Protein AF-A0A9D9VLK4-F1 (afdb_monomer_lite)

pLDDT: mean 92.83, std 8.71, range [45.62, 98.75]

Radius of gyration: 28.55 Å; chains: 1; bounding box: 63×46×90 Å

Structure (mmCIF, N/CA/C/O backbone):
data_AF-A0A9D9VLK4-F1
#
_entry.id   AF-A0A9D9VLK4-F1
#
loop_
_atom_site.group_PDB
_atom_site.id
_atom_site.type_symbol
_atom_site.label_atom_id
_atom_site.label_alt_id
_atom_site.label_comp_id
_atom_site.label_asym_id
_atom_site.label_entity_id
_atom_site.label_seq_id
_atom_site.pdbx_PDB_ins_code
_atom_site.Cartn_x
_atom_site.Cartn_y
_atom_site.Cartn_z
_atom_site.occupancy
_atom_site.B_iso_or_equiv
_atom_site.auth_seq_id
_atom_site.auth_comp_id
_atom_site.auth_asym_id
_atom_site.auth_atom_id
_atom_site.pdbx_PDB_model_num
ATOM 1 N N . MET A 1 1 ? 7.498 -0.375 -27.623 1.00 50.12 1 MET A N 1
ATOM 2 C CA . MET A 1 1 ? 6.338 0.502 -27.931 1.00 50.12 1 MET A CA 1
ATOM 3 C C . MET A 1 1 ? 6.578 2.011 -27.779 1.00 50.12 1 MET A C 1
ATOM 5 O O . MET A 1 1 ? 6.042 2.729 -28.609 1.00 50.12 1 MET A O 1
ATOM 9 N N . ARG A 1 2 ? 7.376 2.534 -26.821 1.00 45.62 2 ARG A N 1
ATOM 10 C CA . ARG A 1 2 ? 7.598 4.004 -26.672 1.00 45.62 2 ARG A CA 1
ATOM 11 C C . ARG A 1 2 ? 8.047 4.728 -27.953 1.00 45.62 2 ARG A C 1
ATOM 13 O O . ARG A 1 2 ? 7.712 5.884 -28.162 1.00 45.62 2 ARG A O 1
ATOM 20 N N . LYS A 1 3 ? 8.776 4.033 -28.827 1.00 61.91 3 LYS A N 1
ATOM 21 C CA . LYS A 1 3 ? 9.234 4.559 -30.119 1.00 61.91 3 LYS A CA 1
ATOM 22 C C . LYS A 1 3 ? 8.165 4.570 -31.224 1.00 61.91 3 LYS A C 1
ATOM 24 O O . LYS A 1 3 ? 8.302 5.325 -32.172 1.00 61.91 3 LYS A O 1
ATOM 29 N N . LEU A 1 4 ? 7.102 3.781 -31.072 1.00 68.62 4 LEU A N 1
ATOM 30 C CA . LEU A 1 4 ? 6.114 3.498 -32.116 1.00 68.62 4 LEU A CA 1
ATOM 31 C C . LEU A 1 4 ? 5.085 4.626 -32.300 1.00 68.62 4 LEU A C 1
ATOM 33 O O . LEU A 1 4 ? 4.659 4.912 -33.414 1.00 68.62 4 LEU A O 1
ATOM 37 N N . PHE A 1 5 ? 4.702 5.283 -31.201 1.00 80.62 5 PHE A N 1
ATOM 38 C CA . PHE A 1 5 ? 3.674 6.330 -31.163 1.00 80.62 5 PHE A CA 1
ATOM 39 C C . PHE A 1 5 ? 4.249 7.649 -30.634 1.00 80.62 5 PHE A C 1
ATOM 41 O O . PHE A 1 5 ? 3.749 8.224 -29.671 1.00 80.62 5 PHE A O 1
ATOM 48 N N . ARG A 1 6 ? 5.344 8.118 -31.245 1.00 81.00 6 ARG A N 1
ATOM 49 C CA . ARG A 1 6 ? 6.027 9.363 -30.838 1.00 81.00 6 ARG A CA 1
ATOM 50 C C . ARG A 1 6 ? 5.164 10.605 -31.043 1.00 81.00 6 ARG A C 1
ATOM 52 O O . ARG A 1 6 ? 5.348 11.602 -30.349 1.00 81.00 6 ARG A O 1
ATOM 59 N N . SER A 1 7 ? 4.242 10.555 -32.001 1.00 88.44 7 SER A N 1
ATOM 60 C CA . SER A 1 7 ? 3.291 11.624 -32.263 1.00 88.44 7 SER A CA 1
ATOM 61 C C . SER A 1 7 ? 1.926 11.071 -32.669 1.00 88.44 7 SER A C 1
ATOM 63 O O . SER A 1 7 ? 1.802 9.944 -33.156 1.00 88.44 7 SER A O 1
ATOM 65 N N . GLN A 1 8 ? 0.898 11.913 -32.532 1.00 86.69 8 GLN A N 1
ATOM 66 C CA . GLN A 1 8 ? -0.438 11.647 -33.072 1.00 86.69 8 GLN A CA 1
ATOM 67 C C . GLN A 1 8 ? -0.378 11.303 -34.571 1.00 86.69 8 GLN A C 1
ATOM 69 O O . GLN A 1 8 ? -1.093 10.428 -35.044 1.00 86.69 8 GLN A O 1
ATOM 74 N N . THR A 1 9 ? 0.517 11.960 -35.316 1.00 93.62 9 THR A N 1
ATOM 75 C CA . THR A 1 9 ? 0.713 11.707 -36.746 1.00 93.62 9 THR A CA 1
ATOM 76 C C . THR A 1 9 ? 1.299 10.317 -37.010 1.00 93.62 9 THR A C 1
ATOM 78 O O . THR A 1 9 ? 0.806 9.640 -37.907 1.00 93.62 9 THR A O 1
ATOM 81 N N . SER A 1 10 ? 2.296 9.846 -36.246 1.00 94.12 10 SER A N 1
ATOM 82 C CA . SER A 1 10 ? 2.830 8.482 -36.433 1.00 94.12 10 SER A CA 1
ATOM 83 C C . SER A 1 10 ? 1.758 7.424 -36.142 1.00 94.12 10 SER A C 1
ATOM 85 O O . SER A 1 10 ? 1.629 6.464 -36.899 1.00 94.12 10 SER A O 1
ATOM 87 N N . PHE A 1 11 ? 0.951 7.623 -35.091 1.00 92.19 11 PHE A N 1
ATOM 88 C CA . PHE A 1 11 ? -0.179 6.745 -34.768 1.00 92.19 11 PHE A CA 1
ATOM 89 C C . PHE A 1 11 ? -1.186 6.668 -35.921 1.00 92.19 11 PHE A C 1
ATOM 91 O O . PHE A 1 11 ? -1.544 5.576 -36.358 1.00 92.19 11 PHE A O 1
ATOM 98 N N . GLU A 1 12 ? -1.614 7.813 -36.450 1.00 92.94 12 GLU A N 1
ATOM 99 C CA . GLU A 1 12 ? -2.589 7.877 -37.542 1.00 92.94 12 GLU A CA 1
ATOM 100 C C . GLU A 1 12 ? -2.049 7.294 -38.853 1.00 92.94 12 GLU A C 1
ATOM 102 O O . GLU A 1 12 ? -2.800 6.639 -39.579 1.00 92.94 12 GLU A O 1
ATOM 107 N N . LEU A 1 13 ? -0.752 7.467 -39.137 1.00 95.50 13 LEU A N 1
ATOM 108 C CA . LEU A 1 13 ? -0.077 6.837 -40.274 1.00 95.50 13 LEU A CA 1
ATOM 109 C C . LEU A 1 13 ? -0.075 5.313 -40.148 1.00 95.50 13 LEU A C 1
ATOM 111 O O . LEU A 1 13 ? -0.528 4.627 -41.064 1.00 95.50 13 LEU A O 1
ATOM 115 N N . LEU A 1 14 ? 0.382 4.784 -39.007 1.00 94.25 14 LEU A N 1
ATOM 116 C CA . LEU A 1 14 ? 0.396 3.343 -38.752 1.00 94.25 14 LEU A CA 1
ATOM 117 C C . LEU A 1 14 ? -1.020 2.759 -38.788 1.00 94.25 14 LEU A C 1
ATOM 119 O O . LEU A 1 14 ? -1.216 1.716 -39.405 1.00 94.25 14 LEU A O 1
ATOM 123 N N . ARG A 1 15 ? -2.009 3.452 -38.207 1.00 92.06 15 ARG A N 1
ATOM 124 C CA . ARG A 1 15 ? -3.429 3.067 -38.253 1.00 92.06 15 ARG A CA 1
ATOM 125 C C . ARG A 1 15 ? -3.930 2.963 -39.686 1.00 92.06 15 ARG A C 1
ATOM 127 O O . ARG A 1 15 ? -4.436 1.921 -40.091 1.00 92.06 15 ARG A O 1
ATOM 134 N N . THR A 1 16 ? -3.743 4.028 -40.458 1.00 94.44 16 THR A N 1
ATOM 135 C CA . THR A 1 16 ? -4.181 4.122 -41.855 1.00 94.44 16 THR A CA 1
ATOM 136 C C . THR A 1 16 ? -3.562 3.023 -42.712 1.00 94.44 16 THR A C 1
ATOM 138 O O . THR A 1 16 ? -4.267 2.316 -43.429 1.00 94.44 16 THR A O 1
ATOM 141 N N . MET A 1 17 ? -2.243 2.849 -42.624 1.00 94.81 17 MET A N 1
ATOM 142 C CA . MET A 1 17 ? -1.522 1.857 -43.421 1.00 94.81 17 MET A CA 1
ATOM 143 C C . MET A 1 17 ? -1.806 0.420 -42.980 1.00 94.81 17 MET A C 1
ATOM 145 O O . MET A 1 17 ? -1.725 -0.491 -43.796 1.00 94.81 17 MET A O 1
ATOM 149 N N . SER A 1 18 ? -2.113 0.208 -41.699 1.00 92.31 18 SER A N 1
ATOM 150 C CA . SER A 1 18 ? -2.419 -1.114 -41.159 1.00 92.31 18 SER A CA 1
ATOM 151 C C . SER A 1 18 ? -3.830 -1.578 -41.522 1.00 92.31 18 SER A C 1
ATOM 153 O O . SER A 1 18 ? -4.017 -2.757 -41.809 1.00 92.31 18 SER A O 1
ATOM 155 N N . LEU A 1 19 ? -4.816 -0.676 -41.527 1.00 90.75 19 LEU A N 1
ATOM 156 C CA . LEU A 1 19 ? -6.222 -1.006 -41.801 1.00 90.75 19 LEU A CA 1
ATOM 157 C C . LEU A 1 19 ? -6.589 -0.992 -43.288 1.00 90.75 19 LEU A C 1
ATOM 159 O O . LEU A 1 19 ? -7.599 -1.573 -43.682 1.00 90.75 19 LEU A O 1
ATOM 163 N N . SER A 1 20 ? -5.796 -0.327 -44.125 1.00 90.00 20 SER A N 1
ATOM 164 C CA . SER A 1 20 ? -6.088 -0.223 -45.550 1.00 90.00 20 SER A CA 1
ATOM 165 C C . SER A 1 20 ? -5.760 -1.506 -46.313 1.00 90.00 20 SER A C 1
ATOM 167 O O . SER A 1 20 ? -4.709 -2.115 -46.124 1.00 90.00 20 SER A O 1
ATOM 169 N N . SER A 1 21 ? -6.634 -1.871 -47.254 1.00 79.62 21 SER A N 1
ATOM 170 C CA . SER A 1 21 ? -6.352 -2.894 -48.267 1.00 79.62 21 SER A CA 1
ATOM 171 C C . SER A 1 21 ? -5.386 -2.405 -49.355 1.00 79.62 21 SER A C 1
ATOM 173 O O . SER A 1 21 ? -4.871 -3.215 -50.128 1.00 79.62 21 SER A O 1
ATOM 175 N N . ALA A 1 22 ? -5.133 -1.093 -49.430 1.00 76.94 22 ALA A N 1
ATOM 176 C CA . ALA A 1 22 ? -4.193 -0.513 -50.378 1.00 76.94 22 ALA A CA 1
ATOM 177 C C . ALA A 1 22 ? -2.751 -0.873 -50.003 1.00 76.94 22 ALA A C 1
ATOM 179 O O . ALA A 1 22 ? -2.317 -0.673 -48.868 1.00 76.94 22 ALA A O 1
ATOM 180 N N . GLN A 1 23 ? -1.989 -1.357 -50.986 1.00 84.06 23 GLN A N 1
ATOM 181 C CA . GLN A 1 23 ? -0.619 -1.820 -50.768 1.00 84.06 23 GLN A CA 1
ATOM 182 C C . GLN A 1 23 ? 0.396 -0.685 -50.595 1.00 84.06 23 GLN A C 1
ATOM 184 O O . GLN A 1 23 ? 1.449 -0.937 -50.025 1.00 84.06 23 GLN A O 1
ATOM 189 N N . SER A 1 24 ? 0.111 0.543 -51.050 1.00 93.94 24 SER A N 1
ATOM 190 C CA . SER A 1 24 ? 1.054 1.671 -50.999 1.00 93.94 24 SER A CA 1
ATOM 191 C C . SER A 1 24 ? 0.362 3.029 -51.146 1.00 93.94 24 SER A C 1
ATOM 193 O O . SER A 1 24 ? -0.675 3.120 -51.797 1.00 93.94 24 SER A O 1
ATOM 195 N N . TRP A 1 25 ? 0.957 4.080 -50.580 1.00 96.38 25 TRP A N 1
ATOM 196 C CA . TRP A 1 25 ? 0.406 5.436 -50.524 1.00 96.38 25 TRP A CA 1
ATOM 197 C C . TRP A 1 25 ? 1.455 6.482 -50.898 1.00 96.38 25 TRP A C 1
ATOM 199 O O . TRP A 1 25 ? 2.604 6.386 -50.478 1.00 96.38 25 TRP A O 1
ATOM 209 N N . THR A 1 26 ? 1.082 7.530 -51.621 1.00 95.94 26 THR A N 1
ATOM 210 C CA . THR A 1 26 ? 1.943 8.707 -51.815 1.00 95.94 26 THR A CA 1
ATOM 211 C C . THR A 1 26 ? 1.902 9.637 -50.596 1.00 95.94 26 THR A C 1
ATOM 213 O O . THR A 1 26 ? 0.947 9.635 -49.814 1.00 95.94 26 THR A O 1
ATOM 216 N N . LEU A 1 27 ? 2.917 10.499 -50.450 1.00 97.00 27 LEU A N 1
ATOM 217 C CA . LEU A 1 27 ? 2.943 11.523 -49.396 1.00 97.00 27 LEU A CA 1
ATOM 218 C C . LEU A 1 27 ? 1.697 12.425 -49.438 1.00 97.00 27 LEU A C 1
ATOM 220 O O . LEU A 1 27 ? 1.108 12.722 -48.402 1.00 97.00 27 LEU A O 1
ATOM 224 N N . THR A 1 28 ? 1.287 12.849 -50.636 1.00 96.62 28 THR A N 1
ATOM 225 C CA . THR A 1 28 ? 0.127 13.728 -50.832 1.00 96.62 28 THR A CA 1
ATOM 226 C C . THR A 1 28 ? -1.182 13.046 -50.434 1.00 96.62 28 THR A C 1
ATOM 228 O O . THR A 1 28 ? -2.044 13.696 -49.847 1.00 96.62 28 THR A O 1
ATOM 231 N N . GLU A 1 29 ? -1.339 11.747 -50.708 1.00 96.25 29 GLU A N 1
ATOM 232 C CA . GLU A 1 29 ? -2.526 10.986 -50.297 1.00 96.25 29 GLU A CA 1
ATOM 233 C C . GLU A 1 29 ? -2.627 10.864 -48.779 1.00 96.25 29 GLU A C 1
ATOM 235 O O . GLU A 1 29 ? -3.696 11.127 -48.232 1.00 96.25 29 GLU A O 1
ATOM 240 N N . LEU A 1 30 ? -1.521 10.530 -48.105 1.00 96.94 30 LEU A N 1
ATOM 241 C CA . LEU A 1 30 ? -1.479 10.437 -46.642 1.00 96.94 30 LEU A CA 1
ATOM 242 C C . LEU A 1 30 ? -1.738 11.795 -45.987 1.00 96.94 30 LEU A C 1
ATOM 244 O O . LEU A 1 30 ? -2.568 11.889 -45.091 1.00 96.94 30 LEU A O 1
ATOM 248 N N . ALA A 1 31 ? -1.077 12.855 -46.458 1.00 97.00 31 ALA A N 1
ATOM 249 C CA . ALA A 1 31 ? -1.267 14.206 -45.933 1.00 97.00 31 ALA A CA 1
ATOM 250 C C . ALA A 1 31 ? -2.719 14.679 -46.071 1.00 97.00 31 ALA A C 1
ATOM 252 O O . ALA A 1 31 ? -3.290 15.208 -45.120 1.00 97.00 31 ALA A O 1
ATOM 253 N N . ARG A 1 32 ? -3.342 14.420 -47.230 1.00 97.00 32 ARG A N 1
ATOM 254 C CA . ARG A 1 32 ? -4.750 14.749 -47.469 1.00 97.00 32 ARG A CA 1
ATOM 255 C C . ARG A 1 32 ? -5.693 13.914 -46.608 1.00 97.00 32 ARG A C 1
ATOM 257 O O . ARG A 1 32 ? -6.658 14.462 -46.095 1.00 97.00 32 ARG A O 1
ATOM 264 N N . LEU A 1 33 ? -5.453 12.607 -46.476 1.00 95.69 33 LEU A N 1
ATOM 265 C CA . LEU A 1 33 ? -6.331 11.743 -45.685 1.00 95.69 33 LEU A CA 1
ATOM 266 C C . LEU A 1 33 ? -6.297 12.103 -44.198 1.00 95.69 33 LEU A C 1
ATOM 268 O O . LEU A 1 33 ? -7.332 12.075 -43.543 1.00 95.69 33 LEU A O 1
ATOM 272 N N . LEU A 1 34 ? -5.112 12.418 -43.677 1.00 95.06 34 LEU A N 1
ATOM 273 C CA . LEU A 1 34 ? -4.921 12.738 -42.265 1.00 95.06 34 LEU A CA 1
ATOM 274 C C . LEU A 1 34 ? -5.213 14.207 -41.926 1.00 95.06 34 LEU A C 1
ATOM 276 O O . LEU A 1 34 ? -5.108 14.572 -40.759 1.00 95.06 34 LEU A O 1
ATOM 280 N N . ASP A 1 35 ? -5.535 15.036 -42.925 1.00 96.25 35 ASP A N 1
ATOM 281 C CA . ASP A 1 35 ? -5.676 16.492 -42.800 1.00 96.25 35 ASP A CA 1
ATOM 282 C C . ASP A 1 35 ? -4.458 17.146 -42.115 1.00 96.25 35 ASP A C 1
ATOM 284 O O . ASP A 1 35 ? -4.562 17.869 -41.122 1.00 96.25 35 ASP A O 1
ATOM 288 N N . LYS A 1 36 ? -3.250 16.831 -42.612 1.00 96.56 36 LYS A N 1
ATOM 289 C CA . LYS A 1 36 ? -1.982 17.321 -42.044 1.00 96.56 36 LYS A CA 1
ATOM 290 C C . LYS A 1 36 ? -1.050 17.926 -43.072 1.00 96.56 36 LYS A C 1
ATOM 292 O O . LYS A 1 36 ? -1.045 17.562 -44.244 1.00 96.56 36 LYS A O 1
ATOM 297 N N . ASP A 1 37 ? -0.172 18.793 -42.574 1.00 97.31 37 ASP A N 1
ATOM 298 C CA . ASP A 1 37 ? 0.937 19.340 -43.344 1.00 97.31 37 ASP A CA 1
ATOM 299 C C . ASP A 1 37 ? 1.850 18.219 -43.902 1.00 97.31 37 ASP A C 1
ATOM 301 O O . ASP A 1 37 ? 2.311 17.357 -43.136 1.00 97.31 37 ASP A O 1
ATOM 305 N N . PRO A 1 38 ? 2.149 18.217 -45.218 1.00 97.69 38 PRO A N 1
ATOM 306 C CA . PRO A 1 38 ? 2.995 17.200 -45.836 1.00 97.69 38 PRO A CA 1
ATOM 307 C C . PRO A 1 38 ? 4.406 17.097 -45.247 1.00 97.69 38 PRO A C 1
ATOM 309 O O . PRO A 1 38 ? 4.958 15.999 -45.211 1.00 97.69 38 PRO A O 1
ATOM 312 N N . ALA A 1 39 ? 5.008 18.193 -44.769 1.00 96.69 39 ALA A N 1
ATOM 313 C CA . ALA A 1 39 ? 6.344 18.143 -44.177 1.00 96.69 39 ALA A CA 1
ATOM 314 C C . ALA A 1 39 ? 6.325 17.413 -42.827 1.00 96.69 39 ALA A C 1
ATOM 316 O O . ALA A 1 39 ? 7.238 16.638 -42.534 1.00 96.69 39 ALA A O 1
ATOM 317 N N . ASN A 1 40 ? 5.259 17.588 -42.035 1.00 96.50 40 ASN A N 1
ATOM 318 C CA . ASN A 1 40 ? 5.060 16.817 -40.808 1.00 96.50 40 ASN A CA 1
ATOM 319 C C . ASN A 1 40 ? 4.909 15.318 -41.106 1.00 96.50 40 ASN A C 1
ATOM 321 O O . ASN A 1 40 ? 5.595 14.499 -40.502 1.00 96.50 40 ASN A O 1
ATOM 325 N N . VAL A 1 41 ? 4.060 14.957 -42.074 1.00 97.44 41 VAL A N 1
ATOM 326 C CA . VAL A 1 41 ? 3.861 13.553 -42.474 1.00 97.44 41 VAL A CA 1
ATOM 327 C C . VAL A 1 41 ? 5.162 12.929 -42.980 1.00 97.44 41 VAL A C 1
ATOM 329 O O . VAL A 1 41 ? 5.510 11.823 -42.573 1.00 97.44 41 VAL A O 1
ATOM 332 N N . LEU A 1 42 ? 5.920 13.646 -43.815 1.00 97.31 42 LEU A N 1
ATOM 333 C CA . LEU A 1 42 ? 7.200 13.172 -44.339 1.00 97.31 42 LEU A CA 1
ATOM 334 C C . LEU A 1 42 ? 8.226 12.911 -43.228 1.00 97.31 42 LEU A C 1
ATOM 336 O O . LEU A 1 42 ? 8.921 11.895 -43.274 1.00 97.31 42 LEU A O 1
ATOM 340 N N . ARG A 1 43 ? 8.313 13.802 -42.231 1.00 96.25 43 ARG A N 1
ATOM 341 C CA . ARG A 1 43 ? 9.204 13.636 -41.074 1.00 96.25 43 ARG A CA 1
ATOM 342 C C . ARG A 1 43 ? 8.870 12.367 -40.291 1.00 96.25 43 ARG A C 1
ATOM 344 O O . ARG A 1 43 ? 9.770 11.590 -39.989 1.00 96.25 43 ARG A O 1
ATOM 351 N N . GLU A 1 44 ? 7.594 12.140 -39.997 1.00 96.50 44 GLU A N 1
ATOM 352 C CA . GLU A 1 44 ? 7.162 10.950 -39.255 1.00 96.50 44 GLU A CA 1
ATOM 353 C C . GLU A 1 44 ? 7.357 9.662 -40.064 1.00 96.50 44 GLU A C 1
ATOM 355 O O . GLU A 1 44 ? 7.804 8.659 -39.514 1.00 96.50 44 GLU A O 1
ATOM 360 N N . LEU A 1 45 ? 7.108 9.686 -41.378 1.00 96.62 45 LEU A N 1
ATOM 361 C CA . LEU A 1 45 ? 7.387 8.548 -42.262 1.00 96.62 45 LEU A CA 1
ATOM 362 C C . LEU A 1 45 ? 8.872 8.181 -42.288 1.00 96.62 45 LEU A C 1
ATOM 364 O O . LEU A 1 45 ? 9.190 6.997 -42.318 1.00 96.62 45 LEU A O 1
ATOM 368 N N . ALA A 1 46 ? 9.774 9.166 -42.267 1.00 95.75 46 ALA A N 1
ATOM 369 C CA . ALA A 1 46 ? 11.212 8.908 -42.220 1.00 95.75 46 ALA A CA 1
ATOM 370 C C . ALA A 1 46 ? 11.619 8.189 -40.923 1.00 95.75 46 ALA A C 1
ATOM 372 O O . ALA A 1 46 ? 12.380 7.227 -40.978 1.00 95.75 46 ALA A O 1
ATOM 373 N N . ILE A 1 47 ? 11.053 8.596 -39.781 1.00 93.75 47 ILE A N 1
ATOM 374 C CA . ILE A 1 47 ? 11.274 7.930 -38.488 1.00 93.75 47 ILE A CA 1
ATOM 375 C C . ILE A 1 47 ? 10.723 6.499 -38.526 1.00 93.75 47 ILE A C 1
ATOM 377 O O . ILE A 1 47 ? 11.430 5.554 -38.192 1.00 93.75 47 ILE A O 1
ATOM 381 N N . LEU A 1 48 ? 9.480 6.314 -38.982 1.00 94.19 48 LEU A N 1
ATOM 382 C CA . LEU A 1 48 ? 8.863 4.986 -39.075 1.00 94.19 48 LEU A CA 1
ATOM 383 C C . LEU A 1 48 ? 9.592 4.063 -40.065 1.00 94.19 48 LEU A C 1
ATOM 385 O O . LEU A 1 48 ? 9.586 2.845 -39.886 1.00 94.19 48 LEU A O 1
ATOM 389 N N . GLN A 1 49 ? 10.213 4.627 -41.104 1.00 95.12 49 GLN A N 1
ATOM 390 C CA . GLN A 1 49 ? 11.061 3.897 -42.042 1.00 95.12 49 GLN A CA 1
ATOM 391 C C . GLN A 1 49 ? 12.373 3.455 -41.384 1.00 95.12 49 GLN A C 1
ATOM 393 O O . GLN A 1 49 ? 12.748 2.292 -41.513 1.00 95.12 49 GLN A O 1
ATOM 398 N N . GLU A 1 50 ? 13.057 4.356 -40.675 1.00 93.88 50 GLU A N 1
ATOM 399 C CA . GLU A 1 50 ? 14.288 4.051 -39.930 1.00 93.88 50 GLU A CA 1
ATOM 400 C C . GLU A 1 50 ? 14.063 2.935 -38.900 1.00 93.88 50 GLU A C 1
ATOM 402 O O . GLU A 1 50 ? 14.908 2.061 -38.721 1.00 93.88 50 GLU A O 1
ATOM 407 N N . GLU A 1 51 ? 12.886 2.914 -38.275 1.00 90.19 51 GLU A N 1
ATOM 408 C CA . GLU A 1 51 ? 12.497 1.893 -37.301 1.00 90.19 51 GLU A CA 1
ATOM 409 C C . GLU A 1 51 ? 11.936 0.606 -37.930 1.00 90.19 51 GLU A C 1
ATOM 411 O O . GLU A 1 51 ? 11.580 -0.332 -37.217 1.00 90.19 51 GLU A O 1
ATOM 416 N N . GLY A 1 52 ? 11.861 0.535 -39.262 1.00 92.75 52 GLY A N 1
ATOM 417 C CA . GLY A 1 52 ? 11.443 -0.663 -39.986 1.00 92.75 52 GLY A CA 1
ATOM 418 C C . GLY A 1 52 ? 9.938 -0.945 -39.960 1.00 92.75 52 GLY A C 1
ATOM 419 O O . GLY A 1 52 ? 9.531 -2.062 -40.282 1.00 92.75 52 GLY A O 1
ATOM 420 N N . TYR A 1 53 ? 9.094 0.029 -39.611 1.00 92.94 53 TYR A N 1
ATOM 421 C CA . TYR A 1 53 ? 7.629 -0.113 -39.640 1.00 92.94 53 TYR A CA 1
ATOM 422 C C . TYR A 1 53 ? 7.020 0.263 -40.988 1.00 92.94 53 TYR A C 1
ATOM 424 O O . TYR A 1 53 ? 5.975 -0.266 -41.365 1.00 92.94 53 TYR A O 1
ATOM 432 N N . VAL A 1 54 ? 7.676 1.159 -41.725 1.00 95.88 54 VAL A N 1
ATOM 433 C CA . VAL A 1 54 ? 7.252 1.616 -43.051 1.00 95.88 54 VAL A CA 1
ATOM 434 C C . VAL A 1 54 ? 8.320 1.262 -44.078 1.00 95.88 54 VAL A C 1
ATOM 436 O O . VAL A 1 54 ? 9.509 1.482 -43.862 1.00 95.88 54 VAL A O 1
ATOM 439 N N . SER A 1 55 ? 7.897 0.725 -45.215 1.00 96.06 55 SER A N 1
ATOM 440 C CA . SER A 1 55 ? 8.749 0.504 -46.379 1.00 96.06 55 SER A CA 1
ATOM 441 C C . SER A 1 55 ? 8.472 1.571 -47.433 1.00 96.06 55 SER A C 1
ATOM 443 O O . SER A 1 55 ? 7.354 2.075 -47.553 1.00 96.06 55 SER A O 1
ATOM 445 N N . VAL A 1 56 ? 9.507 1.920 -48.195 1.00 96.69 56 VAL A N 1
ATOM 446 C CA . VAL A 1 56 ? 9.413 2.852 -49.320 1.00 96.69 56 VAL A CA 1
ATOM 447 C C . VAL A 1 56 ? 9.544 2.060 -50.614 1.00 96.69 56 VAL A C 1
ATOM 449 O O . VAL A 1 56 ? 10.528 1.344 -50.787 1.00 96.69 56 VAL A O 1
ATOM 452 N N . GLY A 1 57 ? 8.552 2.183 -51.493 1.00 94.25 57 GLY A N 1
ATOM 453 C CA . GLY A 1 57 ? 8.588 1.636 -52.849 1.00 94.25 57 GLY A CA 1
ATOM 454 C C . GLY A 1 57 ? 9.151 2.647 -53.849 1.00 94.25 57 GLY A C 1
ATOM 455 O O . GLY A 1 57 ? 9.063 3.859 -53.619 1.00 94.25 57 GLY A O 1
ATOM 456 N N . ASP A 1 58 ? 9.711 2.148 -54.953 1.00 77.31 58 ASP A N 1
ATOM 457 C CA . ASP A 1 58 ? 10.281 2.975 -56.019 1.00 77.31 58 ASP A CA 1
ATOM 458 C C . ASP A 1 58 ? 9.675 2.607 -57.381 1.00 77.31 58 ASP A C 1
ATOM 460 O O . ASP A 1 58 ? 10.009 1.581 -57.971 1.00 77.31 58 ASP A O 1
ATOM 464 N N . GLU A 1 59 ? 8.747 3.447 -57.841 1.00 62.78 59 GLU A N 1
ATOM 465 C CA . GLU A 1 59 ? 8.093 3.380 -59.153 1.00 62.78 59 GLU A CA 1
ATOM 466 C C . GLU A 1 59 ? 7.734 4.811 -59.587 1.00 62.78 59 GLU A C 1
ATOM 468 O O . GLU A 1 59 ? 6.609 5.254 -59.383 1.00 62.78 59 GLU A O 1
ATOM 473 N N . ASP A 1 60 ? 8.697 5.597 -60.088 1.00 86.38 60 ASP A N 1
ATOM 474 C CA . ASP A 1 60 ? 8.543 6.985 -60.596 1.00 86.38 60 ASP A CA 1
ATOM 475 C C . ASP A 1 60 ? 7.977 8.044 -59.610 1.00 86.38 60 ASP A C 1
ATOM 477 O O . ASP A 1 60 ? 8.092 9.254 -59.826 1.00 86.38 60 ASP A O 1
ATOM 481 N N . LYS A 1 61 ? 7.379 7.611 -58.498 1.00 91.50 61 LYS A N 1
ATOM 482 C CA . LYS A 1 61 ? 6.773 8.371 -57.410 1.00 91.50 61 LYS A CA 1
ATOM 483 C C . LYS A 1 61 ? 7.025 7.608 -56.117 1.00 91.50 61 LYS A C 1
ATOM 485 O O . LYS A 1 61 ? 6.637 6.453 -55.980 1.00 91.50 61 LYS A O 1
ATOM 490 N N . LYS A 1 62 ? 7.627 8.283 -55.139 1.00 95.81 62 LYS A N 1
ATOM 491 C CA . LYS A 1 62 ? 7.893 7.704 -53.821 1.00 95.81 62 LYS A CA 1
ATOM 492 C C . LYS A 1 62 ? 6.576 7.317 -53.142 1.00 95.81 62 LYS A C 1
ATOM 494 O O . LYS A 1 62 ? 5.756 8.190 -52.837 1.00 95.81 62 LYS A O 1
ATOM 499 N N . THR A 1 63 ? 6.393 6.025 -52.899 1.00 96.44 63 THR A N 1
ATOM 500 C CA . THR A 1 63 ? 5.245 5.488 -52.167 1.00 96.44 63 THR A CA 1
ATOM 501 C C . THR A 1 63 ? 5.688 4.859 -50.853 1.00 96.44 63 THR A C 1
ATOM 503 O O . THR A 1 63 ? 6.841 4.470 -50.677 1.00 96.44 63 THR A O 1
ATOM 506 N N . TYR A 1 64 ? 4.761 4.798 -49.907 1.00 96.94 64 TYR A N 1
ATOM 507 C CA . TYR A 1 64 ? 4.968 4.335 -48.547 1.00 96.94 64 TYR A CA 1
ATOM 508 C C . TYR A 1 64 ? 3.946 3.256 -48.230 1.00 96.94 64 TYR A C 1
ATOM 510 O O . TYR A 1 64 ? 2.756 3.412 -48.516 1.00 96.94 64 TYR A O 1
ATOM 518 N N . CYS A 1 65 ? 4.394 2.171 -47.621 1.00 95.62 65 CYS A N 1
ATOM 519 C CA . CYS A 1 65 ? 3.524 1.091 -47.189 1.00 95.62 65 CYS A CA 1
ATOM 520 C C . CYS A 1 65 ? 3.932 0.567 -45.821 1.00 95.62 65 CYS A C 1
ATOM 522 O O . CYS A 1 65 ? 5.072 0.735 -45.389 1.00 95.62 65 CYS A O 1
ATOM 524 N N . PHE A 1 66 ? 2.999 -0.092 -45.137 1.00 95.00 66 PHE A N 1
ATOM 525 C CA . PHE A 1 66 ? 3.342 -0.817 -43.923 1.00 95.00 66 PHE A CA 1
ATOM 526 C C . PHE A 1 66 ? 4.335 -1.932 -44.272 1.00 95.00 66 PHE A C 1
ATOM 528 O O . PHE A 1 66 ? 4.062 -2.736 -45.173 1.00 95.00 66 PHE A O 1
ATOM 535 N N . ASN A 1 67 ? 5.458 -2.010 -43.557 1.00 94.06 67 ASN A N 1
ATOM 536 C CA . ASN A 1 67 ? 6.452 -3.050 -43.781 1.00 94.06 67 ASN A CA 1
ATOM 537 C C . ASN A 1 67 ? 5.844 -4.427 -43.479 1.00 94.06 67 ASN A C 1
ATOM 539 O O . ASN A 1 67 ? 5.571 -4.777 -42.330 1.00 94.06 67 ASN A O 1
ATOM 543 N N . GLN A 1 68 ? 5.652 -5.225 -44.527 1.00 91.38 68 GLN A N 1
ATOM 544 C CA . GLN A 1 68 ? 5.021 -6.542 -44.438 1.00 91.38 68 GLN A CA 1
ATOM 545 C C . GLN A 1 68 ? 5.844 -7.546 -43.622 1.00 91.38 68 GLN A C 1
ATOM 547 O O . GLN A 1 68 ? 5.285 -8.512 -43.114 1.00 91.38 68 GLN A O 1
ATOM 552 N N . GLN A 1 69 ? 7.150 -7.305 -43.482 1.00 91.06 69 GLN A N 1
ATOM 553 C CA . GLN A 1 69 ? 8.071 -8.133 -42.703 1.00 91.06 69 GLN A CA 1
ATOM 554 C C . GLN A 1 69 ? 8.179 -7.684 -41.238 1.00 91.06 69 GLN A C 1
ATOM 556 O O . GLN A 1 69 ? 8.892 -8.309 -40.457 1.00 91.06 69 GLN A O 1
ATOM 561 N N . SER A 1 70 ? 7.497 -6.603 -40.846 1.00 86.19 70 SER A N 1
ATOM 562 C CA . SER A 1 70 ? 7.516 -6.131 -39.464 1.00 86.19 70 SER A CA 1
ATOM 563 C C . SER A 1 70 ? 6.791 -7.120 -38.548 1.00 86.19 70 SER A C 1
ATOM 565 O O . SER A 1 70 ? 5.607 -7.404 -38.744 1.00 86.19 70 SER A O 1
ATOM 567 N N . PHE A 1 71 ? 7.487 -7.613 -37.521 1.00 83.81 71 PHE A N 1
ATOM 568 C CA . PHE A 1 71 ? 6.947 -8.593 -36.570 1.00 83.81 71 PHE A CA 1
ATOM 569 C C . PHE A 1 71 ? 5.704 -8.083 -35.819 1.00 83.81 71 PHE A C 1
ATOM 571 O O . PHE A 1 71 ? 4.824 -8.869 -35.489 1.00 83.81 71 PHE A O 1
ATOM 578 N N . ILE A 1 72 ? 5.575 -6.764 -35.636 1.00 83.88 72 ILE A N 1
ATOM 579 C CA . ILE A 1 72 ? 4.435 -6.143 -34.944 1.00 83.88 72 ILE A CA 1
ATOM 580 C C . ILE A 1 72 ? 3.225 -5.871 -35.847 1.00 83.88 72 ILE A C 1
ATOM 582 O O . ILE A 1 72 ? 2.217 -5.343 -35.377 1.00 83.88 72 ILE A O 1
ATOM 586 N N . LYS A 1 73 ? 3.296 -6.159 -37.157 1.00 86.19 73 LYS A N 1
ATOM 587 C CA . LYS A 1 73 ? 2.219 -5.800 -38.096 1.00 86.19 73 LYS A CA 1
ATOM 588 C C . LYS A 1 73 ? 0.874 -6.378 -37.662 1.00 86.19 73 LYS A C 1
ATOM 590 O O . LYS A 1 73 ? -0.128 -5.667 -37.663 1.00 86.19 73 LYS A O 1
ATOM 595 N N . GLN A 1 74 ? 0.857 -7.671 -37.340 1.00 86.81 74 GLN A N 1
ATOM 596 C CA . GLN A 1 74 ? -0.366 -8.380 -36.965 1.00 86.81 74 GLN A CA 1
ATOM 597 C C . GLN A 1 74 ? -0.942 -7.827 -35.658 1.00 86.81 74 GLN A C 1
ATOM 599 O O . GLN A 1 74 ? -2.147 -7.607 -35.568 1.00 86.81 74 GLN A O 1
ATOM 604 N N . GLU A 1 75 ? -0.079 -7.516 -34.689 1.00 84.94 75 GLU A N 1
ATOM 605 C CA . GLU A 1 75 ? -0.469 -6.919 -33.410 1.00 84.94 75 GLU A CA 1
ATOM 606 C C . GLU A 1 75 ? -1.058 -5.518 -33.592 1.00 84.94 75 GLU A C 1
ATOM 608 O O . GLU A 1 75 ? -2.113 -5.218 -33.034 1.00 84.94 75 GLU A O 1
ATOM 613 N N . LEU A 1 76 ? -0.425 -4.675 -34.416 1.00 85.69 76 LEU A N 1
ATOM 614 C CA . LEU A 1 76 ? -0.935 -3.341 -34.728 1.00 85.69 76 LEU A CA 1
ATOM 615 C C . LEU A 1 76 ? -2.251 -3.398 -35.493 1.00 85.69 76 LEU A C 1
ATOM 617 O O . LEU A 1 76 ? -3.166 -2.645 -35.177 1.00 85.69 76 LEU A O 1
ATOM 621 N N . HIS A 1 77 ? -2.377 -4.308 -36.454 1.00 88.94 77 HIS A N 1
ATOM 622 C CA . HIS A 1 77 ? -3.625 -4.495 -37.185 1.00 88.94 77 HIS A CA 1
ATOM 623 C C . HIS A 1 77 ? -4.761 -4.911 -36.249 1.00 88.94 77 HIS A C 1
ATOM 625 O O . HIS A 1 77 ? -5.811 -4.271 -36.231 1.00 88.94 77 HIS A O 1
ATOM 631 N N . ALA A 1 78 ? -4.527 -5.909 -35.394 1.00 86.88 78 ALA A N 1
ATOM 632 C CA . ALA A 1 78 ? -5.494 -6.332 -34.386 1.00 86.88 78 ALA A CA 1
ATOM 633 C C . ALA A 1 78 ? -5.807 -5.221 -33.366 1.00 86.88 78 ALA A C 1
ATOM 635 O O . ALA A 1 78 ? -6.938 -5.101 -32.898 1.00 86.88 78 ALA A O 1
ATOM 636 N N . LEU A 1 79 ? -4.825 -4.391 -32.998 1.00 84.06 79 LEU A N 1
ATOM 637 C CA . LEU A 1 79 ? -5.039 -3.219 -32.148 1.00 84.06 79 LEU A CA 1
ATOM 638 C C . LEU A 1 79 ? -5.953 -2.198 -32.834 1.00 84.06 79 LEU A C 1
ATOM 640 O O . LEU A 1 79 ? -6.943 -1.777 -32.244 1.00 84.06 79 LEU A O 1
ATOM 644 N N . PHE A 1 80 ? -5.643 -1.809 -34.068 1.00 88.31 80 PHE A N 1
ATOM 645 C CA . PHE A 1 80 ? -6.399 -0.786 -34.781 1.00 88.31 80 PHE A CA 1
ATOM 646 C C . PHE A 1 80 ? -7.804 -1.247 -35.166 1.00 88.31 80 PHE A C 1
ATOM 648 O O . PHE A 1 80 ? -8.722 -0.437 -35.085 1.00 88.31 80 PHE A O 1
ATOM 655 N N . LEU A 1 81 ? -7.997 -2.530 -35.495 1.00 86.06 81 LEU A N 1
ATOM 656 C CA . LEU A 1 81 ? -9.331 -3.102 -35.697 1.00 86.06 81 LEU A CA 1
ATOM 657 C C . LEU A 1 81 ? -10.174 -2.988 -34.425 1.00 86.06 81 LEU A C 1
ATOM 659 O O . LEU A 1 81 ? -11.280 -2.457 -34.468 1.00 86.06 81 LEU A O 1
ATOM 663 N N . ARG A 1 82 ? -9.615 -3.362 -33.266 1.00 79.69 82 ARG A N 1
ATOM 664 C CA . ARG A 1 82 ? -10.295 -3.196 -31.968 1.00 79.69 82 ARG A CA 1
ATOM 665 C C . ARG A 1 82 ? -10.624 -1.733 -31.651 1.00 79.69 82 ARG A C 1
ATOM 667 O O . ARG A 1 82 ? -11.607 -1.467 -30.958 1.00 79.69 82 ARG A O 1
ATOM 674 N N . LEU A 1 83 ? -9.807 -0.793 -32.130 1.00 76.75 83 LEU A N 1
ATOM 675 C CA . LEU A 1 83 ? -10.049 0.644 -31.988 1.00 76.75 83 LEU A CA 1
ATOM 676 C C . LEU A 1 83 ? -11.110 1.178 -32.965 1.00 76.75 83 LEU A C 1
ATOM 678 O O . LEU A 1 83 ? -11.758 2.159 -32.622 1.00 76.75 83 LEU A O 1
ATOM 682 N N . GLU A 1 84 ? -11.304 0.572 -34.143 1.00 74.44 84 GLU A N 1
ATOM 683 C CA . GLU A 1 84 ? -12.395 0.934 -35.071 1.00 74.44 84 GLU A CA 1
ATOM 684 C C . GLU A 1 84 ? -13.738 0.321 -34.684 1.00 74.44 84 GLU A C 1
ATOM 686 O O . GLU A 1 84 ? -14.770 0.977 -34.800 1.00 74.44 84 GLU A O 1
ATOM 691 N N . GLU A 1 85 ? -13.734 -0.912 -34.182 1.00 66.81 85 GLU A N 1
ATOM 692 C CA . GLU A 1 85 ? -14.943 -1.595 -33.707 1.00 66.81 85 GLU A CA 1
ATOM 693 C C . GLU A 1 85 ? -15.515 -0.954 -32.429 1.00 66.81 85 GLU A C 1
ATOM 695 O O . GLU A 1 85 ? -16.673 -1.168 -32.066 1.00 66.81 85 GLU A O 1
ATOM 700 N N . GLY A 1 86 ? -14.715 -0.148 -31.727 1.00 59.81 86 GLY A N 1
ATOM 701 C CA . GLY A 1 86 ? -15.159 0.640 -30.590 1.00 59.81 86 GLY A CA 1
ATOM 702 C C . GLY A 1 86 ? -15.453 2.081 -30.984 1.00 59.81 86 GLY A C 1
ATOM 703 O O . GLY A 1 86 ? -14.548 2.806 -31.377 1.00 59.81 86 GLY A O 1
ATOM 704 N N . ASP A 1 87 ? -16.674 2.566 -30.742 1.00 66.19 87 ASP A N 1
ATOM 705 C CA . ASP A 1 87 ? -16.893 4.011 -30.646 1.00 66.19 87 ASP A CA 1
ATOM 706 C C . ASP A 1 87 ? -16.212 4.507 -29.358 1.00 66.19 87 ASP A C 1
ATOM 708 O O . ASP A 1 87 ? -16.816 4.585 -28.286 1.00 66.19 87 ASP A O 1
ATOM 712 N N . PHE A 1 88 ? -14.902 4.751 -29.446 1.00 66.62 88 PHE A N 1
ATOM 713 C CA . PHE A 1 88 ? -14.070 5.210 -28.337 1.00 66.62 88 PHE A CA 1
ATOM 714 C C . PHE A 1 88 ? -14.668 6.478 -27.722 1.00 66.62 88 PHE A C 1
ATOM 716 O O . PHE A 1 88 ? -14.714 6.607 -26.504 1.00 66.62 88 PHE A O 1
ATOM 723 N N . SER A 1 89 ? -15.251 7.358 -28.544 1.00 69.12 89 SER A N 1
ATOM 724 C CA . SER A 1 89 ? -15.952 8.540 -28.046 1.00 69.12 89 SER A CA 1
ATOM 725 C C . SER A 1 89 ? -17.133 8.160 -27.148 1.00 69.12 89 SER A C 1
ATOM 727 O O . SER A 1 89 ? -17.254 8.701 -26.056 1.00 69.12 89 SER A O 1
ATOM 729 N N . GLN A 1 90 ? -17.955 7.174 -27.526 1.00 71.94 90 GLN A N 1
ATOM 730 C CA . GLN A 1 90 ? -19.066 6.693 -26.688 1.00 71.94 90 GLN A CA 1
ATOM 731 C C . GLN A 1 90 ? -18.581 5.961 -25.444 1.00 71.94 90 GLN A C 1
ATOM 733 O O . GLN A 1 90 ? -19.202 6.083 -24.391 1.00 71.94 90 GLN A O 1
ATOM 738 N N . ARG A 1 91 ? -17.467 5.221 -25.534 1.00 70.62 91 ARG A N 1
ATOM 739 C CA . ARG A 1 91 ? -16.861 4.568 -24.364 1.00 70.62 91 ARG A CA 1
ATOM 740 C C . ARG A 1 91 ? -16.440 5.594 -23.312 1.00 70.62 91 ARG A C 1
ATOM 742 O O . ARG A 1 91 ? -16.538 5.281 -22.132 1.00 70.62 91 ARG A O 1
ATOM 749 N N . PHE A 1 92 ? -16.071 6.805 -23.734 1.00 78.25 92 PHE A N 1
ATOM 750 C CA . PHE A 1 92 ? -15.681 7.918 -22.867 1.00 78.25 92 PHE A CA 1
ATOM 751 C C . PHE A 1 92 ? -16.798 8.936 -22.566 1.00 78.25 92 PHE A C 1
ATOM 753 O O . PHE A 1 92 ? -16.560 9.842 -21.771 1.00 78.25 92 PHE A O 1
ATOM 760 N N . LYS A 1 93 ? -18.019 8.792 -23.110 1.00 84.31 93 LYS A N 1
ATOM 761 C CA . LYS A 1 93 ? -19.203 9.614 -22.755 1.00 84.31 93 LYS A CA 1
ATOM 762 C C . LYS A 1 93 ? -19.793 9.209 -21.395 1.00 84.31 93 LYS A C 1
ATOM 764 O O . LYS A 1 93 ? -20.966 8.862 -21.284 1.00 84.31 93 LYS A O 1
ATOM 769 N N . ARG A 1 94 ? -18.952 9.213 -20.369 1.00 88.56 94 ARG A N 1
ATOM 770 C CA . ARG A 1 94 ? -19.257 8.887 -18.973 1.00 88.56 94 ARG A CA 1
ATOM 771 C C . ARG A 1 94 ? -18.581 9.924 -18.084 1.00 88.56 94 ARG A C 1
ATOM 773 O O . ARG A 1 94 ? -17.624 10.572 -18.517 1.00 88.56 94 ARG A O 1
ATOM 780 N N . THR A 1 95 ? -19.070 10.084 -16.861 1.00 93.81 95 THR A N 1
ATOM 781 C CA . THR A 1 95 ? -18.344 10.871 -15.863 1.00 93.81 95 THR A CA 1
ATOM 782 C C . THR A 1 95 ? -17.265 9.985 -15.261 1.00 93.81 95 THR A C 1
ATOM 784 O O . THR A 1 95 ? -17.562 8.948 -14.673 1.00 93.81 95 THR A O 1
ATOM 787 N N . TRP A 1 96 ? -16.009 10.375 -15.464 1.00 94.31 96 TRP A N 1
ATOM 788 C CA . TRP A 1 96 ? -14.851 9.646 -14.962 1.00 94.31 96 TRP A CA 1
ATOM 789 C C . TRP A 1 96 ? -14.333 10.311 -13.693 1.00 94.31 96 TRP A C 1
ATOM 791 O O . TRP A 1 96 ? -13.980 11.491 -13.709 1.00 94.31 96 TRP A O 1
ATOM 801 N N . LEU A 1 97 ? -14.248 9.545 -12.610 1.00 94.88 97 LEU A N 1
ATOM 802 C CA . LEU A 1 97 ? -13.581 9.952 -11.380 1.00 94.88 97 LEU A CA 1
ATOM 803 C C . LEU A 1 97 ? -12.114 9.558 -11.459 1.00 94.88 97 LEU A C 1
ATOM 805 O O . LEU A 1 97 ? -11.809 8.384 -11.664 1.00 94.88 97 LEU A O 1
ATOM 809 N N . LEU A 1 98 ? -11.210 10.521 -11.268 1.00 95.06 98 LEU A N 1
ATOM 810 C CA . LEU A 1 98 ? -9.799 10.213 -11.053 1.00 95.06 98 LEU A CA 1
ATOM 811 C C . LEU A 1 98 ? -9.669 9.508 -9.701 1.00 95.06 98 LEU A C 1
ATOM 813 O O . LEU A 1 98 ? -9.924 10.111 -8.662 1.00 95.06 98 LEU A O 1
ATOM 817 N N . ALA A 1 99 ? -9.290 8.238 -9.734 1.00 94.38 99 ALA A N 1
ATOM 818 C CA . ALA A 1 99 ? -9.034 7.445 -8.546 1.00 94.38 99 ALA A CA 1
ATOM 819 C C . ALA A 1 99 ? -7.649 7.754 -7.987 1.00 94.38 99 ALA A C 1
ATOM 821 O O . ALA A 1 99 ? -7.520 8.162 -6.837 1.00 94.38 99 ALA A O 1
ATOM 822 N N . GLU A 1 100 ? -6.620 7.585 -8.820 1.00 94.81 100 GLU A N 1
ATOM 823 C CA . GLU A 1 100 ? -5.230 7.797 -8.429 1.00 94.81 100 GLU A CA 1
ATOM 824 C C . GLU A 1 100 ? -4.411 8.390 -9.585 1.00 94.81 100 GLU A C 1
ATOM 826 O O . GLU A 1 100 ? -4.604 8.068 -10.762 1.00 94.81 100 GLU A O 1
ATOM 831 N N . ASP A 1 101 ? -3.474 9.259 -9.214 1.00 95.94 101 ASP A N 1
ATOM 832 C CA . ASP A 1 101 ? -2.399 9.791 -10.048 1.00 95.94 101 ASP A CA 1
ATOM 833 C C . ASP A 1 101 ? -1.092 9.213 -9.487 1.00 95.94 101 ASP A C 1
ATOM 835 O O . ASP A 1 101 ? -0.689 9.559 -8.372 1.00 95.94 101 ASP A O 1
ATOM 839 N N . ILE A 1 102 ? -0.486 8.264 -10.210 1.00 94.62 102 ILE A N 1
ATOM 840 C CA . ILE A 1 102 ? 0.648 7.491 -9.697 1.00 94.62 102 ILE A CA 1
ATOM 841 C C . ILE A 1 102 ? 1.861 7.662 -10.622 1.00 94.62 102 ILE A C 1
ATOM 843 O O . ILE A 1 102 ? 1.888 7.099 -11.726 1.00 94.62 102 ILE A O 1
ATOM 847 N N . PRO A 1 103 ? 2.897 8.404 -10.190 1.00 92.94 103 PRO A N 1
ATOM 848 C CA . PRO A 1 103 ? 4.170 8.423 -10.892 1.00 92.94 103 PRO A CA 1
ATOM 849 C C . PRO A 1 103 ? 4.906 7.094 -10.685 1.00 92.94 103 PRO A C 1
ATOM 851 O O . PRO A 1 103 ? 4.732 6.424 -9.666 1.00 92.94 103 PRO A O 1
ATOM 854 N N . ASN A 1 104 ? 5.779 6.740 -11.629 1.00 90.31 104 ASN A N 1
ATOM 855 C CA . ASN A 1 104 ? 6.668 5.578 -11.534 1.00 90.31 104 ASN A CA 1
ATOM 856 C C . ASN A 1 104 ? 5.936 4.250 -11.265 1.00 90.31 104 ASN A C 1
ATOM 858 O O . ASN A 1 104 ? 6.391 3.411 -10.496 1.00 90.31 104 ASN A O 1
ATOM 862 N N . MET A 1 105 ? 4.783 4.049 -11.895 1.00 92.69 105 MET A N 1
ATOM 863 C CA . MET A 1 105 ? 4.041 2.800 -11.880 1.00 92.69 105 MET A CA 1
ATOM 864 C C . MET A 1 105 ? 4.676 1.757 -12.802 1.00 92.69 105 MET A C 1
ATOM 866 O O . MET A 1 105 ? 4.860 1.977 -14.000 1.00 92.69 105 MET A O 1
ATOM 870 N N . CYS A 1 106 ? 4.909 0.565 -12.256 1.00 89.50 106 CYS A N 1
ATOM 871 C CA . CYS A 1 106 ? 5.291 -0.609 -13.027 1.00 89.50 106 CYS A CA 1
ATOM 872 C C . CYS A 1 106 ? 4.082 -1.167 -13.816 1.00 89.50 106 CYS A C 1
ATOM 874 O O . CYS A 1 106 ? 3.069 -1.536 -13.207 1.00 89.50 106 CYS A O 1
ATOM 876 N N . PRO A 1 107 ? 4.148 -1.271 -15.162 1.00 88.69 107 PRO A N 1
ATOM 877 C CA . PRO A 1 107 ? 3.052 -1.814 -15.972 1.00 88.69 107 PRO A CA 1
ATOM 878 C C . PRO A 1 107 ? 2.713 -3.272 -15.647 1.00 88.69 107 PRO A C 1
ATOM 880 O O . PRO A 1 107 ? 1.540 -3.630 -15.610 1.00 88.69 107 PRO A O 1
ATOM 883 N N . PHE A 1 108 ? 3.728 -4.094 -15.351 1.00 90.06 108 PHE A N 1
ATOM 884 C CA . PHE A 1 108 ? 3.535 -5.481 -14.911 1.00 90.06 108 PHE A CA 1
ATOM 885 C C . PHE A 1 108 ? 2.642 -5.547 -13.672 1.00 90.06 108 PHE A C 1
ATOM 887 O O . PHE A 1 108 ? 1.677 -6.302 -13.634 1.00 90.06 108 PHE A O 1
ATOM 894 N N . PHE A 1 109 ? 2.942 -4.711 -12.681 1.00 93.50 109 PHE A N 1
ATOM 895 C CA . PHE A 1 109 ? 2.169 -4.671 -11.454 1.00 93.50 109 PHE A CA 1
ATOM 896 C C . PHE A 1 109 ? 0.766 -4.093 -11.671 1.00 93.50 109 PHE A C 1
ATOM 898 O O . PHE A 1 109 ? -0.209 -4.625 -11.147 1.00 93.50 109 PHE A O 1
ATOM 905 N N . SER A 1 110 ? 0.648 -3.016 -12.453 1.00 95.06 110 SER A N 1
ATOM 906 C CA . SER A 1 110 ? -0.647 -2.357 -12.650 1.00 95.06 110 SER A CA 1
ATOM 907 C C . SER A 1 110 ? -1.659 -3.164 -13.446 1.00 95.06 110 SER A C 1
ATOM 909 O O . SER A 1 110 ? -2.849 -3.073 -13.156 1.00 95.06 110 SER A O 1
ATOM 911 N N . LYS A 1 111 ? -1.203 -4.023 -14.363 1.00 94.25 111 LYS A N 1
ATOM 912 C CA . LYS A 1 111 ? -2.064 -4.989 -15.055 1.00 94.25 111 LYS A CA 1
ATOM 913 C C . LYS A 1 111 ? -2.893 -5.829 -14.075 1.00 94.25 111 LYS A C 1
ATOM 915 O O . LYS A 1 111 ? -4.097 -5.939 -14.265 1.00 94.25 111 LYS A O 1
ATOM 920 N N . ILE A 1 112 ? -2.266 -6.344 -13.012 1.00 95.62 112 ILE A N 1
ATOM 921 C CA . ILE A 1 112 ? -2.890 -7.267 -12.047 1.00 95.62 112 ILE A CA 1
ATOM 922 C C . ILE A 1 112 ? -4.154 -6.658 -11.444 1.00 95.62 112 ILE A C 1
ATOM 924 O O . ILE A 1 112 ? -5.223 -7.259 -11.485 1.00 95.62 112 ILE A O 1
ATOM 928 N N . TRP A 1 113 ? -4.052 -5.452 -10.885 1.00 95.12 113 TRP A N 1
ATOM 929 C CA . TRP A 1 113 ? -5.202 -4.838 -10.230 1.00 95.12 113 TRP A CA 1
ATOM 930 C C . TRP A 1 113 ? -6.197 -4.238 -11.225 1.00 95.12 113 TRP A C 1
ATOM 932 O O . TRP A 1 113 ? -7.393 -4.252 -10.946 1.00 95.12 113 TRP A O 1
ATOM 942 N N . LEU A 1 114 ? -5.740 -3.771 -12.394 1.00 95.81 114 LEU A N 1
ATOM 943 C CA . LEU A 1 114 ? -6.632 -3.290 -13.452 1.00 95.81 114 LEU A CA 1
ATOM 944 C C . LEU A 1 114 ? -7.562 -4.397 -13.944 1.00 95.81 114 LEU A C 1
ATOM 946 O O . LEU A 1 114 ? -8.763 -4.164 -14.038 1.00 95.81 114 LEU A O 1
ATOM 950 N N . GLU A 1 115 ? -7.015 -5.581 -14.223 1.00 95.25 115 GLU A N 1
ATOM 951 C CA . GLU A 1 115 ? -7.792 -6.761 -14.616 1.00 95.25 115 GLU A CA 1
ATOM 952 C C . GLU A 1 115 ? -8.661 -7.240 -13.452 1.00 95.25 115 GLU A C 1
ATOM 954 O O . GLU A 1 115 ? -9.873 -7.391 -13.626 1.00 95.25 115 GLU A O 1
ATOM 959 N N . CYS A 1 116 ? -8.084 -7.331 -12.241 1.00 96.81 116 CYS A N 1
ATOM 960 C CA . CYS A 1 116 ? -8.815 -7.721 -11.036 1.00 96.81 116 CYS A CA 1
ATOM 961 C C . CYS A 1 116 ? -10.115 -6.939 -10.874 1.00 96.81 116 CYS A C 1
ATOM 963 O O . CYS A 1 116 ? -11.152 -7.539 -10.603 1.00 96.81 116 CYS A O 1
ATOM 965 N N . PHE A 1 117 ? -10.082 -5.615 -11.031 1.00 96.69 117 PHE A N 1
ATOM 966 C CA . PHE A 1 117 ? -11.249 -4.768 -10.803 1.00 96.69 117 PHE A CA 1
ATOM 967 C C . PHE A 1 117 ? -12.411 -5.057 -11.751 1.00 96.69 117 PHE A C 1
ATOM 969 O O . PHE A 1 117 ? -13.561 -4.951 -11.323 1.00 96.69 117 PHE A O 1
ATOM 976 N N . VAL A 1 118 ? -12.135 -5.440 -12.998 1.00 96.19 118 VAL A N 1
ATOM 977 C CA . VAL A 1 118 ? -13.177 -5.658 -14.013 1.00 96.19 118 VAL A CA 1
ATOM 978 C C . VAL A 1 118 ? -13.609 -7.113 -14.153 1.00 96.19 118 VAL A C 1
ATOM 980 O O . VAL A 1 118 ? -14.759 -7.374 -14.500 1.00 96.19 118 VAL A O 1
ATOM 983 N N . GLU A 1 119 ? -12.726 -8.066 -13.868 1.00 94.44 119 GLU A N 1
ATOM 984 C CA . GLU A 1 119 ? -12.994 -9.485 -14.113 1.00 94.44 119 GLU A CA 1
ATOM 985 C C . GLU A 1 119 ? -13.172 -10.275 -12.815 1.00 94.44 119 GLU A C 1
ATOM 987 O O . GLU A 1 119 ? -14.175 -10.966 -12.639 1.00 94.44 119 GLU A O 1
ATOM 992 N N . GLN A 1 120 ? -12.219 -10.166 -11.888 1.00 96.81 120 GLN A N 1
ATOM 993 C CA . GLN A 1 120 ? -12.124 -11.071 -10.741 1.00 96.81 120 GLN A CA 1
ATOM 994 C C . GLN A 1 120 ? -12.755 -10.521 -9.449 1.00 96.81 120 GLN A C 1
ATOM 996 O O . GLN A 1 120 ? -13.066 -11.284 -8.536 1.00 96.81 120 GLN A O 1
ATOM 1001 N N . PHE A 1 121 ? -12.987 -9.209 -9.344 1.00 96.44 121 PHE A N 1
ATOM 1002 C CA . PHE A 1 121 ? -13.478 -8.564 -8.117 1.00 96.44 121 PHE A CA 1
ATOM 1003 C C . PHE A 1 121 ? -14.896 -9.009 -7.720 1.00 96.44 121 PHE A C 1
ATOM 1005 O O . PHE A 1 121 ? -15.260 -8.985 -6.542 1.00 96.44 121 PHE A O 1
ATOM 1012 N N . ALA A 1 122 ? -15.683 -9.487 -8.689 1.00 97.31 122 ALA A N 1
ATOM 1013 C CA . ALA A 1 122 ? -17.013 -10.036 -8.450 1.00 97.31 122 ALA A CA 1
ATOM 1014 C C . ALA A 1 122 ? -17.000 -11.308 -7.590 1.00 97.31 122 ALA A C 1
ATOM 1016 O O . ALA A 1 122 ? -18.009 -11.586 -6.946 1.00 97.31 122 ALA A O 1
ATOM 1017 N N . GLU A 1 123 ? -15.896 -12.064 -7.553 1.00 96.88 123 GLU A N 1
ATOM 1018 C CA . GLU A 1 123 ? -15.827 -13.348 -6.847 1.00 96.88 123 GLU A CA 1
ATOM 1019 C C . GLU A 1 123 ? -16.088 -13.190 -5.338 1.00 96.88 123 GLU A C 1
ATOM 1021 O O . GLU A 1 123 ? -17.106 -13.702 -4.860 1.00 96.88 123 GLU A O 1
ATOM 1026 N N . PRO A 1 124 ? -15.272 -12.439 -4.568 1.00 97.31 124 PRO A N 1
ATOM 1027 C CA . PRO A 1 124 ? -15.607 -12.159 -3.178 1.00 97.31 124 PRO A CA 1
ATOM 1028 C C . PRO A 1 124 ? -16.526 -10.945 -3.026 1.00 97.31 124 PRO A C 1
ATOM 1030 O O . PRO A 1 124 ? -17.294 -10.886 -2.066 1.00 97.31 124 PRO A O 1
ATOM 1033 N N . GLY A 1 125 ? -16.485 -9.975 -3.945 1.00 96.25 125 GLY A N 1
ATOM 1034 C CA . GLY A 1 125 ? -17.229 -8.719 -3.832 1.00 96.25 125 GLY A CA 1
ATOM 1035 C C . GLY A 1 125 ? -18.710 -8.832 -4.194 1.00 96.25 125 GLY A C 1
ATOM 1036 O O . GLY A 1 125 ? -19.508 -8.024 -3.735 1.00 96.25 125 GLY A O 1
ATOM 1037 N N . GLY A 1 126 ? -19.103 -9.832 -4.989 1.00 97.50 126 GLY A N 1
ATOM 1038 C CA . GLY A 1 126 ? -20.457 -9.989 -5.542 1.00 97.50 126 GLY A CA 1
ATOM 1039 C C . GLY A 1 126 ? -20.746 -9.115 -6.771 1.00 97.50 126 GLY A C 1
ATOM 1040 O O . GLY A 1 126 ? -21.690 -9.386 -7.515 1.00 97.50 126 GLY A O 1
ATOM 1041 N N . ARG A 1 127 ? -19.910 -8.102 -7.029 1.00 97.31 127 ARG A N 1
ATOM 1042 C CA . ARG A 1 127 ? -19.948 -7.246 -8.219 1.00 97.31 127 ARG A CA 1
ATOM 1043 C C . ARG A 1 127 ? -18.537 -6.755 -8.557 1.00 97.31 127 ARG A C 1
ATOM 1045 O O . ARG A 1 127 ? -17.824 -6.297 -7.671 1.00 97.31 127 ARG A O 1
ATOM 1052 N N . ALA A 1 128 ? -18.159 -6.837 -9.830 1.00 97.44 128 ALA A N 1
ATOM 1053 C CA . ALA A 1 128 ? -16.962 -6.196 -10.374 1.00 97.44 128 ALA A CA 1
ATOM 1054 C C . ALA A 1 128 ? -17.314 -4.818 -10.945 1.00 97.44 128 ALA A C 1
ATOM 1056 O O . ALA A 1 128 ? -18.482 -4.541 -11.235 1.00 97.44 128 ALA A O 1
ATOM 1057 N N . TYR A 1 129 ? -16.301 -3.978 -11.130 1.00 96.88 129 TYR A N 1
ATOM 1058 C CA . TYR A 1 129 ? -16.462 -2.757 -11.906 1.00 96.88 129 TYR A CA 1
ATOM 1059 C C . TYR A 1 129 ? -16.747 -3.134 -13.363 1.00 96.88 129 TYR A C 1
ATOM 1061 O O . TYR A 1 129 ? -16.109 -4.014 -13.931 1.00 96.88 129 TYR A O 1
ATOM 1069 N N . GLU A 1 130 ? -17.695 -2.464 -14.000 1.00 95.19 130 GLU A N 1
ATOM 1070 C CA . GLU A 1 130 ? -17.966 -2.634 -15.423 1.00 95.19 130 GLU A CA 1
ATOM 1071 C C . GLU A 1 130 ? -16.758 -2.212 -16.253 1.00 95.19 130 GLU A C 1
ATOM 1073 O O . GLU A 1 130 ? -16.456 -2.831 -17.278 1.00 95.19 130 GLU A O 1
ATOM 1078 N N . ARG A 1 131 ? -16.120 -1.097 -15.864 1.00 91.81 131 ARG A N 1
ATOM 1079 C CA . ARG A 1 131 ? -15.029 -0.476 -16.618 1.00 91.81 131 ARG A CA 1
ATOM 1080 C C . ARG A 1 131 ? -14.104 0.324 -15.725 1.00 91.81 131 ARG A C 1
ATOM 1082 O O . ARG A 1 131 ? -14.534 1.062 -14.843 1.00 91.81 131 ARG A O 1
ATOM 1089 N N . VAL A 1 132 ? -12.837 0.289 -16.104 1.00 94.50 132 VAL A N 1
ATOM 1090 C CA . VAL A 1 132 ? -11.815 1.206 -15.624 1.00 94.50 132 VAL A CA 1
ATOM 1091 C C . VAL A 1 132 ? -11.049 1.801 -16.797 1.00 94.50 132 VAL A C 1
ATOM 1093 O O . VAL A 1 132 ? -10.994 1.209 -17.878 1.00 94.50 132 VAL A O 1
ATOM 1096 N N . VAL A 1 133 ? -10.455 2.974 -16.595 1.00 93.69 133 VAL A N 1
ATOM 1097 C CA . VAL A 1 133 ? -9.570 3.604 -17.579 1.00 93.69 133 VAL A CA 1
ATOM 1098 C C . VAL A 1 133 ? -8.224 3.881 -16.933 1.00 93.69 133 VAL A C 1
ATOM 1100 O O . VAL A 1 133 ? -8.144 4.530 -15.897 1.00 93.69 133 VAL A O 1
ATOM 1103 N N . ALA A 1 134 ? -7.160 3.424 -17.586 1.00 94.44 134 ALA A N 1
ATOM 1104 C CA . ALA A 1 134 ? -5.789 3.765 -17.245 1.00 94.44 134 ALA A CA 1
ATOM 1105 C C . ALA A 1 134 ? -5.134 4.482 -18.427 1.00 94.44 134 ALA A C 1
ATOM 1107 O O . ALA A 1 134 ? -5.110 3.964 -19.545 1.00 94.44 134 ALA A O 1
ATOM 1108 N N . ILE A 1 135 ? -4.599 5.674 -18.181 1.00 91.69 135 ILE A N 1
ATOM 1109 C CA . ILE A 1 135 ? -3.824 6.435 -19.161 1.00 91.69 135 ILE A CA 1
ATOM 1110 C C . ILE A 1 135 ? -2.362 6.348 -18.751 1.00 91.69 135 ILE A C 1
ATOM 1112 O O . ILE A 1 135 ? -1.984 6.867 -17.704 1.00 91.69 135 ILE A O 1
ATOM 1116 N N . TYR A 1 136 ? -1.543 5.717 -19.590 1.00 88.88 136 TYR A N 1
ATOM 1117 C CA . TYR A 1 136 ? -0.105 5.625 -19.371 1.00 88.88 136 TYR A CA 1
ATOM 1118 C C . TYR A 1 136 ? 0.641 6.684 -20.175 1.00 88.88 136 TYR A C 1
ATOM 1120 O O . TYR A 1 136 ? 0.484 6.784 -21.394 1.00 88.88 136 TYR A O 1
ATOM 1128 N N . ARG A 1 137 ? 1.525 7.417 -19.501 1.00 85.88 137 ARG A N 1
ATOM 1129 C CA . ARG A 1 137 ? 2.566 8.232 -20.128 1.00 85.88 137 ARG A CA 1
ATOM 1130 C C . ARG A 1 137 ? 3.898 7.874 -19.489 1.00 85.88 137 ARG A C 1
ATOM 1132 O O . ARG A 1 137 ? 4.152 8.203 -18.340 1.00 85.88 137 ARG A O 1
ATOM 1139 N N . ASP A 1 138 ? 4.743 7.177 -20.238 1.00 85.69 138 ASP A N 1
ATOM 1140 C CA . ASP A 1 138 ? 5.986 6.596 -19.728 1.00 85.69 138 ASP A CA 1
ATOM 1141 C C . ASP A 1 138 ? 5.752 5.585 -18.592 1.00 85.69 138 ASP A C 1
ATOM 1143 O O . ASP A 1 138 ? 5.280 4.485 -18.872 1.00 85.69 138 ASP A O 1
ATOM 1147 N N . TYR A 1 139 ? 6.133 5.917 -17.356 1.00 85.62 139 TYR A N 1
ATOM 1148 C CA . TYR A 1 139 ? 5.816 5.150 -16.143 1.00 85.62 139 TYR A CA 1
ATOM 1149 C C . TYR A 1 139 ? 4.779 5.876 -15.274 1.00 85.62 139 TYR A C 1
ATOM 1151 O O . TYR A 1 139 ? 4.530 5.491 -14.145 1.00 85.62 139 TYR A O 1
ATOM 1159 N N . HIS A 1 140 ? 4.161 6.941 -15.774 1.00 90.62 140 HIS A N 1
ATOM 1160 C CA . HIS A 1 140 ? 3.074 7.641 -15.098 1.00 90.62 140 HIS A CA 1
ATOM 1161 C C . HIS A 1 140 ? 1.743 6.999 -15.489 1.00 90.62 140 HIS A C 1
ATOM 1163 O O . HIS A 1 140 ? 1.483 6.829 -16.682 1.00 90.62 140 HIS A O 1
ATOM 1169 N N . ILE A 1 141 ? 0.902 6.664 -14.511 1.00 95.06 141 ILE A N 1
ATOM 1170 C CA . ILE A 1 141 ? -0.484 6.231 -14.731 1.00 95.06 141 ILE A CA 1
ATOM 1171 C C . ILE A 1 141 ? -1.477 7.240 -14.131 1.00 95.06 141 ILE A C 1
ATOM 1173 O O . ILE A 1 141 ? -1.347 7.638 -12.974 1.00 95.06 141 ILE A O 1
ATOM 1177 N N . TRP A 1 142 ? -2.494 7.618 -14.908 1.00 96.56 142 TRP A N 1
ATOM 1178 C CA . TRP A 1 142 ? -3.738 8.191 -14.383 1.00 96.56 142 TRP A CA 1
ATOM 1179 C C . TRP A 1 142 ? -4.826 7.135 -14.448 1.00 96.56 142 TRP A C 1
ATOM 1181 O O . TRP A 1 142 ? -5.101 6.592 -15.522 1.00 96.56 142 TRP A O 1
ATOM 1191 N N . PHE A 1 143 ? -5.425 6.841 -13.304 1.00 95.38 143 PHE A N 1
ATOM 1192 C CA . PHE A 1 143 ? -6.384 5.763 -13.147 1.00 95.38 143 PHE A CA 1
ATOM 1193 C C . PHE A 1 143 ? -7.768 6.315 -12.805 1.00 95.38 143 PHE A C 1
ATOM 1195 O O . PHE A 1 143 ? -7.904 7.118 -11.884 1.00 95.38 143 PHE A O 1
ATOM 1202 N N . TYR A 1 144 ? -8.791 5.882 -13.541 1.00 95.88 144 TYR A N 1
ATOM 1203 C CA . TYR A 1 144 ? -10.155 6.384 -13.435 1.00 95.88 144 TYR A CA 1
ATOM 1204 C C . TYR A 1 144 ? -11.185 5.259 -13.326 1.00 95.88 144 TYR A C 1
ATOM 1206 O O . TYR A 1 144 ? -11.060 4.222 -13.985 1.00 95.88 144 TYR A O 1
ATOM 1214 N N . TYR A 1 145 ? -12.263 5.539 -12.594 1.00 95.56 145 TYR A N 1
ATOM 1215 C CA . TYR A 1 145 ? -13.503 4.760 -12.624 1.00 95.56 145 TYR A CA 1
ATOM 1216 C C . TYR A 1 145 ? -14.636 5.564 -13.245 1.00 95.56 145 TYR A C 1
ATOM 1218 O O . TYR A 1 145 ? -14.638 6.795 -13.202 1.00 95.56 145 TYR A O 1
ATOM 1226 N N . ASP A 1 146 ? -15.625 4.861 -13.783 1.00 95.12 146 ASP A N 1
ATOM 1227 C CA . ASP A 1 146 ? -16.938 5.457 -14.005 1.00 95.12 146 ASP A CA 1
ATOM 1228 C C . ASP A 1 146 ? -17.567 5.800 -12.642 1.00 95.12 146 ASP A C 1
ATOM 1230 O O . ASP A 1 146 ? -17.647 4.944 -11.761 1.00 95.12 146 ASP A O 1
ATOM 1234 N N . GLU A 1 147 ? -17.991 7.053 -12.466 1.00 95.12 147 GLU A N 1
ATOM 1235 C CA . GLU A 1 147 ? -18.570 7.563 -11.216 1.00 95.12 147 GLU A CA 1
ATOM 1236 C C . GLU A 1 147 ? -19.773 6.744 -10.731 1.00 95.12 147 GLU A C 1
ATOM 1238 O O . GLU A 1 147 ? -19.851 6.366 -9.559 1.00 95.12 147 GLU A O 1
ATOM 1243 N N . GLN A 1 148 ? -20.706 6.450 -11.637 1.00 95.19 148 GLN A N 1
ATOM 1244 C CA . GLN A 1 148 ? -21.946 5.759 -11.309 1.00 95.19 148 GLN A CA 1
ATOM 1245 C C . GLN A 1 148 ? -21.685 4.287 -10.994 1.00 95.19 148 GLN A C 1
ATOM 1247 O O . GLN A 1 148 ? -22.298 3.719 -10.084 1.00 95.19 148 GLN A O 1
ATOM 1252 N N . ASP A 1 149 ? -20.786 3.654 -11.741 1.00 96.00 149 ASP A N 1
ATOM 1253 C CA . ASP A 1 149 ? -20.428 2.261 -11.497 1.00 96.00 149 ASP A CA 1
ATOM 1254 C C . ASP A 1 149 ? -19.659 2.101 -10.180 1.00 96.00 149 ASP A C 1
ATOM 1256 O O . ASP A 1 149 ? -19.995 1.228 -9.381 1.00 96.00 149 ASP A O 1
ATOM 1260 N N . ALA A 1 150 ? -18.716 3.002 -9.883 1.00 96.31 150 ALA A N 1
ATOM 1261 C CA . ALA A 1 150 ? -18.011 3.017 -8.605 1.00 96.31 150 ALA A CA 1
ATOM 1262 C C . ALA A 1 150 ? -18.969 3.167 -7.416 1.00 96.31 150 ALA A C 1
ATOM 1264 O O . ALA A 1 150 ? -18.850 2.432 -6.433 1.00 96.31 150 ALA A O 1
ATOM 1265 N N . HIS A 1 151 ? -19.958 4.057 -7.534 1.00 96.38 151 HIS A N 1
ATOM 1266 C CA . HIS A 1 151 ? -21.019 4.196 -6.540 1.00 96.38 151 HIS A CA 1
ATOM 1267 C C . HIS A 1 151 ? -21.814 2.893 -6.366 1.00 96.38 151 HIS A C 1
ATOM 1269 O O . HIS A 1 151 ? -22.028 2.441 -5.244 1.00 96.38 151 HIS A O 1
ATOM 1275 N N . THR A 1 152 ? -22.191 2.250 -7.474 1.00 96.75 152 THR A N 1
ATOM 1276 C CA . THR A 1 152 ? -22.969 1.000 -7.468 1.00 96.75 152 THR A CA 1
ATOM 1277 C C . THR A 1 152 ? -22.191 -0.158 -6.831 1.00 96.75 152 THR A C 1
ATOM 1279 O O . THR A 1 152 ? -22.763 -0.960 -6.090 1.00 96.75 152 THR A O 1
ATOM 1282 N N . VAL A 1 153 ? -20.882 -0.257 -7.090 1.00 97.69 153 VAL A N 1
ATOM 1283 C CA . VAL A 1 153 ? -19.997 -1.237 -6.439 1.00 97.69 153 VAL A CA 1
ATOM 1284 C C . VAL A 1 153 ? -19.924 -0.979 -4.932 1.00 97.69 153 VAL A C 1
ATOM 1286 O O . VAL A 1 153 ? -20.106 -1.914 -4.152 1.00 97.69 153 VAL A O 1
ATOM 1289 N N . ALA A 1 154 ? -19.730 0.274 -4.510 1.00 97.94 154 ALA A N 1
ATOM 1290 C CA . ALA A 1 154 ? -19.670 0.634 -3.094 1.00 97.94 154 ALA A CA 1
ATOM 1291 C C . ALA A 1 154 ? -20.985 0.318 -2.359 1.00 97.94 154 ALA A C 1
ATOM 1293 O O . ALA A 1 154 ? -20.968 -0.325 -1.309 1.00 97.94 154 ALA A O 1
ATOM 1294 N N . GLU A 1 155 ? -22.136 0.689 -2.931 1.00 97.56 155 GLU A N 1
ATOM 1295 C CA . GLU A 1 155 ? -23.456 0.361 -2.375 1.00 97.56 155 GLU A CA 1
ATOM 1296 C C . GLU A 1 155 ? -23.672 -1.152 -2.254 1.00 97.56 155 GLU A C 1
ATOM 1298 O O . GLU A 1 155 ? -24.183 -1.624 -1.236 1.00 97.56 155 GLU A O 1
ATOM 1303 N N . HIS A 1 156 ? -23.261 -1.923 -3.267 1.00 98.12 156 HIS A N 1
ATOM 1304 C CA . HIS A 1 156 ? -23.361 -3.380 -3.238 1.00 98.12 156 HIS A CA 1
ATOM 1305 C C . HIS A 1 156 ? -22.524 -3.985 -2.105 1.00 98.12 156 HIS A C 1
ATOM 1307 O O . HIS A 1 156 ? -23.025 -4.822 -1.353 1.00 98.12 156 HIS A O 1
ATOM 1313 N N . LEU A 1 157 ? -21.273 -3.540 -1.950 1.00 98.25 157 LEU A N 1
ATOM 1314 C CA . LEU A 1 157 ? -20.388 -4.005 -0.883 1.00 98.25 157 LEU A CA 1
ATOM 1315 C C . LEU A 1 157 ? -20.938 -3.649 0.500 1.00 98.25 157 LEU A C 1
ATOM 1317 O O . LEU A 1 157 ? -21.014 -4.522 1.360 1.00 98.25 157 LEU A O 1
ATOM 1321 N N . VAL A 1 158 ? -21.380 -2.406 0.707 1.00 98.12 158 VAL A N 1
ATOM 1322 C CA . VAL A 1 158 ? -21.956 -1.965 1.988 1.00 98.12 158 VAL A CA 1
ATOM 1323 C C . VAL A 1 158 ? -23.228 -2.741 2.315 1.00 98.12 158 VAL A C 1
ATOM 1325 O O . VAL A 1 158 ? -23.409 -3.162 3.455 1.00 98.12 158 VAL A O 1
ATOM 1328 N N . LYS A 1 159 ? -24.087 -2.997 1.323 1.00 97.88 159 LYS A N 1
ATOM 1329 C CA . LYS A 1 159 ? -25.261 -3.855 1.500 1.00 97.88 159 LYS A CA 1
ATOM 1330 C C . LYS A 1 159 ? -24.858 -5.268 1.925 1.00 97.88 159 LYS A C 1
ATOM 1332 O O . LYS A 1 159 ? -25.423 -5.793 2.876 1.00 97.88 159 LYS A O 1
ATOM 1337 N N . LYS A 1 160 ? -23.863 -5.864 1.265 1.00 98.12 160 LYS A N 1
ATOM 1338 C CA . LYS A 1 160 ? -23.364 -7.198 1.613 1.00 98.12 160 LYS A CA 1
ATOM 1339 C C . LYS A 1 160 ? -22.803 -7.246 3.038 1.00 98.12 160 LYS A C 1
ATOM 1341 O O . LYS A 1 160 ? -23.135 -8.158 3.781 1.00 98.12 160 LYS A O 1
ATOM 1346 N N . MET A 1 161 ? -22.022 -6.241 3.437 1.00 97.56 161 MET A N 1
ATOM 1347 C CA . MET A 1 161 ? -21.498 -6.099 4.805 1.00 97.56 161 MET A CA 1
ATOM 1348 C C . MET A 1 161 ? -22.610 -5.908 5.850 1.00 97.56 161 MET A C 1
ATOM 1350 O O . MET A 1 161 ? -22.484 -6.374 6.976 1.00 97.56 161 MET A O 1
ATOM 1354 N N . ALA A 1 162 ? -23.696 -5.225 5.480 1.00 95.69 162 ALA A N 1
ATOM 1355 C CA . ALA A 1 162 ? -24.860 -5.011 6.334 1.00 95.69 162 ALA A CA 1
ATOM 1356 C C . ALA A 1 162 ? -25.713 -6.277 6.521 1.00 95.69 162 ALA A C 1
ATOM 1358 O O . ALA A 1 162 ? -26.271 -6.492 7.594 1.00 95.69 162 ALA A O 1
ATOM 1359 N N . GLU A 1 163 ? -25.861 -7.077 5.462 1.00 96.88 163 GLU A N 1
ATOM 1360 C CA . GLU A 1 163 ? -26.683 -8.294 5.449 1.00 96.88 163 GLU A CA 1
ATOM 1361 C C . GLU A 1 163 ? -25.943 -9.516 6.014 1.00 96.88 163 GLU A C 1
ATOM 1363 O O . GLU A 1 163 ? -26.586 -10.417 6.551 1.00 96.88 163 GLU A O 1
ATOM 1368 N N . ASP A 1 164 ? -24.611 -9.538 5.920 1.00 97.06 164 ASP A N 1
ATOM 1369 C CA . ASP A 1 164 ? -23.740 -10.587 6.453 1.00 97.06 164 ASP A CA 1
ATOM 1370 C C . ASP A 1 164 ? -22.547 -9.964 7.205 1.00 97.06 164 ASP A C 1
ATOM 1372 O O . ASP A 1 164 ? -21.492 -9.725 6.612 1.00 97.06 164 ASP A O 1
ATOM 1376 N N . PRO A 1 165 ? -22.674 -9.706 8.520 1.00 86.38 165 PRO A N 1
ATOM 1377 C CA . PRO A 1 165 ? -21.577 -9.170 9.330 1.00 86.38 165 PRO A CA 1
ATOM 1378 C C . PRO A 1 165 ? -20.317 -10.050 9.307 1.00 86.38 165 PRO A C 1
ATOM 1380 O O . PRO A 1 165 ? -19.198 -9.535 9.358 1.00 86.38 165 PRO A O 1
ATOM 1383 N N . GLY A 1 166 ? -20.483 -11.371 9.155 1.00 96.56 166 GLY A N 1
ATOM 1384 C CA . GLY A 1 166 ? -19.371 -12.317 9.048 1.00 96.56 166 GLY A CA 1
ATOM 1385 C C . GLY A 1 166 ? -18.540 -12.124 7.777 1.00 96.56 166 GLY A C 1
ATOM 1386 O O . GLY A 1 166 ? -17.370 -12.510 7.738 1.00 96.56 166 GLY A O 1
ATOM 1387 N N . PHE A 1 167 ? -19.091 -11.465 6.753 1.00 98.31 167 PHE A N 1
ATOM 1388 C CA . PHE A 1 167 ? -18.363 -11.148 5.529 1.00 98.31 167 PHE A CA 1
ATOM 1389 C C . PHE A 1 167 ? -17.158 -10.237 5.791 1.00 98.31 167 PHE A C 1
ATOM 1391 O O . PHE A 1 167 ? -16.097 -10.463 5.219 1.00 98.31 167 PHE A O 1
ATOM 1398 N N . MET A 1 168 ? -17.264 -9.229 6.664 1.00 98.12 168 MET A N 1
ATOM 1399 C CA . MET A 1 168 ? -16.141 -8.314 6.929 1.00 98.12 168 MET A CA 1
ATOM 1400 C C . MET A 1 168 ? -15.003 -8.995 7.698 1.00 98.12 168 MET A C 1
ATOM 1402 O O . MET A 1 168 ? -13.826 -8.745 7.423 1.00 98.12 168 MET A O 1
ATOM 1406 N N . GLU A 1 169 ? -15.342 -9.870 8.646 1.00 97.94 169 GLU A N 1
ATOM 1407 C CA . GLU A 1 169 ? -14.363 -10.723 9.327 1.00 97.94 169 GLU A CA 1
ATOM 1408 C C . GLU A 1 169 ? -13.664 -11.642 8.321 1.00 97.94 169 GLU A C 1
ATOM 1410 O O . GLU A 1 169 ? -12.437 -11.781 8.352 1.00 97.94 169 GLU A O 1
ATOM 1415 N N . GLU A 1 170 ? -14.424 -12.199 7.373 1.00 98.38 170 GLU A N 1
ATOM 1416 C CA . GLU A 1 170 ? -13.866 -13.012 6.300 1.00 98.38 170 GLU A CA 1
ATOM 1417 C C . GLU A 1 170 ? -12.928 -12.213 5.393 1.00 98.38 170 GLU A C 1
ATOM 1419 O O . GLU A 1 170 ? -11.821 -12.668 5.113 1.00 98.38 170 GLU A O 1
ATOM 1424 N N . VAL A 1 171 ? -13.302 -10.993 4.994 1.00 98.50 171 VAL A N 1
ATOM 1425 C CA . VAL A 1 171 ? -12.418 -10.113 4.215 1.00 98.50 171 VAL A CA 1
ATOM 1426 C C . VAL A 1 171 ? -11.093 -9.895 4.947 1.00 98.50 171 VAL A C 1
ATOM 1428 O O . VAL A 1 171 ? -10.034 -10.057 4.344 1.00 98.50 171 VAL A O 1
ATOM 1431 N N . ASN A 1 172 ? -11.115 -9.585 6.247 1.00 98.44 172 ASN A N 1
ATOM 1432 C CA . ASN A 1 172 ? -9.886 -9.414 7.028 1.00 98.44 172 ASN A CA 1
ATOM 1433 C C . ASN A 1 172 ? -9.033 -10.690 7.068 1.00 98.44 172 ASN A C 1
ATOM 1435 O O . ASN A 1 172 ? -7.818 -10.626 6.856 1.00 98.44 172 ASN A O 1
ATOM 1439 N N . ARG A 1 173 ? -9.659 -11.847 7.310 1.00 98.50 173 ARG A N 1
ATOM 1440 C CA . ARG A 1 173 ? -8.977 -13.148 7.341 1.00 98.50 173 ARG A CA 1
ATOM 1441 C C . ARG A 1 173 ? -8.333 -13.475 5.996 1.00 98.50 173 ARG A C 1
ATOM 1443 O O . ARG A 1 173 ? -7.174 -13.885 5.964 1.00 98.50 173 ARG A O 1
ATOM 1450 N N . GLN A 1 174 ? -9.060 -13.265 4.904 1.00 98.62 174 GLN A N 1
ATOM 1451 C CA . GLN A 1 174 ? -8.579 -13.548 3.557 1.00 98.62 174 GLN A CA 1
ATOM 1452 C C . GLN A 1 174 ? -7.467 -12.595 3.142 1.00 98.62 174 GLN A C 1
ATOM 1454 O O . GLN A 1 174 ? -6.468 -13.063 2.611 1.00 98.62 174 GLN A O 1
ATOM 1459 N N . ILE A 1 175 ? -7.555 -11.301 3.477 1.00 98.62 175 ILE A N 1
ATOM 1460 C CA . ILE A 1 175 ? -6.458 -10.354 3.234 1.00 98.62 175 ILE A CA 1
ATOM 1461 C C . ILE A 1 175 ? -5.158 -10.863 3.863 1.00 98.62 175 ILE A C 1
ATOM 1463 O O . ILE A 1 175 ? -4.120 -10.834 3.202 1.00 98.62 175 ILE A O 1
ATOM 1467 N N . ILE A 1 176 ? -5.199 -11.335 5.113 1.00 98.56 176 ILE A N 1
ATOM 1468 C CA . ILE A 1 176 ? -4.019 -11.899 5.783 1.00 98.56 176 ILE A CA 1
ATOM 1469 C C . ILE A 1 176 ? -3.556 -13.162 5.048 1.00 98.56 176 ILE A C 1
ATOM 1471 O O . ILE A 1 176 ? -2.407 -13.219 4.621 1.00 98.56 176 ILE A O 1
ATOM 1475 N N . ALA A 1 177 ? -4.453 -14.125 4.822 1.00 98.69 177 ALA A N 1
ATOM 1476 C CA . ALA A 1 177 ? -4.118 -15.408 4.206 1.00 98.69 177 ALA A CA 1
ATOM 1477 C C . ALA A 1 177 ? -3.508 -15.265 2.799 1.00 98.69 177 ALA A C 1
ATOM 1479 O O . ALA A 1 177 ? -2.484 -15.881 2.500 1.00 98.69 177 ALA A O 1
ATOM 1480 N N . THR A 1 178 ? -4.086 -14.425 1.937 1.00 98.62 178 THR A N 1
ATOM 1481 C CA . THR A 1 178 ? -3.560 -14.184 0.587 1.00 98.62 178 THR A CA 1
ATOM 1482 C C . THR A 1 178 ? -2.261 -13.383 0.612 1.00 98.62 178 THR A C 1
ATOM 1484 O O . THR A 1 178 ? -1.386 -13.609 -0.220 1.00 98.62 178 THR A O 1
ATOM 1487 N N . SER A 1 179 ? -2.101 -12.467 1.575 1.00 98.56 179 SER A N 1
ATOM 1488 C CA . SER A 1 179 ? -0.845 -11.729 1.772 1.00 98.56 179 SER A CA 1
ATOM 1489 C C . SER A 1 179 ? 0.285 -12.656 2.225 1.00 98.56 179 SER A C 1
ATOM 1491 O O . SER A 1 179 ? 1.390 -12.566 1.692 1.00 98.56 179 SER A O 1
ATOM 1493 N N . ASP A 1 180 ? 0.005 -13.578 3.148 1.00 98.62 180 ASP A N 1
ATOM 1494 C CA . ASP A 1 180 ? 0.948 -14.610 3.588 1.00 98.62 180 ASP A CA 1
ATOM 1495 C C . ASP A 1 180 ? 1.334 -15.541 2.439 1.00 98.62 180 ASP A C 1
ATOM 1497 O O . ASP A 1 180 ? 2.518 -15.805 2.235 1.00 98.62 180 ASP A O 1
ATOM 1501 N N . ALA A 1 181 ? 0.362 -16.001 1.645 1.00 98.62 181 ALA A N 1
ATOM 1502 C CA . ALA A 1 181 ? 0.627 -16.847 0.483 1.00 98.62 181 ALA A CA 1
ATOM 1503 C C . ALA A 1 181 ? 1.519 -16.139 -0.551 1.00 98.62 181 ALA A C 1
ATOM 1505 O O . ALA A 1 181 ? 2.497 -16.719 -1.030 1.00 98.62 181 ALA A O 1
ATOM 1506 N N . LEU A 1 182 ? 1.224 -14.870 -0.856 1.00 98.62 182 LEU A N 1
ATOM 1507 C CA . LEU A 1 182 ? 2.019 -14.051 -1.770 1.00 98.62 182 LEU A CA 1
ATOM 1508 C C . LEU A 1 182 ? 3.443 -13.835 -1.238 1.00 98.62 182 LEU A C 1
ATOM 1510 O O . LEU A 1 182 ? 4.416 -14.004 -1.980 1.00 98.62 182 LEU A O 1
ATOM 1514 N N . LYS A 1 183 ? 3.581 -13.499 0.049 1.00 98.12 183 LYS A N 1
ATOM 1515 C CA . LYS A 1 183 ? 4.881 -13.300 0.695 1.00 98.12 183 LYS A CA 1
ATOM 1516 C C . LYS A 1 183 ? 5.695 -14.593 0.708 1.00 98.12 183 LYS A C 1
ATOM 1518 O O . LYS A 1 183 ? 6.835 -14.581 0.257 1.00 98.12 183 LYS A O 1
ATOM 1523 N N . MET A 1 184 ? 5.104 -15.703 1.149 1.00 98.31 184 MET A N 1
ATOM 1524 C CA . MET A 1 184 ? 5.753 -17.013 1.207 1.00 98.31 184 MET A CA 1
ATOM 1525 C C . MET A 1 184 ? 6.246 -17.447 -0.171 1.00 98.31 184 MET A C 1
ATOM 1527 O O . MET A 1 184 ? 7.387 -17.876 -0.303 1.00 98.31 184 MET A O 1
ATOM 1531 N N . PHE A 1 185 ? 5.431 -17.298 -1.217 1.00 98.56 185 PHE A N 1
ATOM 1532 C CA . PHE A 1 185 ? 5.880 -17.561 -2.584 1.00 98.56 185 PHE A CA 1
ATOM 1533 C C . PHE A 1 185 ? 7.082 -16.679 -2.963 1.00 98.56 185 PHE A C 1
ATOM 1535 O O . PHE A 1 185 ? 8.086 -17.177 -3.470 1.00 98.56 185 PHE A O 1
ATOM 1542 N N . SER A 1 186 ? 7.014 -15.386 -2.643 1.00 98.00 186 SER A N 1
ATOM 1543 C CA . SER A 1 186 ? 8.059 -14.406 -2.962 1.00 98.00 186 SER A CA 1
ATOM 1544 C C . SER A 1 186 ? 9.387 -14.659 -2.229 1.00 98.00 186 SER A C 1
ATOM 1546 O O . SER A 1 186 ? 10.456 -14.369 -2.769 1.00 98.00 186 SER A O 1
ATOM 1548 N N . GLU A 1 187 ? 9.348 -15.238 -1.024 1.00 97.06 187 GLU A N 1
ATOM 1549 C CA . GLU A 1 187 ? 10.540 -15.675 -0.274 1.00 97.06 187 GLU A CA 1
ATOM 1550 C C . GLU A 1 187 ? 11.288 -16.819 -0.980 1.00 97.06 187 GLU A C 1
ATOM 1552 O O . GLU A 1 187 ? 12.501 -16.946 -0.822 1.00 97.06 187 GLU A O 1
ATOM 1557 N N . HIS A 1 188 ? 10.590 -17.624 -1.786 1.00 97.00 188 HIS A N 1
ATOM 1558 C CA . HIS A 1 188 ? 11.163 -18.766 -2.507 1.00 97.00 188 HIS A CA 1
ATOM 1559 C C . HIS A 1 188 ? 11.584 -18.434 -3.945 1.00 97.00 188 HIS A C 1
ATOM 1561 O O . HIS A 1 188 ? 12.096 -19.310 -4.647 1.00 97.00 188 HIS A O 1
ATOM 1567 N N . LEU A 1 189 ? 11.385 -17.191 -4.398 1.00 96.94 189 LEU A N 1
ATOM 1568 C CA . LEU A 1 189 ? 11.859 -16.760 -5.710 1.00 96.94 189 LEU A CA 1
ATOM 1569 C C . LEU A 1 189 ? 13.396 -16.769 -5.759 1.00 96.94 189 LEU A C 1
ATOM 1571 O O . LEU A 1 189 ? 14.040 -16.328 -4.800 1.00 96.94 189 LEU A O 1
ATOM 1575 N N . PRO A 1 190 ? 13.997 -17.260 -6.857 1.00 94.06 190 PRO A N 1
ATOM 1576 C CA . PRO A 1 190 ? 15.445 -17.292 -7.001 1.00 94.06 190 PRO A CA 1
ATOM 1577 C C . PRO A 1 190 ? 16.016 -15.882 -7.193 1.00 94.06 190 PRO A C 1
ATOM 1579 O O . PRO A 1 190 ? 15.641 -15.167 -8.116 1.00 94.06 190 PRO A O 1
ATOM 1582 N N . ASP A 1 191 ? 16.995 -15.525 -6.360 1.00 87.56 191 ASP A N 1
ATOM 1583 C CA . ASP A 1 191 ? 17.730 -14.251 -6.459 1.00 87.56 191 ASP A CA 1
ATOM 1584 C C . ASP A 1 191 ? 18.890 -14.277 -7.456 1.00 87.56 191 ASP A C 1
ATOM 1586 O O . ASP A 1 191 ? 19.470 -13.248 -7.790 1.00 87.56 191 ASP A O 1
ATOM 1590 N N . ALA A 1 192 ? 19.287 -15.470 -7.888 1.00 87.06 192 ALA A N 1
ATOM 1591 C CA . ALA A 1 192 ? 20.426 -15.682 -8.761 1.00 87.06 192 ALA A CA 1
ATOM 1592 C C . ALA A 1 192 ? 20.197 -16.919 -9.627 1.00 87.06 192 ALA A C 1
ATOM 1594 O O . ALA A 1 192 ? 19.386 -17.786 -9.294 1.00 87.06 192 ALA A O 1
ATOM 1595 N N . ARG A 1 193 ? 20.993 -17.046 -10.693 1.00 88.12 193 ARG A N 1
ATOM 1596 C CA . ARG A 1 193 ? 20.991 -18.204 -11.598 1.00 88.12 193 ARG A CA 1
ATOM 1597 C C . ARG A 1 193 ? 19.706 -18.367 -12.409 1.00 88.12 193 ARG A C 1
ATOM 1599 O O . ARG A 1 193 ? 19.423 -19.473 -12.874 1.00 88.12 193 ARG A O 1
ATOM 1606 N N . LEU A 1 194 ? 18.950 -17.288 -12.607 1.00 94.31 194 LEU A N 1
ATOM 1607 C CA . LEU A 1 194 ? 17.788 -17.276 -13.500 1.00 94.31 194 LEU A CA 1
ATOM 1608 C C . LEU A 1 194 ? 18.184 -17.660 -14.932 1.00 94.31 194 LEU A C 1
ATOM 1610 O O . LEU A 1 194 ? 17.448 -18.379 -15.597 1.00 94.31 194 LEU A O 1
ATOM 1614 N N . GLU A 1 195 ? 19.402 -17.317 -15.354 1.00 94.12 195 GLU A N 1
ATOM 1615 C CA . GLU A 1 195 ? 19.981 -17.675 -16.649 1.00 94.12 195 GLU A CA 1
ATOM 1616 C C . GLU A 1 195 ? 20.132 -19.189 -16.871 1.00 94.12 195 GLU A C 1
ATOM 1618 O O . GLU A 1 195 ? 20.228 -19.642 -18.009 1.00 94.12 195 GLU A O 1
ATOM 1623 N N . SER A 1 196 ? 20.149 -19.984 -15.794 1.00 96.06 196 SER A N 1
ATOM 1624 C CA . SER A 1 196 ? 20.220 -21.448 -15.875 1.00 96.06 196 SER A CA 1
ATOM 1625 C C . SER A 1 196 ? 18.853 -22.117 -16.042 1.00 96.06 196 SER A C 1
ATOM 1627 O O . SER A 1 196 ? 18.785 -23.319 -16.302 1.00 96.06 196 SER A O 1
ATOM 1629 N N . LEU A 1 197 ? 17.769 -21.353 -15.887 1.00 97.19 197 LEU A N 1
ATOM 1630 C CA . LEU A 1 197 ? 16.403 -21.842 -16.010 1.00 97.19 197 LEU A CA 1
ATOM 1631 C C . LEU A 1 197 ? 15.917 -21.762 -17.460 1.00 97.19 197 LEU A C 1
ATOM 1633 O O . LEU A 1 197 ? 16.306 -20.880 -18.229 1.00 97.19 197 LEU A O 1
ATOM 1637 N N . SER A 1 198 ? 15.025 -22.675 -17.829 1.00 97.00 198 SER A N 1
ATOM 1638 C CA . SER A 1 198 ? 14.280 -22.602 -19.090 1.00 97.00 198 SER A CA 1
ATOM 1639 C C . SER A 1 198 ? 13.253 -21.464 -19.079 1.00 97.00 198 SER A C 1
ATOM 1641 O O . SER A 1 198 ? 12.815 -21.026 -18.014 1.00 97.00 198 SER A O 1
ATOM 1643 N N . ASP A 1 199 ? 12.827 -21.022 -20.264 1.00 96.50 199 ASP A N 1
ATOM 1644 C CA . ASP A 1 199 ? 11.776 -20.002 -20.411 1.00 96.50 199 ASP A CA 1
ATOM 1645 C C . ASP A 1 199 ? 10.484 -20.415 -19.690 1.00 96.50 199 ASP A C 1
ATOM 1647 O O . ASP A 1 199 ? 9.852 -19.595 -19.032 1.00 96.50 199 ASP A O 1
ATOM 1651 N N . GLU A 1 200 ? 10.133 -21.703 -19.745 1.00 97.00 200 GLU A N 1
ATOM 1652 C CA . GLU A 1 200 ? 8.963 -22.267 -19.065 1.00 97.00 200 GLU A CA 1
ATOM 1653 C C . GLU A 1 200 ? 9.060 -22.134 -17.537 1.00 97.00 200 GLU A C 1
ATOM 1655 O O . GLU A 1 200 ? 8.087 -21.769 -16.878 1.00 97.00 200 GLU A O 1
ATOM 1660 N N . GLN A 1 201 ? 10.242 -22.369 -16.962 1.00 97.50 201 GLN A N 1
ATOM 1661 C CA . GLN A 1 201 ? 10.461 -22.216 -15.522 1.00 97.50 201 GLN A CA 1
ATOM 1662 C C . GLN A 1 201 ? 10.366 -20.752 -15.089 1.00 97.50 201 GLN A C 1
ATOM 1664 O O . GLN A 1 201 ? 9.699 -20.458 -14.098 1.00 97.50 201 GLN A O 1
ATOM 1669 N N . VAL A 1 202 ? 10.979 -19.830 -15.835 1.00 97.06 202 VAL A N 1
ATOM 1670 C CA . VAL A 1 202 ? 10.888 -18.391 -15.537 1.00 97.06 202 VAL A CA 1
ATOM 1671 C C . VAL A 1 202 ? 9.443 -17.907 -15.669 1.00 97.06 202 VAL A C 1
ATOM 1673 O O . VAL A 1 202 ? 8.934 -17.218 -14.783 1.00 97.06 202 VAL A O 1
ATOM 1676 N N . TRP A 1 203 ? 8.744 -18.340 -16.721 1.00 95.56 203 TRP A N 1
ATOM 1677 C CA . TRP A 1 203 ? 7.327 -18.047 -16.916 1.00 95.56 203 TRP A CA 1
ATOM 1678 C C . TRP A 1 203 ? 6.455 -18.591 -15.779 1.00 95.56 203 TRP A C 1
ATOM 1680 O O . TRP A 1 203 ? 5.530 -17.912 -15.340 1.00 95.56 203 TRP A O 1
ATOM 1690 N N . SER A 1 204 ? 6.767 -19.775 -15.242 1.00 97.31 204 SER A N 1
ATOM 1691 C CA . SER A 1 204 ? 6.014 -20.351 -14.122 1.00 97.31 204 SER A CA 1
ATOM 1692 C C . SER A 1 204 ? 6.060 -19.479 -12.862 1.00 97.31 204 SER A C 1
ATOM 1694 O O . SER A 1 204 ? 5.056 -19.380 -12.156 1.00 97.31 204 SER A O 1
ATOM 1696 N N . PHE A 1 205 ? 7.175 -18.778 -12.609 1.00 97.75 205 PHE A N 1
ATOM 1697 C CA . PHE A 1 205 ? 7.253 -17.817 -11.508 1.00 97.75 205 PHE A CA 1
ATOM 1698 C C . PHE A 1 205 ? 6.374 -16.598 -11.758 1.00 97.75 205 PHE A C 1
ATOM 1700 O O . PHE A 1 205 ? 5.635 -16.190 -10.864 1.00 97.75 205 PHE A O 1
ATOM 1707 N N . TYR A 1 206 ? 6.424 -16.049 -12.974 1.00 96.31 206 TYR A N 1
ATOM 1708 C CA . TYR A 1 206 ? 5.580 -14.925 -13.372 1.00 96.31 206 TYR A CA 1
ATOM 1709 C C . TYR A 1 206 ? 4.095 -15.266 -13.218 1.00 96.31 206 TYR A C 1
ATOM 1711 O O . TYR A 1 206 ? 3.371 -14.563 -12.515 1.00 96.31 206 TYR A O 1
ATOM 1719 N N . ALA A 1 207 ? 3.662 -16.378 -13.816 1.00 96.44 207 ALA A N 1
ATOM 1720 C CA . ALA A 1 207 ? 2.270 -16.806 -13.809 1.00 96.44 207 ALA A CA 1
ATOM 1721 C C . ALA A 1 207 ? 1.778 -17.093 -12.384 1.00 96.44 207 ALA A C 1
ATOM 1723 O O . ALA A 1 207 ? 0.677 -16.689 -12.013 1.00 96.44 207 ALA A O 1
ATOM 1724 N N . LYS A 1 208 ? 2.607 -17.739 -11.549 1.00 98.31 208 LYS A N 1
ATOM 1725 C CA . LYS A 1 208 ? 2.229 -18.009 -10.159 1.00 98.31 208 LYS A CA 1
ATOM 1726 C C . LYS A 1 208 ? 2.165 -16.739 -9.313 1.00 98.31 208 LYS A C 1
ATOM 1728 O O . LYS A 1 208 ? 1.258 -16.611 -8.490 1.00 98.31 208 LYS A O 1
ATOM 1733 N N . HIS A 1 209 ? 3.083 -15.793 -9.517 1.00 98.06 209 HIS A N 1
ATOM 1734 C CA . HIS A 1 209 ? 2.998 -14.485 -8.874 1.00 98.06 209 HIS A CA 1
ATOM 1735 C C . HIS A 1 209 ? 1.707 -13.764 -9.274 1.00 98.06 209 HIS A C 1
ATOM 1737 O O . HIS A 1 209 ? 0.986 -13.292 -8.402 1.00 98.06 209 HIS A O 1
ATOM 1743 N N . GLU A 1 210 ? 1.405 -13.682 -10.573 1.00 96.94 210 GLU A N 1
ATOM 1744 C CA . GLU A 1 210 ? 0.190 -13.043 -11.091 1.00 96.94 210 GLU A CA 1
ATOM 1745 C C . GLU A 1 210 ? -1.079 -13.658 -10.485 1.00 96.94 210 GLU A C 1
ATOM 1747 O O . GLU A 1 210 ? -1.932 -12.921 -9.993 1.00 96.94 210 GLU A O 1
ATOM 1752 N N . GLU A 1 211 ? -1.172 -14.990 -10.424 1.00 97.62 211 GLU A N 1
ATOM 1753 C CA . GLU A 1 211 ? -2.287 -15.710 -9.793 1.00 97.62 211 GLU A CA 1
ATOM 1754 C C . GLU A 1 211 ? -2.467 -15.309 -8.317 1.00 97.62 211 GLU A C 1
ATOM 1756 O O . GLU A 1 211 ? -3.548 -14.879 -7.908 1.00 97.62 211 GLU A O 1
ATOM 1761 N N . LEU A 1 212 ? -1.402 -15.414 -7.514 1.00 98.44 212 LEU A N 1
ATOM 1762 C CA . LEU A 1 212 ? -1.452 -15.126 -6.075 1.00 98.44 212 LEU A CA 1
ATOM 1763 C C . LEU A 1 212 ? -1.726 -13.647 -5.793 1.00 98.44 212 LEU A C 1
ATOM 1765 O O . LEU A 1 212 ? -2.464 -13.307 -4.869 1.00 98.44 212 LEU A O 1
ATOM 1769 N N . HIS A 1 213 ? -1.144 -12.755 -6.590 1.00 97.88 213 HIS A N 1
ATOM 1770 C CA . HIS A 1 213 ? -1.325 -11.319 -6.431 1.00 97.88 213 HIS A CA 1
ATOM 1771 C C . HIS A 1 213 ? -2.733 -10.884 -6.875 1.00 97.88 213 HIS A C 1
ATOM 1773 O O . HIS A 1 213 ? -3.326 -10.003 -6.254 1.00 97.88 213 HIS A O 1
ATOM 1779 N N . THR A 1 214 ? -3.315 -11.543 -7.882 1.00 97.31 214 THR A N 1
ATOM 1780 C CA . THR A 1 214 ? -4.721 -11.344 -8.265 1.00 97.31 214 THR A CA 1
ATOM 1781 C C . THR A 1 214 ? -5.650 -11.766 -7.129 1.00 97.31 214 THR A C 1
ATOM 1783 O O . THR A 1 214 ? -6.479 -10.963 -6.707 1.00 97.31 214 THR A O 1
ATOM 1786 N N . GLN A 1 215 ? -5.460 -12.961 -6.553 1.00 97.75 215 GLN A N 1
ATOM 1787 C CA . GLN A 1 215 ? -6.227 -13.424 -5.382 1.00 97.75 215 GLN A CA 1
ATOM 1788 C C . GLN A 1 215 ? -6.116 -12.448 -4.205 1.00 97.75 215 GLN A C 1
ATOM 1790 O O . GLN A 1 215 ? -7.108 -12.100 -3.568 1.00 97.75 215 GLN A O 1
ATOM 1795 N N . TYR A 1 216 ? -4.910 -11.943 -3.949 1.00 97.62 216 TYR A N 1
ATOM 1796 C CA . TYR A 1 216 ? -4.683 -10.890 -2.967 1.00 97.62 216 TYR A CA 1
ATOM 1797 C C . TYR A 1 216 ? -5.520 -9.631 -3.251 1.00 97.62 216 TYR A C 1
ATOM 1799 O O . TYR A 1 216 ? -6.110 -9.066 -2.328 1.00 97.62 216 TYR A O 1
ATOM 1807 N N . TYR A 1 217 ? -5.604 -9.184 -4.508 1.00 97.19 217 TYR A N 1
ATOM 1808 C CA . TYR A 1 217 ? -6.333 -7.968 -4.875 1.00 97.19 217 TYR A CA 1
ATOM 1809 C C . TYR A 1 217 ? -7.850 -8.126 -4.798 1.00 97.19 217 TYR A C 1
ATOM 1811 O O . TYR A 1 217 ? -8.523 -7.174 -4.393 1.00 97.19 217 TYR A O 1
ATOM 1819 N N . GLN A 1 218 ? -8.369 -9.320 -5.104 1.00 97.62 218 GLN A N 1
ATOM 1820 C CA . GLN A 1 218 ? -9.792 -9.645 -4.973 1.00 97.62 218 GLN A CA 1
ATOM 1821 C C . GLN A 1 218 ? -10.312 -9.294 -3.569 1.00 97.62 218 GLN A C 1
ATOM 1823 O O . GLN A 1 218 ? -11.367 -8.679 -3.433 1.00 97.62 218 GLN A O 1
ATOM 1828 N N . TRP A 1 219 ? -9.544 -9.624 -2.524 1.00 98.50 219 TRP A N 1
ATOM 1829 C CA . TRP A 1 219 ? -9.903 -9.342 -1.129 1.00 98.50 219 TRP A CA 1
ATOM 1830 C C . TRP A 1 219 ? -9.391 -7.989 -0.639 1.00 98.50 219 TRP A C 1
ATOM 1832 O O . TRP A 1 219 ? -10.115 -7.231 0.009 1.00 98.50 219 TRP A O 1
ATOM 1842 N N . GLY A 1 220 ? -8.143 -7.653 -0.974 1.00 97.50 220 GLY A N 1
ATOM 1843 C CA . GLY A 1 220 ? -7.493 -6.414 -0.565 1.00 97.50 220 GLY A CA 1
ATOM 1844 C C . GLY A 1 220 ? -8.258 -5.173 -1.012 1.00 97.50 220 GLY A C 1
ATOM 1845 O O . GLY A 1 220 ? -8.285 -4.173 -0.300 1.00 97.50 220 GLY A O 1
ATOM 1846 N N . TRP A 1 221 ? -8.936 -5.195 -2.151 1.00 96.81 221 TRP A N 1
ATOM 1847 C CA . TRP A 1 221 ? -9.606 -3.990 -2.625 1.00 96.81 221 TRP A CA 1
ATOM 1848 C C . TRP A 1 221 ? -11.016 -3.767 -2.061 1.00 96.81 221 TRP A C 1
ATOM 1850 O O . TRP A 1 221 ? -11.546 -2.668 -2.197 1.00 96.81 221 TRP A O 1
ATOM 1860 N N . ILE A 1 222 ? -11.591 -4.733 -1.334 1.00 98.06 222 ILE A N 1
ATOM 1861 C CA . ILE A 1 222 ? -12.948 -4.604 -0.780 1.00 98.06 222 ILE A CA 1
ATOM 1862 C C . ILE A 1 222 ? -13.084 -3.413 0.186 1.00 98.06 222 ILE A C 1
ATOM 1864 O O . ILE A 1 222 ? -13.984 -2.600 -0.033 1.00 98.06 222 ILE A O 1
ATOM 1868 N N . PRO A 1 223 ? -12.214 -3.224 1.206 1.00 97.06 223 PRO A N 1
ATOM 1869 C CA . PRO A 1 223 ? -12.371 -2.093 2.119 1.00 97.06 223 PRO A CA 1
ATOM 1870 C C . PRO A 1 223 ? -12.240 -0.721 1.434 1.00 97.06 223 PRO A C 1
ATOM 1872 O O . PRO A 1 223 ? -13.105 0.120 1.662 1.00 97.06 223 PRO A O 1
ATOM 1875 N N . PRO A 1 224 ? -11.232 -0.465 0.566 1.00 96.12 224 PRO A N 1
ATOM 1876 C CA . PRO A 1 224 ? -11.201 0.766 -0.225 1.00 96.12 224 PRO A CA 1
ATOM 1877 C C . PRO A 1 224 ? -12.439 0.948 -1.106 1.00 96.12 224 PRO A C 1
ATOM 1879 O O . PRO A 1 224 ? -13.032 2.020 -1.088 1.00 96.12 224 PRO A O 1
ATOM 1882 N N . ALA A 1 225 ? -12.861 -0.082 -1.842 1.00 96.56 225 ALA A N 1
ATOM 1883 C CA . ALA A 1 225 ? -13.991 0.016 -2.764 1.00 96.56 225 ALA A CA 1
ATOM 1884 C C . ALA A 1 225 ? -15.312 0.377 -2.067 1.00 96.56 225 ALA A C 1
ATOM 1886 O O . ALA A 1 225 ? -16.147 1.046 -2.668 1.00 96.56 225 ALA A O 1
ATOM 1887 N N . ALA A 1 226 ? -15.492 -0.026 -0.805 1.00 97.38 226 ALA A N 1
ATOM 1888 C CA . ALA A 1 226 ? -16.692 0.274 -0.029 1.00 97.38 226 ALA A CA 1
ATOM 1889 C C . ALA A 1 226 ? -16.805 1.745 0.424 1.00 97.38 226 ALA A C 1
ATOM 1891 O O . ALA A 1 226 ? -17.906 2.176 0.762 1.00 97.38 226 ALA A O 1
ATOM 1892 N N . ASP A 1 227 ? -15.706 2.514 0.455 1.00 95.19 227 ASP A N 1
ATOM 1893 C CA . ASP A 1 227 ? -15.706 3.858 1.066 1.00 95.19 227 ASP A CA 1
ATOM 1894 C C . ASP A 1 227 ? -15.035 4.958 0.222 1.00 95.19 227 ASP A C 1
ATOM 1896 O O . ASP A 1 227 ? -15.333 6.140 0.385 1.00 95.19 227 ASP A O 1
ATOM 1900 N N . MET A 1 228 ? -14.155 4.599 -0.718 1.00 88.12 228 MET A N 1
ATOM 1901 C CA . MET A 1 228 ? -13.315 5.552 -1.455 1.00 88.12 228 MET A CA 1
ATOM 1902 C C . MET A 1 228 ? -14.102 6.515 -2.361 1.00 88.12 228 MET A C 1
ATOM 1904 O O . MET A 1 228 ? -13.652 7.637 -2.580 1.00 88.12 228 MET A O 1
ATOM 1908 N N . PHE A 1 229 ? -15.278 6.117 -2.859 1.00 85.00 229 PHE A N 1
ATOM 1909 C CA . PHE A 1 229 ? -16.060 6.880 -3.844 1.00 85.00 229 PHE A CA 1
ATOM 1910 C C . PHE A 1 229 ? -17.423 7.323 -3.316 1.00 85.00 229 PHE A C 1
ATOM 1912 O O . PHE A 1 229 ? -18.463 6.972 -3.873 1.00 85.00 229 PHE A O 1
ATOM 1919 N N . GLY A 1 230 ? -17.410 8.121 -2.249 1.00 84.88 230 GLY A N 1
ATOM 1920 C CA . GLY A 1 230 ? -18.621 8.726 -1.685 1.00 84.88 230 GLY A CA 1
ATOM 1921 C C . GLY A 1 230 ? -18.880 8.402 -0.217 1.00 84.88 230 GLY A C 1
ATOM 1922 O O . GLY A 1 230 ? -19.914 8.814 0.301 1.00 84.88 230 GLY A O 1
ATOM 1923 N N . GLY A 1 231 ? -17.962 7.704 0.461 1.00 94.88 231 GLY A N 1
ATOM 1924 C CA . GLY A 1 231 ? -18.064 7.450 1.896 1.00 94.88 231 GLY A CA 1
ATOM 1925 C C . GLY A 1 231 ? -19.229 6.532 2.272 1.00 94.88 231 GLY A C 1
ATOM 1926 O O . GLY A 1 231 ? -19.836 6.722 3.320 1.00 94.88 231 GLY A O 1
ATOM 1927 N N . GLN A 1 232 ? -19.625 5.590 1.411 1.00 97.06 232 GLN A N 1
ATOM 1928 C CA . GLN A 1 232 ? -20.833 4.783 1.607 1.00 97.06 232 GLN A CA 1
ATOM 1929 C C . GLN A 1 232 ? -20.766 3.954 2.896 1.00 97.06 232 GLN A C 1
ATOM 1931 O O . GLN A 1 232 ? -21.767 3.871 3.616 1.00 97.06 232 GLN A O 1
ATOM 1936 N N . LEU A 1 233 ? -19.603 3.370 3.205 1.00 97.62 233 LEU A N 1
ATOM 1937 C CA . LEU A 1 233 ? -19.375 2.639 4.451 1.00 97.62 233 LEU A CA 1
ATOM 1938 C C . LEU A 1 233 ? -19.411 3.596 5.653 1.00 97.62 233 LEU A C 1
ATOM 1940 O O . LEU A 1 233 ? -20.103 3.318 6.634 1.00 97.62 233 LEU A O 1
ATOM 1944 N N . THR A 1 234 ? -18.765 4.760 5.527 1.00 98.06 234 THR A N 1
ATOM 1945 C CA . THR A 1 234 ? -18.813 5.885 6.476 1.00 98.06 234 THR A CA 1
ATOM 1946 C C . THR A 1 234 ? -20.245 6.293 6.817 1.00 98.06 234 THR A C 1
ATOM 1948 O O . THR A 1 234 ? -20.639 6.296 7.986 1.00 98.06 234 THR A O 1
ATOM 1951 N N . GLU A 1 235 ? -21.062 6.575 5.809 1.00 98.19 235 GLU A N 1
ATOM 1952 C CA . GLU A 1 235 ? -22.445 7.007 5.983 1.00 98.19 235 GLU A CA 1
ATOM 1953 C C . GLU A 1 235 ? -23.343 5.885 6.515 1.00 98.19 235 GLU A C 1
ATOM 1955 O O . GLU A 1 235 ? -24.247 6.142 7.312 1.00 98.19 235 GLU A O 1
ATOM 1960 N N . TYR A 1 236 ? -23.096 4.628 6.138 1.00 98.12 236 TYR A N 1
ATOM 1961 C CA . TYR A 1 236 ? -23.799 3.492 6.734 1.00 98.12 236 TYR A CA 1
ATOM 1962 C C . TYR A 1 236 ? -23.478 3.343 8.227 1.00 98.12 236 TYR A C 1
ATOM 1964 O O . TYR A 1 236 ? -24.402 3.256 9.038 1.00 98.12 236 TYR A O 1
ATOM 1972 N N . GLY A 1 237 ? -22.200 3.423 8.609 1.00 98.12 237 GLY A N 1
ATOM 1973 C CA . GLY A 1 237 ? -21.770 3.417 10.007 1.00 98.12 237 GLY A CA 1
ATOM 1974 C C . GLY A 1 237 ? -22.430 4.519 10.832 1.00 98.12 237 GLY A C 1
ATOM 1975 O O . GLY A 1 237 ? -22.988 4.246 11.894 1.00 98.12 237 GLY A O 1
ATOM 1976 N N . LYS A 1 238 ? -22.459 5.755 10.319 1.00 98.62 238 LYS A N 1
ATOM 1977 C CA . LYS A 1 238 ? -23.157 6.877 10.974 1.00 98.62 238 LYS A CA 1
ATOM 1978 C C . LYS A 1 238 ? -24.644 6.600 11.178 1.00 98.62 238 LYS A C 1
ATOM 1980 O O . LYS A 1 238 ? -25.159 6.867 12.261 1.00 98.62 238 LYS A O 1
ATOM 1985 N N . ARG A 1 239 ? -25.334 6.018 10.188 1.00 98.50 239 ARG A N 1
ATOM 1986 C CA . ARG A 1 239 ? -26.749 5.630 10.337 1.00 98.50 239 ARG A CA 1
ATOM 1987 C C . ARG A 1 239 ? -26.945 4.608 11.455 1.00 98.50 239 ARG A C 1
ATOM 1989 O O . ARG A 1 239 ? -27.880 4.765 12.237 1.00 98.50 239 ARG A O 1
ATOM 1996 N N . LEU A 1 240 ? -26.070 3.604 11.563 1.00 98.19 240 LEU A N 1
ATOM 1997 C CA . LEU A 1 240 ? -26.120 2.627 12.657 1.00 98.19 240 LEU A CA 1
ATOM 1998 C C . LEU A 1 240 ? -25.933 3.294 14.025 1.00 98.19 240 LEU A C 1
ATOM 2000 O O . LEU A 1 240 ? -26.679 3.005 14.957 1.00 98.19 240 LEU A O 1
ATOM 2004 N N . LEU A 1 241 ? -24.980 4.222 14.144 1.00 98.50 241 LEU A N 1
ATOM 2005 C CA . LEU A 1 241 ? -24.728 4.952 15.390 1.00 98.50 241 LEU A CA 1
ATOM 2006 C C . LEU A 1 241 ? -25.885 5.867 15.775 1.00 98.50 241 LEU A C 1
ATOM 2008 O O . LEU A 1 241 ? -26.295 5.877 16.937 1.00 98.50 241 LEU A O 1
ATOM 2012 N N . HIS A 1 242 ? -26.458 6.581 14.808 1.00 98.31 242 HIS A N 1
ATOM 2013 C CA . HIS A 1 242 ? -27.642 7.396 15.045 1.00 98.31 242 HIS A CA 1
ATOM 2014 C C . HIS A 1 242 ? -28.813 6.521 15.529 1.00 98.31 242 HIS A C 1
ATOM 2016 O O . HIS A 1 242 ? -29.480 6.872 16.505 1.00 98.31 242 HIS A O 1
ATOM 2022 N N . GLN A 1 243 ? -29.057 5.364 14.903 1.00 97.12 243 GLN A N 1
ATOM 2023 C CA . GLN A 1 243 ? -30.076 4.405 15.359 1.00 97.12 243 GLN A CA 1
ATOM 2024 C C . GLN A 1 243 ? -29.771 3.853 16.760 1.00 97.12 243 GLN A C 1
ATOM 2026 O O . GLN A 1 243 ? -30.691 3.620 17.540 1.00 97.12 243 GLN A O 1
ATOM 2031 N N . GLY A 1 244 ? -28.487 3.701 17.094 1.00 96.88 244 GLY A N 1
ATOM 2032 C CA . GLY A 1 244 ? -27.992 3.314 18.415 1.00 96.88 244 GLY A CA 1
ATOM 2033 C C . GLY A 1 244 ? -28.079 4.407 19.489 1.00 96.88 244 GLY A C 1
ATOM 2034 O O . GLY A 1 244 ? -27.689 4.148 20.628 1.00 96.88 244 GLY A O 1
ATOM 2035 N N . GLY A 1 245 ? -28.592 5.600 19.153 1.00 96.94 245 GLY A N 1
ATOM 2036 C CA . GLY A 1 245 ? -28.825 6.708 20.084 1.00 96.94 245 GLY A CA 1
ATOM 2037 C C . GLY A 1 245 ? -27.697 7.740 20.173 1.00 96.94 245 GLY A C 1
ATOM 2038 O O . GLY A 1 245 ? -27.721 8.582 21.071 1.00 96.94 245 GLY A O 1
ATOM 2039 N N . VAL A 1 246 ? -26.710 7.700 19.273 1.00 98.25 246 VAL A N 1
ATOM 2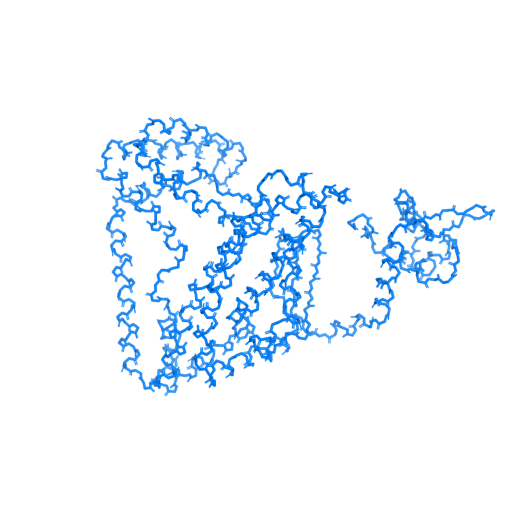040 C CA . VAL A 1 246 ? -25.658 8.726 19.206 1.00 98.25 246 VAL A CA 1
ATOM 2041 C C . VAL A 1 246 ? -26.232 10.017 18.623 1.00 98.25 246 VAL A C 1
ATOM 2043 O O . VAL A 1 246 ? -26.870 9.997 17.574 1.00 98.25 246 VAL A O 1
ATOM 2046 N N . ALA A 1 247 ? -25.994 11.141 19.302 1.00 98.12 247 ALA A N 1
ATOM 2047 C CA . ALA A 1 247 ? -26.380 12.462 18.814 1.00 98.12 247 ALA A CA 1
ATOM 2048 C C . ALA A 1 247 ? -25.573 12.856 17.564 1.00 98.12 247 ALA A C 1
ATOM 2050 O O . ALA A 1 247 ? -24.390 12.522 17.465 1.00 98.12 247 ALA A O 1
ATOM 2051 N N . GLU A 1 248 ? -26.200 13.588 16.641 1.00 98.06 248 GLU A N 1
ATOM 2052 C CA . GLU A 1 248 ? -25.632 13.973 15.340 1.00 98.06 248 GLU A CA 1
ATOM 2053 C C . GLU A 1 248 ? -24.235 14.604 15.477 1.00 98.06 248 GLU A C 1
ATOM 2055 O O . GLU A 1 248 ? -23.284 14.211 14.801 1.00 98.06 248 GLU A O 1
ATOM 2060 N N . GLU A 1 249 ? -24.072 15.519 16.433 1.00 98.19 249 GLU A N 1
ATOM 2061 C CA . GLU A 1 249 ? -22.822 16.232 16.698 1.00 98.19 249 GLU A CA 1
ATOM 2062 C C . GLU A 1 249 ? -21.679 15.335 17.205 1.00 98.19 249 GLU A C 1
ATOM 2064 O O . GLU A 1 249 ? -20.517 15.741 17.165 1.00 98.19 249 GLU A O 1
ATOM 2069 N N . ARG A 1 250 ? -21.987 14.110 17.652 1.00 98.38 250 ARG A N 1
ATOM 2070 C CA . ARG A 1 250 ? -21.018 13.123 18.156 1.00 98.38 250 ARG A CA 1
ATOM 2071 C C . ARG A 1 250 ? -20.766 11.964 17.197 1.00 98.38 250 ARG A C 1
ATOM 2073 O O . ARG A 1 250 ? -19.894 11.144 17.479 1.00 98.38 250 ARG A O 1
ATOM 2080 N N . LEU A 1 251 ? -21.477 11.874 16.070 1.00 98.50 251 LEU A N 1
ATOM 2081 C CA . LEU A 1 251 ? -21.370 10.726 15.161 1.00 98.50 251 LEU A CA 1
ATOM 2082 C C . LEU A 1 251 ? -19.936 10.483 14.683 1.00 98.50 251 LEU A C 1
ATOM 2084 O O . LEU A 1 251 ? -19.472 9.351 14.723 1.00 98.50 251 LEU A O 1
ATOM 2088 N N . ASN A 1 252 ? -19.213 11.533 14.287 1.00 98.44 252 ASN A N 1
ATOM 2089 C CA . ASN A 1 252 ? -17.834 11.398 13.805 1.00 98.44 252 ASN A CA 1
ATOM 2090 C C . ASN A 1 252 ? -16.853 10.992 14.918 1.00 98.44 252 ASN A 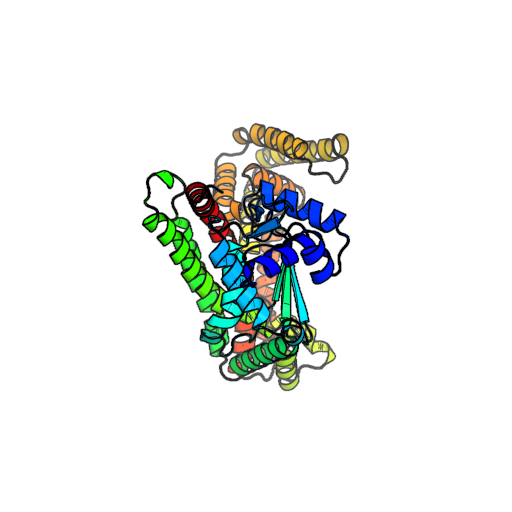C 1
ATOM 2092 O O . ASN A 1 252 ? -15.953 10.191 14.676 1.00 98.44 252 ASN A O 1
ATOM 2096 N N . GLU A 1 253 ? -17.027 11.533 16.128 1.00 98.44 253 GLU A N 1
ATOM 2097 C CA . GLU A 1 253 ? -16.215 11.192 17.306 1.00 98.44 253 GLU A CA 1
ATOM 2098 C C . GLU A 1 253 ? -16.388 9.710 17.658 1.00 98.44 253 GLU A C 1
ATOM 2100 O O . GLU A 1 253 ? -15.408 8.973 17.760 1.00 98.44 253 GLU A O 1
ATOM 2105 N N . VAL A 1 254 ? -17.643 9.265 17.778 1.00 98.62 254 VAL A N 1
ATOM 2106 C CA . VAL A 1 254 ? -17.973 7.881 18.127 1.00 98.62 254 VAL A CA 1
ATOM 2107 C C . VAL A 1 254 ? -17.573 6.925 17.007 1.00 98.62 254 VAL A C 1
ATOM 2109 O O . VAL A 1 254 ? -16.980 5.890 17.294 1.00 98.62 254 VAL A O 1
ATOM 2112 N N . LEU A 1 255 ? -17.825 7.269 15.740 1.00 98.56 255 LEU A N 1
ATOM 2113 C CA . LEU A 1 255 ? -17.396 6.450 14.605 1.00 98.56 255 LEU A CA 1
ATOM 2114 C C . LEU A 1 255 ? -15.880 6.253 14.625 1.00 98.56 255 LEU A C 1
ATOM 2116 O O . LEU A 1 255 ? -15.420 5.117 14.595 1.00 98.56 255 LEU A O 1
ATOM 2120 N N . SER A 1 256 ? -15.120 7.344 14.762 1.00 98.31 256 SER A N 1
ATOM 2121 C CA . SER A 1 256 ? -13.661 7.295 14.860 1.00 98.31 256 SER A CA 1
ATOM 2122 C C . SER A 1 256 ? -13.202 6.372 15.990 1.00 98.31 256 SER A C 1
ATOM 2124 O O . SER A 1 256 ? -12.385 5.490 15.744 1.00 98.31 256 SER A O 1
ATOM 2126 N N . LEU A 1 257 ? -13.769 6.502 17.197 1.00 98.50 257 LEU A N 1
ATOM 2127 C CA . LEU A 1 257 ? -13.442 5.637 18.337 1.00 98.50 257 LEU A CA 1
ATOM 2128 C C . LEU A 1 257 ? -13.754 4.157 18.063 1.00 98.50 257 LEU A C 1
ATOM 2130 O O . LEU A 1 257 ? -12.955 3.282 18.389 1.00 98.50 257 LEU A O 1
ATOM 2134 N N . LEU A 1 258 ? -14.909 3.856 17.468 1.00 98.38 258 LEU A N 1
ATOM 2135 C CA . LEU A 1 258 ? -15.336 2.475 17.234 1.00 98.38 258 LEU A CA 1
ATOM 2136 C C . LEU A 1 258 ? -14.600 1.802 16.072 1.00 98.38 258 LEU A C 1
ATOM 2138 O O . LEU A 1 258 ? -14.438 0.582 16.099 1.00 98.38 258 LEU A O 1
ATOM 2142 N N . THR A 1 259 ? -14.115 2.578 15.101 1.00 97.44 259 THR A N 1
ATOM 2143 C CA . THR A 1 259 ? -13.300 2.092 13.972 1.00 97.44 259 THR A CA 1
ATOM 2144 C C . THR A 1 259 ? -11.791 2.206 14.212 1.00 97.44 259 THR A C 1
ATOM 2146 O O . THR A 1 259 ? -11.001 1.950 13.305 1.00 97.44 259 THR A O 1
ATOM 2149 N N . GLN A 1 260 ? -11.353 2.598 15.411 1.00 97.19 260 GLN A N 1
ATOM 2150 C CA . GLN A 1 260 ? -9.935 2.541 15.759 1.00 97.19 260 GLN A CA 1
ATOM 2151 C C . GLN A 1 260 ? -9.479 1.079 15.907 1.00 97.19 260 GLN A C 1
ATOM 2153 O O . GLN A 1 260 ? -10.180 0.284 16.540 1.00 97.19 260 GLN A O 1
ATOM 2158 N N . PRO A 1 261 ? -8.303 0.713 15.362 1.00 96.19 261 PRO A N 1
ATOM 2159 C CA . PRO A 1 261 ? -7.691 -0.587 15.603 1.00 96.19 261 PRO A CA 1
ATOM 2160 C C . PRO A 1 261 ? -7.533 -0.892 17.088 1.00 96.19 261 PRO A C 1
ATOM 2162 O O . PRO A 1 261 ? -7.085 -0.044 17.854 1.00 96.19 261 PRO A O 1
ATOM 2165 N N . THR A 1 262 ? -7.800 -2.136 17.478 1.00 96.12 262 THR A N 1
ATOM 2166 C CA . THR A 1 262 ? -7.541 -2.623 18.843 1.00 96.12 262 THR A CA 1
ATOM 2167 C C . THR A 1 262 ? -6.175 -3.289 18.988 1.00 96.12 262 THR A C 1
ATOM 2169 O O . THR A 1 262 ? -5.865 -3.858 20.033 1.00 96.12 262 THR A O 1
ATOM 2172 N N . ARG A 1 263 ? -5.361 -3.268 17.929 1.00 96.75 263 ARG A N 1
ATOM 2173 C CA . ARG A 1 263 ? -4.005 -3.816 17.911 1.00 96.75 263 ARG A CA 1
ATOM 2174 C C . ARG A 1 263 ? -3.076 -2.973 17.032 1.00 96.75 263 ARG A C 1
ATOM 2176 O O . ARG A 1 263 ? -3.557 -2.273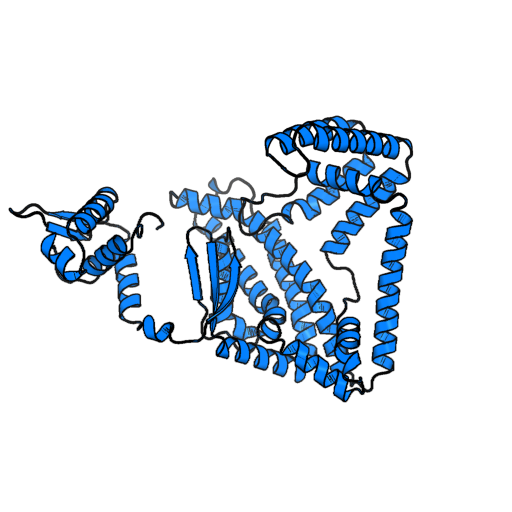 16.136 1.00 96.75 263 ARG A O 1
ATOM 2183 N N . PRO A 1 264 ? -1.753 -3.050 17.253 1.00 97.50 264 PRO A N 1
ATOM 2184 C CA . PRO A 1 264 ? -0.776 -2.374 16.409 1.00 97.50 264 PRO A CA 1
ATOM 2185 C C . PRO A 1 264 ? -0.868 -2.798 14.937 1.00 97.50 264 PRO A C 1
ATOM 2187 O O . PRO A 1 264 ? -1.183 -3.942 14.611 1.00 97.50 264 PRO A O 1
ATOM 2190 N N . SER A 1 265 ? -0.558 -1.863 14.039 1.00 97.25 265 SER A N 1
ATOM 2191 C CA . SER A 1 265 ? -0.285 -2.163 12.632 1.00 97.25 265 SER A CA 1
ATOM 2192 C C . SER A 1 265 ? 1.175 -2.582 12.442 1.00 97.25 265 SER A C 1
ATOM 2194 O O . SER A 1 265 ? 2.017 -2.226 13.265 1.00 97.25 265 SER A O 1
ATOM 2196 N N . LEU A 1 266 ? 1.517 -3.242 11.325 1.00 96.94 266 LEU A N 1
ATOM 2197 C CA . LEU A 1 266 ? 2.921 -3.590 11.030 1.00 96.94 266 LEU A CA 1
ATOM 2198 C C . LEU A 1 266 ? 3.853 -2.368 11.019 1.00 96.94 266 LEU A C 1
ATOM 2200 O O . LEU A 1 266 ? 5.005 -2.472 11.421 1.00 96.94 266 LEU A O 1
ATOM 2204 N N . LEU A 1 267 ? 3.353 -1.198 10.604 1.00 96.94 267 LEU A N 1
ATOM 2205 C CA . LEU A 1 267 ? 4.125 0.045 10.651 1.00 96.94 267 LEU A CA 1
ATOM 2206 C C . LEU A 1 267 ? 4.455 0.443 12.096 1.00 96.94 267 LEU A C 1
ATOM 2208 O O . LEU A 1 267 ? 5.579 0.846 12.388 1.00 96.94 267 LEU A O 1
ATOM 2212 N N . LYS A 1 268 ? 3.487 0.315 13.011 1.00 97.56 268 LYS A N 1
ATOM 2213 C CA . LYS A 1 268 ? 3.720 0.566 14.437 1.00 97.56 268 LYS A CA 1
ATOM 2214 C C . LYS A 1 268 ? 4.653 -0.492 15.032 1.00 97.56 268 LYS A C 1
ATOM 2216 O O . LYS A 1 268 ? 5.549 -0.145 15.792 1.00 97.56 268 LYS A O 1
ATOM 2221 N N . GLU A 1 269 ? 4.512 -1.757 14.640 1.00 98.06 269 GLU A N 1
ATOM 2222 C CA . GLU A 1 269 ? 5.414 -2.832 15.069 1.00 98.06 269 GLU A CA 1
ATOM 2223 C C . GLU A 1 269 ? 6.867 -2.602 14.619 1.00 98.06 269 GLU A C 1
ATOM 2225 O O . GLU A 1 269 ? 7.787 -2.821 15.412 1.00 98.06 269 GLU A O 1
ATOM 2230 N N . GLU A 1 270 ? 7.085 -2.120 13.389 1.00 97.94 270 GLU A N 1
ATOM 2231 C CA . GLU A 1 270 ? 8.397 -1.691 12.885 1.00 97.94 270 GLU A CA 1
ATOM 2232 C C . GLU A 1 270 ? 8.961 -0.549 13.747 1.00 97.94 270 GLU A C 1
ATOM 2234 O O . GLU A 1 270 ? 10.075 -0.652 14.269 1.00 97.94 270 GLU A O 1
ATOM 2239 N N . GLN A 1 271 ? 8.180 0.514 13.963 1.00 98.19 271 GLN A N 1
ATOM 2240 C CA . GLN A 1 271 ? 8.588 1.662 14.782 1.00 98.19 271 GLN A CA 1
ATOM 2241 C C . GLN A 1 271 ? 8.955 1.247 16.212 1.00 98.19 271 GLN A C 1
ATOM 2243 O O . GLN A 1 271 ? 10.013 1.628 16.721 1.00 98.19 271 GLN A O 1
ATOM 2248 N N . ASP A 1 272 ? 8.131 0.408 16.839 1.00 98.44 272 ASP A N 1
ATOM 2249 C CA . ASP A 1 272 ? 8.363 -0.086 18.194 1.00 98.44 272 ASP A CA 1
ATOM 2250 C C . ASP A 1 272 ? 9.580 -1.005 18.262 1.00 98.44 272 ASP A C 1
ATOM 2252 O O . ASP A 1 272 ? 10.319 -0.989 19.249 1.00 98.44 272 ASP A O 1
ATOM 2256 N N . ALA A 1 273 ? 9.827 -1.803 17.219 1.00 98.50 273 ALA A N 1
ATOM 2257 C CA . ALA A 1 273 ? 11.032 -2.616 17.129 1.00 98.50 273 ALA A CA 1
ATOM 2258 C C . ALA A 1 273 ? 12.286 -1.737 17.128 1.00 98.50 273 ALA A C 1
ATOM 2260 O O . ALA A 1 273 ? 13.205 -2.008 17.901 1.00 98.50 273 ALA A O 1
ATOM 2261 N N . LEU A 1 274 ? 12.306 -0.654 16.345 1.00 98.62 274 LEU A N 1
ATOM 2262 C CA . LEU A 1 274 ? 13.433 0.280 16.322 1.00 98.62 274 LEU A CA 1
ATOM 2263 C C . LEU A 1 274 ? 13.582 1.040 17.653 1.00 98.62 274 LEU A C 1
ATOM 2265 O O . LEU A 1 274 ? 14.695 1.184 18.162 1.00 98.62 274 LEU A O 1
ATOM 2269 N N . ALA A 1 275 ? 12.474 1.465 18.267 1.00 98.69 275 ALA A N 1
ATOM 2270 C CA . ALA A 1 275 ? 12.476 2.127 19.572 1.00 98.69 275 ALA A CA 1
ATOM 2271 C C . ALA A 1 275 ? 13.005 1.220 20.692 1.00 98.69 275 ALA A C 1
ATOM 2273 O O . ALA A 1 275 ? 13.798 1.670 21.519 1.00 98.69 275 ALA A O 1
ATOM 2274 N N . ARG A 1 276 ? 12.665 -0.076 20.682 1.00 98.75 276 ARG A N 1
ATOM 2275 C CA . ARG A 1 276 ? 13.232 -1.062 21.619 1.00 98.75 276 ARG A CA 1
ATOM 2276 C C . ARG A 1 276 ? 14.748 -1.196 21.476 1.00 98.75 276 ARG A C 1
ATOM 2278 O O . ARG A 1 276 ? 15.435 -1.318 22.489 1.00 98.75 276 ARG A O 1
ATOM 2285 N N . ILE A 1 277 ? 15.287 -1.119 20.257 1.00 98.69 277 ILE A N 1
ATOM 2286 C CA . ILE A 1 277 ? 16.743 -1.053 20.042 1.00 98.69 277 ILE A CA 1
ATOM 2287 C C . ILE A 1 277 ? 17.301 0.249 20.635 1.00 98.69 277 ILE A C 1
ATOM 2289 O O . ILE A 1 277 ? 18.343 0.237 21.288 1.00 98.69 277 ILE A O 1
ATOM 2293 N N . GLY A 1 278 ? 16.583 1.365 20.483 1.00 98.50 278 GLY A N 1
ATOM 2294 C CA . GLY A 1 278 ? 16.944 2.653 21.079 1.00 98.50 278 GLY A CA 1
ATOM 2295 C C . GLY A 1 278 ? 17.007 2.613 22.608 1.00 98.50 278 GLY A C 1
ATOM 2296 O O . GLY A 1 278 ? 17.941 3.162 23.192 1.00 98.50 278 GLY A O 1
ATOM 2297 N N . CYS A 1 279 ? 16.105 1.879 23.263 1.00 98.62 279 CYS A N 1
ATOM 2298 C CA . CYS A 1 279 ? 16.170 1.631 24.705 1.00 98.62 279 CYS A CA 1
ATOM 2299 C C . CYS A 1 279 ? 17.473 0.924 25.116 1.00 98.62 279 CYS A C 1
ATOM 2301 O O . CYS A 1 279 ? 18.052 1.272 26.145 1.00 98.62 279 CYS A O 1
ATOM 2303 N N . LEU A 1 280 ? 17.976 -0.030 24.316 1.00 98.62 280 LEU A N 1
ATOM 2304 C CA . LEU A 1 280 ? 19.263 -0.692 24.587 1.00 98.62 280 LEU A CA 1
ATOM 2305 C C . LEU A 1 280 ? 20.434 0.296 24.533 1.00 98.62 280 LEU A C 1
ATOM 2307 O O . LEU A 1 280 ? 21.364 0.180 25.331 1.00 98.62 280 LEU A O 1
ATOM 2311 N N . VAL A 1 281 ? 20.374 1.266 23.615 1.00 98.31 281 VAL A N 1
ATOM 2312 C CA . VAL A 1 281 ? 21.364 2.347 23.510 1.00 98.31 281 VAL A CA 1
ATOM 2313 C C . VAL A 1 281 ? 21.277 3.276 24.723 1.00 98.31 281 VAL A C 1
ATOM 2315 O O . VAL A 1 281 ? 22.304 3.599 25.310 1.00 98.31 281 VAL A O 1
ATOM 2318 N N . GLN A 1 282 ? 20.072 3.693 25.127 1.00 98.44 282 GLN A N 1
ATOM 2319 C CA . GLN A 1 282 ? 19.872 4.610 26.260 1.00 98.44 282 GLN A CA 1
ATOM 2320 C C . GLN A 1 282 ? 20.231 3.992 27.615 1.00 98.44 282 GLN A C 1
ATOM 2322 O O . GLN A 1 282 ? 20.700 4.702 28.503 1.00 98.44 282 GLN A O 1
ATOM 2327 N N . ALA A 1 283 ? 20.053 2.679 27.765 1.00 98.31 283 ALA A N 1
ATOM 2328 C CA . ALA A 1 283 ? 20.411 1.947 28.977 1.00 98.31 283 ALA A CA 1
ATOM 2329 C C . ALA A 1 283 ? 21.932 1.830 29.202 1.00 98.31 283 ALA A C 1
ATOM 2331 O O . ALA A 1 283 ? 22.361 1.498 30.306 1.00 98.31 283 ALA A O 1
ATOM 2332 N N . ASP A 1 284 ? 22.753 2.094 28.180 1.00 98.44 284 ASP A N 1
ATOM 2333 C CA . ASP A 1 284 ? 24.212 2.020 28.243 1.00 98.44 284 ASP A CA 1
ATOM 2334 C C . ASP A 1 284 ? 24.828 3.416 28.019 1.00 98.44 284 ASP A C 1
ATOM 2336 O O . ASP A 1 284 ? 24.874 3.901 26.884 1.00 98.44 284 ASP A O 1
ATOM 2340 N N . PRO A 1 285 ? 25.345 4.081 29.073 1.00 98.19 285 PRO A N 1
ATOM 2341 C CA . PRO A 1 285 ? 25.899 5.430 28.962 1.00 98.19 285 PRO A CA 1
ATOM 2342 C C . PRO A 1 285 ? 27.017 5.571 27.922 1.00 98.19 285 PRO A C 1
ATOM 2344 O O . PRO A 1 285 ? 27.145 6.635 27.310 1.00 98.19 285 PRO A O 1
ATOM 2347 N N . ASN A 1 286 ? 27.810 4.516 27.692 1.00 97.88 286 ASN A N 1
ATOM 2348 C CA . ASN A 1 286 ? 28.875 4.546 26.692 1.00 97.88 286 ASN A CA 1
ATOM 2349 C C . ASN A 1 286 ? 28.281 4.565 25.281 1.00 97.88 286 ASN A C 1
ATOM 2351 O O . ASN A 1 286 ? 28.680 5.388 24.456 1.00 97.88 286 ASN A O 1
ATOM 2355 N N . GLN A 1 287 ? 27.297 3.701 25.012 1.00 98.06 287 GLN A N 1
ATOM 2356 C CA . GLN A 1 287 ? 26.607 3.660 23.718 1.00 98.06 287 GLN A CA 1
ATOM 2357 C C . GLN A 1 287 ? 25.824 4.951 23.468 1.00 98.06 287 GLN A C 1
ATOM 2359 O O . GLN A 1 287 ? 25.956 5.549 22.400 1.00 98.06 287 GLN A O 1
ATOM 2364 N N . LEU A 1 288 ? 25.103 5.459 24.472 1.00 97.94 288 LEU A N 1
ATOM 2365 C CA . LEU A 1 288 ? 24.429 6.753 24.391 1.00 97.94 288 LEU A CA 1
ATOM 2366 C C . LEU A 1 288 ? 25.409 7.892 24.070 1.00 97.94 288 LEU A C 1
ATOM 2368 O O . LEU A 1 288 ? 25.099 8.761 23.256 1.00 97.94 288 LEU A O 1
ATOM 2372 N N . GLY A 1 289 ? 26.606 7.882 24.667 1.00 97.56 289 GLY A N 1
ATOM 2373 C CA . GLY A 1 289 ? 27.671 8.838 24.361 1.00 97.56 289 GLY A CA 1
ATOM 2374 C C . GLY A 1 289 ? 28.125 8.783 22.897 1.00 97.56 289 GLY A C 1
ATOM 2375 O O . GLY A 1 289 ? 28.253 9.829 22.259 1.00 97.56 289 GLY A O 1
ATOM 2376 N N . ILE A 1 290 ? 28.304 7.579 22.341 1.00 95.94 290 ILE A N 1
ATOM 2377 C CA . ILE A 1 290 ? 28.656 7.371 20.923 1.00 95.94 290 ILE A CA 1
ATOM 2378 C C . ILE A 1 290 ? 27.554 7.918 20.005 1.00 95.94 290 ILE A C 1
ATOM 2380 O O . ILE A 1 290 ? 27.848 8.649 19.058 1.00 95.94 290 ILE A O 1
ATOM 2384 N N . PHE A 1 291 ? 26.289 7.616 20.306 1.00 95.44 291 PHE A N 1
ATOM 2385 C CA . PHE A 1 291 ? 25.139 8.054 19.511 1.00 95.44 291 PHE A CA 1
ATOM 2386 C C . PHE A 1 291 ? 24.913 9.572 19.590 1.00 95.44 291 PHE A C 1
ATOM 2388 O O . PHE A 1 291 ? 24.564 10.189 18.583 1.00 95.44 291 PHE A O 1
ATOM 2395 N N . LYS A 1 292 ? 25.148 10.199 20.751 1.00 95.69 292 LYS A N 1
ATOM 2396 C CA . LYS A 1 292 ? 25.109 11.665 20.915 1.00 95.69 292 LYS A CA 1
ATOM 2397 C C . LYS A 1 292 ? 26.216 12.368 20.134 1.00 95.69 292 LYS A C 1
ATOM 2399 O O . LYS A 1 292 ? 25.954 13.378 19.480 1.00 95.69 292 LYS A O 1
ATOM 2404 N N . ASP A 1 293 ? 27.442 11.839 20.177 1.00 93.62 293 ASP A N 1
ATOM 2405 C CA . ASP A 1 293 ? 28.557 12.374 19.385 1.00 93.62 293 ASP A CA 1
ATOM 2406 C C . ASP A 1 293 ? 28.251 12.309 17.887 1.00 93.62 293 ASP A C 1
ATOM 2408 O O . ASP A 1 293 ? 28.460 13.295 17.179 1.00 93.62 293 ASP A O 1
ATOM 2412 N N . LEU A 1 294 ? 27.698 11.184 17.414 1.00 89.94 294 LEU A N 1
ATOM 2413 C CA . LEU A 1 294 ? 27.277 11.073 16.024 1.00 89.94 294 LEU A CA 1
ATOM 2414 C C . LEU A 1 294 ? 26.188 12.094 15.700 1.00 89.94 294 LEU A C 1
ATOM 2416 O O . LEU A 1 294 ? 26.356 12.852 14.756 1.00 89.94 294 LEU A O 1
ATOM 2420 N N . PHE A 1 295 ? 25.104 12.160 16.475 1.00 92.06 295 PHE A N 1
ATOM 2421 C CA . PHE A 1 295 ? 24.011 13.094 16.197 1.00 92.06 295 PHE A CA 1
ATOM 2422 C C . PHE A 1 295 ? 24.487 14.548 16.105 1.00 92.06 295 PHE A C 1
ATOM 2424 O O . PHE A 1 295 ? 24.057 15.283 15.218 1.00 92.06 295 PHE A O 1
ATOM 2431 N N . ARG A 1 296 ? 25.431 14.949 16.966 1.00 91.69 296 ARG A N 1
ATOM 2432 C CA . ARG A 1 296 ? 26.090 16.254 16.866 1.00 91.69 296 ARG A CA 1
ATOM 2433 C C . ARG A 1 296 ? 26.811 16.422 15.527 1.00 91.69 296 ARG A C 1
ATOM 2435 O O . ARG A 1 296 ? 26.584 17.432 14.872 1.00 91.69 296 ARG A O 1
ATOM 2442 N N . LYS A 1 297 ? 27.636 15.455 15.110 1.00 88.00 297 LYS A N 1
ATOM 2443 C CA . LYS A 1 297 ? 28.339 15.504 13.814 1.00 88.00 297 LYS A CA 1
ATOM 2444 C C . LYS A 1 297 ? 27.362 15.584 12.645 1.00 88.00 297 LYS A C 1
ATOM 2446 O O . LYS A 1 297 ? 27.536 16.431 11.782 1.00 88.00 297 LYS A O 1
ATOM 2451 N N . LEU A 1 298 ? 26.291 14.787 12.678 1.00 83.81 298 LEU A N 1
ATOM 2452 C CA . LEU A 1 298 ? 25.233 14.827 11.668 1.00 83.81 298 LEU A CA 1
ATOM 2453 C C . LEU A 1 298 ? 24.601 16.214 11.584 1.00 83.81 298 LEU A C 1
ATOM 2455 O O . LEU A 1 298 ? 24.530 16.788 10.509 1.00 83.81 298 LEU A O 1
ATOM 2459 N N . LYS A 1 299 ? 24.217 16.800 12.721 1.00 83.75 299 LYS A N 1
ATOM 2460 C CA . LYS A 1 299 ? 23.613 18.137 12.757 1.00 83.75 299 LYS A CA 1
ATOM 2461 C C . LYS A 1 299 ? 24.581 19.235 12.304 1.00 83.75 299 LYS A C 1
ATOM 2463 O O . LYS A 1 299 ? 24.172 20.172 11.626 1.00 83.75 299 LYS A O 1
ATOM 2468 N N . GLU A 1 300 ? 25.848 19.154 12.706 1.00 78.19 300 GLU A N 1
ATOM 2469 C CA . GLU A 1 300 ? 26.878 20.119 12.307 1.00 78.19 300 GLU A CA 1
ATOM 2470 C C . GLU A 1 300 ? 27.176 20.058 10.805 1.00 78.19 300 GLU A C 1
ATOM 2472 O O . GLU A 1 300 ? 27.428 21.100 10.201 1.00 78.19 300 GLU A O 1
ATOM 2477 N N . GLU A 1 301 ? 27.143 18.870 10.204 1.00 70.25 301 GLU A N 1
ATOM 2478 C CA . GLU A 1 301 ? 27.414 18.662 8.780 1.00 70.25 301 GLU A CA 1
ATOM 2479 C C . GLU A 1 301 ? 26.187 18.927 7.897 1.00 70.25 301 GLU A C 1
ATOM 2481 O O . GLU A 1 301 ? 26.339 19.592 6.870 1.00 70.25 301 GLU A O 1
ATOM 2486 N N . ASP A 1 302 ? 24.983 18.532 8.339 1.00 70.19 302 ASP A N 1
ATOM 2487 C CA . ASP A 1 302 ? 23.697 18.851 7.693 1.00 70.19 302 ASP A CA 1
ATOM 2488 C C . ASP A 1 302 ? 23.580 20.369 7.464 1.00 70.19 302 ASP A C 1
ATOM 2490 O O . ASP A 1 302 ? 23.244 20.832 6.377 1.00 70.19 302 ASP A O 1
ATOM 2494 N N . VAL A 1 303 ? 23.939 21.172 8.472 1.00 64.44 303 VAL A N 1
ATOM 2495 C CA . VAL A 1 303 ? 23.847 22.639 8.401 1.00 64.44 303 VAL A CA 1
ATOM 2496 C C . VAL A 1 303 ? 24.970 23.268 7.563 1.00 64.44 303 VAL A C 1
ATOM 2498 O O . VAL A 1 303 ? 24.754 24.311 6.947 1.00 64.44 303 VAL A O 1
ATOM 2501 N N . LYS A 1 304 ? 26.174 22.678 7.537 1.00 65.25 304 LYS A N 1
ATOM 2502 C CA . LYS A 1 304 ? 27.357 23.287 6.897 1.00 65.25 304 LYS A CA 1
ATOM 2503 C C . LYS A 1 304 ? 27.489 22.990 5.406 1.00 65.25 304 LYS A C 1
ATOM 2505 O O . LYS A 1 304 ? 27.975 23.854 4.682 1.00 65.25 304 LYS A O 1
ATOM 2510 N N . LEU A 1 305 ? 27.158 21.776 4.965 1.00 60.28 305 LEU A N 1
ATOM 2511 C CA . LEU A 1 305 ? 27.569 21.292 3.640 1.00 60.28 305 LEU A CA 1
ATOM 2512 C C . LEU A 1 305 ? 26.453 21.303 2.591 1.00 60.28 305 LEU A C 1
ATOM 2514 O O . LEU A 1 305 ? 26.759 21.482 1.415 1.00 60.28 305 LEU A O 1
ATOM 2518 N N . PHE A 1 306 ? 25.189 21.133 2.989 1.00 61.12 306 PHE A N 1
ATOM 2519 C CA . PHE A 1 306 ? 24.104 20.848 2.037 1.00 61.12 306 PHE A CA 1
ATOM 2520 C C . PHE A 1 306 ? 22.862 21.741 2.197 1.00 61.12 306 PHE A C 1
ATOM 2522 O O . PHE A 1 306 ? 21.884 21.583 1.472 1.00 61.12 306 PHE A O 1
ATOM 2529 N N . GLY A 1 307 ? 22.897 22.717 3.113 1.00 59.59 307 GLY A N 1
ATOM 2530 C CA . GLY A 1 307 ? 21.706 23.487 3.477 1.00 59.59 307 GLY A CA 1
ATOM 2531 C C . GLY A 1 307 ? 20.664 22.614 4.187 1.00 59.59 307 GLY A C 1
ATOM 2532 O O . GLY A 1 307 ? 20.829 21.410 4.339 1.00 59.59 307 GLY A O 1
ATOM 2533 N N . LEU A 1 308 ? 19.573 23.214 4.665 1.00 52.94 308 LEU A N 1
ATOM 2534 C CA . LEU A 1 308 ? 18.651 22.519 5.572 1.00 52.94 308 LEU A CA 1
ATOM 2535 C C . LEU A 1 308 ? 17.856 21.348 4.946 1.00 52.94 308 LEU A C 1
ATOM 2537 O O . LEU A 1 308 ? 17.170 20.669 5.705 1.00 52.94 308 LEU A O 1
ATOM 2541 N N . TYR A 1 309 ? 17.903 21.093 3.627 1.00 52.47 309 TYR A N 1
ATOM 2542 C CA . TYR A 1 309 ? 16.899 20.220 2.988 1.00 52.47 309 TYR A CA 1
ATOM 2543 C C . TYR A 1 309 ? 17.312 19.417 1.733 1.00 52.47 309 TYR A C 1
ATOM 2545 O O . TYR A 1 309 ? 16.446 18.750 1.169 1.00 52.47 309 TYR A O 1
ATOM 2553 N N . GLU A 1 310 ? 18.572 19.402 1.277 1.00 58.53 310 GLU A N 1
ATOM 2554 C CA . GLU A 1 310 ? 18.930 18.654 0.052 1.00 58.53 310 GLU A CA 1
ATOM 2555 C C . GLU A 1 310 ? 19.641 17.319 0.338 1.00 58.53 310 GLU A C 1
ATOM 2557 O O . GLU A 1 310 ? 20.858 17.246 0.512 1.00 58.53 310 GLU A O 1
ATOM 2562 N N . HIS A 1 311 ? 18.866 16.229 0.319 1.00 67.44 311 HIS A N 1
ATOM 2563 C CA . HIS A 1 311 ? 19.348 14.841 0.325 1.00 67.44 311 HIS A CA 1
ATOM 2564 C C . HIS A 1 311 ? 19.988 14.461 -1.024 1.00 67.44 311 HIS A C 1
ATOM 2566 O O . HIS A 1 311 ? 19.473 13.633 -1.775 1.00 67.44 311 HIS A O 1
ATOM 2572 N N . THR A 1 312 ? 21.100 15.105 -1.376 1.00 78.56 312 THR A N 1
ATOM 2573 C CA . THR A 1 312 ? 21.837 14.765 -2.602 1.00 78.56 312 THR A CA 1
ATOM 2574 C C . THR A 1 312 ? 22.480 13.371 -2.487 1.00 78.56 312 THR A C 1
ATOM 2576 O O . THR A 1 312 ? 22.862 12.972 -1.385 1.00 78.56 312 THR A O 1
ATOM 2579 N N . PRO A 1 313 ? 22.695 12.631 -3.595 1.00 81.69 313 PRO A N 1
ATOM 2580 C CA . PRO A 1 313 ? 23.399 11.342 -3.552 1.00 81.69 313 PRO A CA 1
ATOM 2581 C C . PRO A 1 313 ? 24.774 11.415 -2.868 1.00 81.69 313 PRO A C 1
ATOM 2583 O O . PRO A 1 313 ? 25.140 10.524 -2.110 1.00 81.69 313 PRO A O 1
ATOM 2586 N N . LYS A 1 314 ? 25.503 12.523 -3.064 1.00 81.12 314 LYS A N 1
ATOM 2587 C CA . LYS A 1 314 ? 26.800 12.779 -2.419 1.00 81.12 314 LYS A CA 1
ATOM 2588 C C . LYS A 1 314 ? 26.685 12.908 -0.896 1.00 81.12 314 LYS A C 1
ATOM 2590 O O . LYS A 1 314 ? 27.586 12.485 -0.177 1.00 81.12 314 LYS A O 1
ATOM 2595 N N . TYR A 1 315 ? 25.606 13.523 -0.411 1.00 80.50 315 TYR A N 1
ATOM 2596 C CA . TYR A 1 315 ? 25.330 13.608 1.021 1.00 80.50 315 TYR A CA 1
ATOM 2597 C C . TYR A 1 315 ? 25.067 12.219 1.607 1.00 80.50 315 TYR A C 1
ATOM 2599 O O . TYR A 1 315 ? 25.662 11.880 2.627 1.00 80.50 315 TYR A O 1
ATOM 2607 N N . GLU A 1 316 ? 24.234 11.404 0.950 1.00 81.75 316 GLU A N 1
ATOM 2608 C CA . GLU A 1 316 ? 23.947 10.047 1.427 1.00 81.75 316 GLU A CA 1
ATOM 2609 C C . GLU A 1 316 ? 25.203 9.162 1.413 1.00 81.75 316 GLU A C 1
ATOM 2611 O O . GLU A 1 316 ? 25.478 8.510 2.413 1.00 81.75 316 GLU A O 1
ATOM 2616 N N . GLU A 1 317 ? 26.039 9.217 0.371 1.00 83.88 317 GLU A N 1
ATOM 2617 C CA . GLU A 1 317 ? 27.305 8.464 0.319 1.00 83.88 317 GLU A CA 1
ATOM 2618 C C . GLU A 1 317 ? 28.268 8.846 1.459 1.00 83.88 317 GLU A C 1
ATOM 2620 O O . GLU A 1 317 ? 28.818 7.983 2.151 1.00 83.88 317 GLU A O 1
ATOM 2625 N N . HIS A 1 318 ? 28.462 10.148 1.692 1.00 83.31 318 HIS A N 1
ATOM 2626 C CA . HIS A 1 318 ? 29.309 10.635 2.787 1.00 83.31 318 HIS A CA 1
ATOM 2627 C C . HIS A 1 318 ? 28.765 10.197 4.150 1.00 83.31 318 HIS A C 1
ATOM 2629 O O . HIS A 1 318 ? 29.507 9.714 5.011 1.00 83.31 318 HIS A O 1
ATOM 2635 N N . PHE A 1 319 ? 27.451 10.319 4.323 1.00 79.00 319 PHE A N 1
ATOM 2636 C CA . PHE A 1 319 ? 26.756 9.909 5.529 1.00 79.00 319 PHE A CA 1
ATOM 2637 C C . PHE A 1 319 ? 26.909 8.400 5.790 1.00 79.00 319 PHE A C 1
ATOM 2639 O O . PHE A 1 319 ? 27.235 7.995 6.909 1.00 79.00 319 PHE A O 1
ATOM 2646 N N . GLU A 1 320 ? 26.730 7.560 4.769 1.00 84.38 320 GLU A N 1
ATOM 2647 C CA . GLU A 1 320 ? 26.957 6.116 4.864 1.00 84.38 320 GLU A CA 1
ATOM 2648 C C . GLU A 1 320 ? 28.394 5.808 5.301 1.00 84.38 320 GLU A C 1
ATOM 2650 O O . GLU A 1 320 ? 28.610 4.967 6.176 1.00 84.38 320 GLU A O 1
ATOM 2655 N N . GLY A 1 321 ? 29.379 6.546 4.780 1.00 84.94 321 GLY A N 1
ATOM 2656 C CA . GLY A 1 321 ? 30.774 6.453 5.210 1.00 84.94 321 GLY A CA 1
ATOM 2657 C C . GLY A 1 321 ? 30.966 6.729 6.707 1.00 84.94 321 GLY A C 1
ATOM 2658 O O . GLY A 1 321 ? 31.646 5.963 7.399 1.00 84.94 321 GLY A O 1
ATOM 2659 N N . MET A 1 322 ? 30.326 7.776 7.239 1.00 84.50 322 MET A N 1
ATOM 2660 C CA . MET A 1 322 ? 30.369 8.088 8.675 1.00 84.50 322 MET A CA 1
ATOM 2661 C C . MET A 1 322 ? 29.735 6.990 9.526 1.00 84.50 322 MET A C 1
ATOM 2663 O O . MET A 1 322 ? 30.263 6.640 10.583 1.00 84.50 322 MET A O 1
ATOM 2667 N N . VAL A 1 323 ? 28.603 6.447 9.076 1.00 82.31 323 VAL A N 1
ATOM 2668 C CA . VAL A 1 323 ? 27.887 5.386 9.786 1.00 82.31 323 VAL A CA 1
ATOM 2669 C C . VAL A 1 323 ? 28.683 4.084 9.785 1.00 82.31 323 VAL A C 1
ATOM 2671 O O . VAL A 1 323 ? 28.788 3.436 10.827 1.00 82.31 323 VAL A O 1
ATOM 2674 N N . ARG A 1 324 ? 29.333 3.731 8.671 1.00 83.12 324 ARG A N 1
ATOM 2675 C CA . ARG A 1 324 ? 30.213 2.555 8.591 1.00 83.12 324 ARG A CA 1
ATOM 2676 C C . ARG A 1 324 ? 31.368 2.624 9.583 1.00 83.12 324 ARG A C 1
ATOM 2678 O O . ARG A 1 324 ? 31.655 1.628 10.240 1.00 83.12 324 ARG A O 1
ATOM 2685 N N . ALA A 1 325 ? 31.964 3.801 9.776 1.00 82.62 325 ALA A N 1
ATOM 2686 C CA . ALA A 1 325 ? 33.035 4.001 10.756 1.00 82.62 325 ALA A CA 1
ATOM 2687 C C . ALA A 1 325 ? 32.594 3.787 12.222 1.00 82.62 325 ALA A C 1
ATOM 2689 O O . ALA A 1 325 ? 33.434 3.725 13.123 1.00 82.62 325 ALA A O 1
ATOM 2690 N N . LEU A 1 326 ? 31.287 3.691 12.489 1.00 78.25 326 LEU A N 1
ATOM 2691 C CA . LEU A 1 326 ? 30.747 3.430 13.822 1.00 78.25 326 LEU A CA 1
ATOM 2692 C C . LEU A 1 326 ? 30.424 1.971 14.082 1.00 78.25 326 LEU A C 1
ATOM 2694 O O . LEU A 1 326 ? 30.272 1.615 15.248 1.00 78.25 326 LEU A O 1
ATOM 2698 N N . VAL A 1 327 ? 30.316 1.144 13.045 1.00 88.75 327 VAL A N 1
ATOM 2699 C CA . VAL A 1 327 ? 29.881 -0.252 13.176 1.00 88.75 327 VAL A CA 1
ATOM 2700 C C . VAL A 1 327 ? 30.719 -0.995 14.220 1.00 88.75 327 VAL A C 1
ATOM 2702 O O . VAL A 1 327 ? 30.157 -1.681 15.068 1.00 88.75 327 VAL A O 1
ATOM 2705 N N . ASP A 1 328 ? 32.030 -0.749 14.248 1.00 90.19 328 ASP A N 1
ATOM 2706 C CA . ASP A 1 328 ? 32.967 -1.385 15.186 1.00 90.19 328 ASP A CA 1
ATOM 2707 C C . ASP A 1 328 ? 32.921 -0.805 16.613 1.00 90.19 328 ASP A C 1
ATOM 2709 O O . ASP A 1 328 ? 33.489 -1.370 17.547 1.00 90.19 328 ASP A O 1
ATOM 2713 N N . ARG A 1 329 ? 32.266 0.346 16.799 1.00 94.81 329 ARG A N 1
ATOM 2714 C CA . ARG A 1 329 ? 32.122 1.037 18.093 1.00 94.81 329 ARG A CA 1
ATOM 2715 C C . ARG A 1 329 ? 30.780 0.742 18.765 1.00 94.81 329 ARG A C 1
ATOM 2717 O O . ARG A 1 329 ? 30.650 0.932 19.977 1.00 94.81 329 ARG A O 1
ATOM 2724 N N . VAL A 1 330 ? 29.783 0.312 17.993 1.00 96.06 330 VAL A N 1
ATOM 2725 C CA . VAL A 1 330 ? 28.465 -0.074 18.504 1.00 96.06 330 VAL A CA 1
ATOM 2726 C C . VAL A 1 330 ? 28.557 -1.448 19.164 1.00 96.06 330 VAL A C 1
ATOM 2728 O O . VAL A 1 330 ? 29.218 -2.355 18.661 1.00 96.06 330 VAL A O 1
ATOM 2731 N N . ARG A 1 331 ? 27.882 -1.615 20.305 1.00 97.62 331 ARG A N 1
ATOM 2732 C CA . ARG A 1 331 ? 27.843 -2.897 21.022 1.00 97.62 331 ARG A CA 1
ATOM 2733 C C . ARG A 1 331 ? 27.317 -4.014 20.091 1.00 97.62 331 ARG A C 1
ATOM 2735 O O . ARG A 1 331 ? 26.305 -3.790 19.420 1.00 97.62 331 ARG A O 1
ATOM 2742 N N . PRO A 1 332 ? 27.950 -5.206 20.034 1.00 97.38 332 PRO A N 1
ATOM 2743 C CA . PRO A 1 332 ? 27.604 -6.230 19.040 1.00 97.38 332 PRO A CA 1
ATOM 2744 C C . PRO A 1 332 ? 26.142 -6.698 19.044 1.00 97.38 332 PRO A C 1
ATOM 2746 O O . PRO A 1 332 ? 25.593 -7.001 17.989 1.00 97.38 332 PRO A O 1
ATOM 2749 N N . ASP A 1 333 ? 25.492 -6.748 20.204 1.00 98.12 333 ASP A N 1
ATOM 2750 C CA . ASP A 1 333 ? 24.078 -7.110 20.357 1.00 98.12 333 ASP A CA 1
ATOM 2751 C C . ASP A 1 333 ? 23.127 -6.029 19.816 1.00 98.12 333 ASP A C 1
ATOM 2753 O O . ASP A 1 333 ? 22.160 -6.366 19.138 1.00 98.12 333 ASP A O 1
ATOM 2757 N N . ILE A 1 334 ? 23.424 -4.741 20.037 1.00 98.12 334 ILE A N 1
ATOM 2758 C CA . ILE A 1 334 ? 22.673 -3.623 19.440 1.00 98.12 334 ILE A CA 1
ATOM 2759 C C . ILE A 1 334 ? 22.818 -3.682 17.921 1.00 98.12 334 ILE A C 1
ATOM 2761 O O . ILE A 1 334 ? 21.828 -3.613 17.197 1.00 98.12 334 ILE A O 1
ATOM 2765 N N . LEU A 1 335 ? 24.047 -3.873 17.433 1.00 97.06 335 LEU A N 1
ATOM 2766 C CA . LEU A 1 335 ? 24.319 -3.987 16.005 1.00 97.06 335 LEU A CA 1
ATOM 2767 C C . LEU A 1 335 ? 23.580 -5.178 15.382 1.00 97.06 335 LEU A C 1
ATOM 2769 O O . LEU A 1 335 ? 22.991 -5.039 14.310 1.00 97.06 335 LEU A O 1
ATOM 2773 N N . LYS A 1 336 ? 23.577 -6.335 16.055 1.00 97.56 336 LYS A N 1
ATOM 2774 C CA . LYS A 1 336 ? 22.797 -7.502 15.636 1.00 97.56 336 LYS A CA 1
ATOM 2775 C C . LYS A 1 336 ? 21.306 -7.166 15.570 1.00 97.56 336 LYS A C 1
ATOM 2777 O O . LYS A 1 336 ? 20.684 -7.466 14.561 1.00 97.56 336 LYS A O 1
ATOM 2782 N N . ALA A 1 337 ? 20.753 -6.499 16.583 1.00 98.50 337 ALA A N 1
ATOM 2783 C CA . ALA A 1 337 ? 19.341 -6.125 16.593 1.00 98.50 337 ALA A CA 1
ATOM 2784 C C . ALA A 1 337 ? 18.976 -5.181 15.432 1.00 98.50 337 ALA A C 1
ATOM 2786 O O . ALA A 1 337 ? 17.939 -5.366 14.801 1.00 98.50 337 ALA A O 1
ATOM 2787 N N . VAL A 1 338 ? 19.843 -4.216 15.088 1.00 97.69 338 VAL A N 1
ATOM 2788 C CA . VAL A 1 338 ? 19.644 -3.358 13.901 1.00 97.69 338 VAL A CA 1
ATOM 2789 C C . VAL A 1 338 ? 19.714 -4.176 12.611 1.00 97.69 338 VAL A C 1
ATOM 2791 O O . VAL A 1 338 ? 18.920 -3.941 11.707 1.00 97.69 338 VAL A O 1
ATOM 2794 N N . ARG A 1 339 ? 20.626 -5.154 12.510 1.00 97.56 339 ARG A N 1
ATOM 2795 C CA . ARG A 1 339 ? 20.713 -6.043 11.336 1.00 97.56 339 ARG A CA 1
ATOM 2796 C C . ARG A 1 339 ? 19.464 -6.905 11.182 1.00 97.56 339 ARG A C 1
ATOM 2798 O O . ARG A 1 339 ? 18.971 -7.030 10.068 1.00 97.56 339 ARG A O 1
ATOM 2805 N N . ASP A 1 340 ? 18.953 -7.456 12.278 1.00 98.38 340 ASP A N 1
ATOM 2806 C CA . ASP A 1 340 ? 17.723 -8.252 12.284 1.00 98.38 340 ASP A CA 1
ATOM 2807 C C . ASP A 1 340 ? 16.514 -7.382 11.877 1.00 98.38 340 ASP A C 1
ATOM 2809 O O . ASP A 1 340 ? 15.686 -7.794 11.062 1.00 98.38 340 ASP A O 1
ATOM 2813 N N . HIS A 1 341 ? 16.445 -6.143 12.380 1.00 98.31 341 HIS A N 1
ATOM 2814 C CA . HIS A 1 341 ? 15.426 -5.165 11.991 1.00 98.31 341 HIS A CA 1
ATOM 2815 C C . HIS A 1 341 ? 15.513 -4.813 10.498 1.00 98.31 341 HIS A C 1
ATOM 2817 O O . HIS A 1 341 ? 14.520 -4.916 9.782 1.00 98.31 341 HIS A O 1
ATOM 2823 N N . TYR A 1 342 ? 16.711 -4.490 10.006 1.00 97.75 342 TYR A N 1
ATOM 2824 C CA . TYR A 1 342 ? 16.973 -4.247 8.588 1.00 97.75 342 TYR A CA 1
ATOM 2825 C C . TYR A 1 342 ? 16.543 -5.437 7.722 1.00 97.75 342 TYR A C 1
ATOM 2827 O O . TYR A 1 342 ? 15.776 -5.254 6.784 1.00 97.75 342 TYR A O 1
ATOM 2835 N N . ALA A 1 343 ? 16.957 -6.660 8.063 1.00 96.88 343 ALA A N 1
ATOM 2836 C CA . ALA A 1 343 ? 16.602 -7.863 7.308 1.00 96.88 343 ALA A CA 1
ATOM 2837 C C . ALA A 1 343 ? 15.082 -8.085 7.217 1.00 96.88 343 ALA A C 1
ATOM 2839 O O . ALA A 1 343 ? 14.603 -8.668 6.248 1.00 96.88 343 ALA A O 1
ATOM 2840 N N . THR A 1 344 ? 14.331 -7.593 8.204 1.00 97.25 344 THR A N 1
ATOM 2841 C CA . THR A 1 344 ? 12.870 -7.708 8.249 1.00 97.25 344 THR A CA 1
ATOM 2842 C C . THR A 1 344 ? 12.164 -6.632 7.419 1.00 97.25 344 THR A C 1
ATOM 2844 O O . THR A 1 344 ? 11.122 -6.924 6.835 1.00 97.25 344 THR A O 1
ATOM 2847 N N . TYR A 1 345 ? 12.703 -5.409 7.354 1.00 97.88 345 TYR A N 1
ATOM 2848 C CA . TYR A 1 345 ? 11.963 -4.237 6.860 1.00 97.88 345 TYR A CA 1
ATOM 2849 C C . TYR A 1 345 ? 12.622 -3.469 5.705 1.00 97.88 345 TYR A C 1
ATOM 2851 O O . TYR A 1 345 ? 12.018 -2.544 5.178 1.00 97.88 345 TYR A O 1
ATOM 2859 N N . PHE A 1 346 ? 13.814 -3.848 5.235 1.00 97.00 346 PHE A N 1
ATOM 2860 C CA . PHE A 1 346 ? 14.545 -3.076 4.216 1.00 97.00 346 PHE A CA 1
ATOM 2861 C C . PHE A 1 346 ? 13.735 -2.750 2.945 1.00 97.00 346 PHE A C 1
ATOM 2863 O O . PHE A 1 346 ? 13.926 -1.696 2.339 1.00 97.00 346 PHE A O 1
ATOM 2870 N N . TYR A 1 347 ? 12.807 -3.620 2.546 1.00 96.75 347 TYR A N 1
ATOM 2871 C CA . TYR A 1 347 ? 11.995 -3.465 1.339 1.00 96.75 347 TYR A CA 1
ATOM 2872 C C . TYR A 1 347 ? 10.821 -2.482 1.485 1.00 96.75 347 TYR A C 1
ATOM 2874 O O . TYR A 1 347 ? 10.183 -2.173 0.484 1.00 96.75 347 TYR A O 1
ATOM 2882 N N . THR A 1 348 ? 10.493 -1.975 2.681 1.00 95.94 348 THR A N 1
ATOM 2883 C CA . THR A 1 348 ? 9.276 -1.158 2.897 1.00 95.94 348 THR A CA 1
ATOM 2884 C C . THR A 1 348 ? 9.305 0.197 2.177 1.00 95.94 348 THR A C 1
ATOM 2886 O O . THR A 1 348 ? 8.259 0.821 1.996 1.00 95.94 348 THR A O 1
ATOM 2889 N N . ARG A 1 349 ? 10.479 0.630 1.696 1.00 94.19 349 ARG A N 1
ATOM 2890 C CA . ARG A 1 349 ? 10.653 1.793 0.806 1.00 94.19 349 ARG A CA 1
ATOM 2891 C C . ARG A 1 349 ? 10.308 1.512 -0.662 1.00 94.19 349 ARG A C 1
ATOM 2893 O O . ARG A 1 349 ? 10.014 2.455 -1.397 1.00 94.19 349 ARG A O 1
ATOM 2900 N N . PHE A 1 350 ? 10.358 0.250 -1.088 1.00 94.38 350 PHE A N 1
ATOM 2901 C CA . PHE A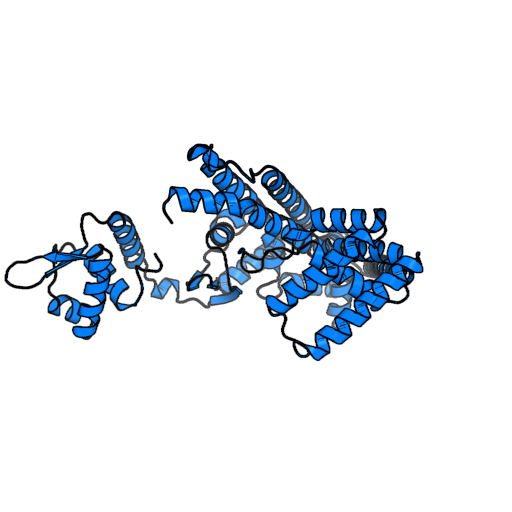 1 350 ? 10.185 -0.147 -2.483 1.00 94.38 350 PHE A CA 1
ATOM 2902 C C . PHE A 1 350 ? 8.773 0.217 -2.947 1.00 94.38 350 PHE A C 1
ATOM 2904 O O . PHE A 1 350 ? 7.802 -0.311 -2.413 1.00 94.38 350 PHE A O 1
ATOM 2911 N N . LEU A 1 351 ? 8.633 1.130 -3.912 1.00 89.69 351 LEU A N 1
ATOM 2912 C CA . LEU A 1 351 ? 7.334 1.658 -4.335 1.00 89.69 351 LEU A CA 1
ATOM 2913 C C . LEU A 1 351 ? 7.143 1.490 -5.838 1.00 89.69 351 LEU A C 1
ATOM 2915 O O . LEU A 1 351 ? 7.525 2.362 -6.606 1.00 89.69 351 LEU A O 1
ATOM 2919 N N . PHE A 1 352 ? 6.473 0.405 -6.231 1.00 87.19 352 PHE A N 1
ATOM 2920 C CA . PHE A 1 352 ? 6.118 0.047 -7.614 1.00 87.19 352 PHE A CA 1
ATOM 2921 C C . PHE A 1 352 ? 7.310 -0.216 -8.553 1.00 87.19 352 PHE A C 1
ATOM 2923 O O . PHE A 1 352 ? 7.243 -1.182 -9.309 1.00 87.19 352 PHE A O 1
ATOM 2930 N N . THR A 1 353 ? 8.379 0.580 -8.495 1.00 84.31 353 THR A N 1
ATOM 2931 C CA . THR A 1 353 ? 9.628 0.441 -9.256 1.00 84.31 353 THR A CA 1
ATOM 2932 C C . THR A 1 353 ? 10.853 0.532 -8.342 1.00 84.31 353 THR A C 1
ATOM 2934 O O . THR A 1 353 ? 10.764 0.835 -7.151 1.00 84.31 353 THR A O 1
ATOM 2937 N N . GLU A 1 354 ? 12.025 0.260 -8.917 1.00 84.38 354 GLU A N 1
ATOM 2938 C CA . GLU A 1 354 ? 13.316 0.330 -8.229 1.00 84.38 354 GLU A CA 1
ATOM 2939 C C . GLU A 1 354 ? 13.819 1.760 -7.986 1.00 84.38 354 GLU A C 1
ATOM 2941 O O . GLU A 1 354 ? 14.789 1.937 -7.254 1.00 84.38 354 GLU A O 1
ATOM 2946 N N . GLU A 1 355 ? 13.184 2.791 -8.556 1.00 85.00 355 GLU A N 1
ATOM 2947 C CA . GLU A 1 355 ? 13.684 4.174 -8.474 1.00 85.00 355 GLU A CA 1
ATOM 2948 C C . GLU A 1 355 ? 13.776 4.689 -7.029 1.00 85.00 355 GLU A C 1
ATOM 2950 O O . GLU A 1 355 ? 14.661 5.472 -6.685 1.00 85.00 355 GLU A O 1
ATOM 2955 N N . GLN A 1 356 ? 12.879 4.232 -6.158 1.00 83.88 356 GLN A N 1
ATOM 2956 C CA . GLN A 1 356 ? 12.867 4.568 -4.739 1.00 83.88 356 GLN A CA 1
ATOM 2957 C C . GLN A 1 356 ? 13.868 3.715 -3.947 1.00 83.88 356 GLN A C 1
ATOM 2959 O O . GLN A 1 356 ? 14.267 4.114 -2.850 1.00 83.88 356 GLN A O 1
ATOM 2964 N N . GLY A 1 357 ? 14.297 2.580 -4.505 1.00 90.88 357 GLY A N 1
ATOM 2965 C CA . GLY A 1 357 ? 15.202 1.624 -3.886 1.00 90.88 357 GLY A CA 1
ATOM 2966 C C . GLY A 1 357 ? 14.639 0.999 -2.611 1.00 90.88 357 GLY A C 1
ATOM 2967 O O . GLY A 1 357 ? 13.445 1.051 -2.312 1.00 90.88 357 GLY A O 1
ATOM 2968 N N . THR A 1 358 ? 15.536 0.412 -1.829 1.00 94.81 358 THR A N 1
ATOM 2969 C CA . THR A 1 358 ? 15.248 -0.115 -0.495 1.00 94.81 358 THR A CA 1
ATOM 2970 C C . THR A 1 358 ? 15.863 0.788 0.573 1.00 94.81 358 THR A C 1
ATOM 2972 O O . THR A 1 358 ? 16.684 1.668 0.290 1.00 94.81 358 THR A O 1
ATOM 2975 N N . TYR A 1 359 ? 15.473 0.603 1.831 1.00 94.56 359 TYR A N 1
ATOM 2976 C CA . TYR A 1 359 ? 16.265 1.128 2.937 1.00 94.56 359 TYR A CA 1
ATOM 2977 C C . TYR A 1 359 ? 17.595 0.378 3.005 1.00 94.56 359 TYR A C 1
ATOM 2979 O O . TYR A 1 359 ? 17.630 -0.830 2.785 1.00 94.56 359 TYR A O 1
ATOM 2987 N N . SER A 1 360 ? 18.686 1.090 3.285 1.00 94.19 360 SER A N 1
ATOM 2988 C CA . SER A 1 360 ? 19.991 0.492 3.579 1.00 94.19 360 SER A CA 1
ATOM 2989 C C . SER A 1 360 ? 20.115 0.169 5.070 1.00 94.19 360 SER A C 1
ATOM 2991 O O . SER A 1 360 ? 19.332 0.637 5.904 1.00 94.19 360 SER A O 1
ATOM 2993 N N . PHE A 1 361 ? 21.123 -0.617 5.439 1.00 94.94 361 PHE A N 1
ATOM 2994 C CA . PHE A 1 361 ? 21.448 -0.829 6.849 1.00 94.94 361 PHE A CA 1
ATOM 2995 C C . PHE A 1 361 ? 21.802 0.505 7.535 1.00 94.94 361 PHE A C 1
ATOM 2997 O O . PHE A 1 361 ? 21.354 0.799 8.647 1.00 94.94 361 PHE A O 1
ATOM 3004 N N . GLU A 1 362 ? 22.556 1.350 6.833 1.00 92.75 362 GLU A N 1
ATOM 3005 C CA . GLU A 1 362 ? 22.959 2.682 7.262 1.00 92.75 362 GLU A CA 1
ATOM 3006 C C . GLU A 1 362 ? 21.757 3.610 7.479 1.00 92.75 362 GLU A C 1
ATOM 3008 O O . GLU A 1 362 ? 21.770 4.403 8.425 1.00 92.75 362 GLU A O 1
ATOM 3013 N N . HIS A 1 363 ? 20.692 3.473 6.678 1.00 92.62 363 HIS A N 1
ATOM 3014 C CA . HIS A 1 363 ? 19.433 4.184 6.897 1.00 92.62 363 HIS A CA 1
ATOM 3015 C C . HIS A 1 363 ? 18.838 3.870 8.275 1.00 92.62 363 HIS A C 1
ATOM 3017 O O . HIS A 1 363 ? 18.514 4.786 9.029 1.00 92.62 363 HIS A O 1
ATOM 3023 N N . TYR A 1 364 ? 18.719 2.595 8.652 1.00 95.62 364 TYR A N 1
ATOM 3024 C CA . TYR A 1 364 ? 18.153 2.250 9.960 1.00 95.62 364 TYR A CA 1
ATOM 3025 C C . TYR A 1 364 ? 19.049 2.681 11.119 1.00 95.62 364 TYR A C 1
ATOM 3027 O O . TYR A 1 364 ? 18.547 3.146 12.144 1.00 95.62 364 TYR A O 1
ATOM 3035 N N . LEU A 1 365 ? 20.373 2.618 10.952 1.00 94.94 365 LEU A N 1
ATOM 3036 C CA . LEU A 1 365 ? 21.297 3.127 11.962 1.00 94.94 365 LEU A CA 1
ATOM 3037 C C . LEU A 1 365 ? 21.192 4.662 12.108 1.00 94.94 365 LEU A C 1
ATOM 3039 O O . LEU A 1 365 ? 21.182 5.167 13.232 1.00 94.94 365 LEU A O 1
ATOM 3043 N N . LYS A 1 366 ? 21.000 5.409 11.009 1.00 91.38 366 LYS A N 1
ATOM 3044 C CA . LYS A 1 366 ? 20.670 6.853 11.016 1.00 91.38 366 LYS A CA 1
ATOM 3045 C C . LYS A 1 366 ? 19.379 7.138 11.769 1.00 91.38 366 LYS A C 1
ATOM 3047 O O . LYS A 1 366 ? 19.346 8.026 12.623 1.00 91.38 366 LYS A O 1
ATOM 3052 N N . SER A 1 367 ? 18.323 6.399 11.445 1.00 94.12 367 SER A N 1
ATOM 3053 C CA . SER A 1 367 ? 17.006 6.544 12.062 1.00 94.12 367 SER A CA 1
ATOM 3054 C C . SER A 1 367 ? 17.076 6.273 13.563 1.00 94.12 367 SER A C 1
ATOM 3056 O O . SER A 1 367 ? 16.563 7.071 14.345 1.00 94.12 367 SER A O 1
ATOM 3058 N N . LEU A 1 368 ? 17.821 5.246 13.985 1.00 96.81 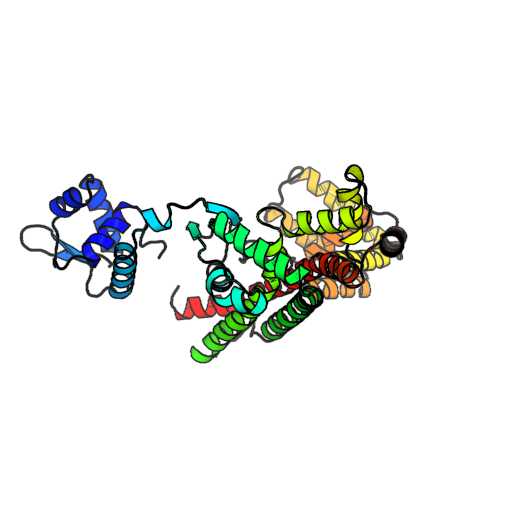368 LEU A N 1
ATOM 3059 C CA . LEU A 1 368 ? 18.078 4.958 15.395 1.00 96.81 368 LEU A CA 1
ATOM 3060 C C . LEU A 1 368 ? 18.829 6.099 16.099 1.00 96.81 368 LEU A C 1
ATOM 3062 O O . LEU A 1 368 ? 18.468 6.485 17.209 1.00 96.81 368 LEU A O 1
ATOM 3066 N N . VAL A 1 369 ? 19.850 6.676 15.456 1.00 94.94 369 VAL A N 1
ATOM 3067 C CA . VAL A 1 369 ? 20.606 7.818 16.002 1.00 94.94 369 VAL A CA 1
ATOM 3068 C C . VAL A 1 369 ? 19.710 9.031 16.201 1.00 94.94 369 VAL A C 1
ATOM 3070 O O . VAL A 1 369 ? 19.765 9.659 17.259 1.00 94.94 369 VAL A O 1
ATOM 3073 N N . ARG A 1 370 ? 18.857 9.347 15.224 1.00 94.19 370 ARG A N 1
ATOM 3074 C CA . ARG A 1 370 ? 17.877 10.433 15.347 1.00 94.19 370 ARG A CA 1
ATOM 3075 C C . ARG A 1 370 ? 16.878 10.150 16.469 1.00 94.19 370 ARG A C 1
ATOM 3077 O O . ARG A 1 370 ? 16.659 11.026 17.298 1.00 94.19 370 ARG A O 1
ATOM 3084 N N . LEU A 1 371 ? 16.351 8.929 16.540 1.00 96.94 371 LEU A N 1
ATOM 3085 C CA . LEU A 1 371 ? 15.366 8.510 17.538 1.00 96.94 371 LEU A CA 1
ATOM 3086 C C . LEU A 1 371 ? 15.897 8.637 18.976 1.00 96.94 371 LEU A C 1
ATOM 3088 O O . LEU A 1 371 ? 15.291 9.325 19.791 1.00 96.94 371 LEU A O 1
ATOM 3092 N N . VAL A 1 372 ? 17.070 8.060 19.263 1.00 97.75 372 VAL A N 1
ATOM 3093 C CA . VAL A 1 372 ? 17.707 8.080 20.599 1.00 97.75 372 VAL A CA 1
ATOM 3094 C C . VAL A 1 372 ? 18.004 9.498 21.100 1.00 97.75 372 VAL A C 1
ATOM 3096 O O . VAL A 1 372 ? 18.057 9.726 22.308 1.00 97.75 372 VAL A O 1
ATOM 3099 N N . ASN A 1 373 ? 18.240 10.443 20.187 1.00 96.44 373 ASN A N 1
ATOM 3100 C CA . ASN A 1 373 ? 18.551 11.832 20.526 1.00 96.44 373 ASN A CA 1
ATOM 3101 C C . ASN A 1 373 ? 17.317 12.746 20.556 1.00 96.44 373 ASN A C 1
ATOM 3103 O O . ASN A 1 373 ? 17.379 13.804 21.182 1.00 96.44 373 ASN A O 1
ATOM 3107 N N . ALA A 1 374 ? 16.228 12.369 19.881 1.00 96.75 374 ALA A N 1
ATOM 3108 C CA . ALA A 1 374 ? 14.977 13.123 19.869 1.00 96.75 374 ALA A CA 1
ATOM 3109 C C . ALA A 1 374 ? 14.128 12.872 21.124 1.00 96.75 374 ALA A C 1
ATOM 3111 O O . ALA A 1 374 ? 13.479 13.797 21.608 1.00 96.75 374 ALA A O 1
ATOM 3112 N N . ASP A 1 375 ? 14.163 11.653 21.661 1.00 97.88 375 ASP A N 1
ATOM 3113 C CA . ASP A 1 375 ? 13.427 11.268 22.864 1.00 97.88 375 ASP A CA 1
ATOM 3114 C C . ASP A 1 375 ? 14.405 10.895 23.988 1.00 97.88 375 ASP A C 1
ATOM 3116 O O . ASP A 1 375 ? 15.153 9.934 23.824 1.00 97.88 375 ASP A O 1
ATOM 3120 N N . PRO A 1 376 ? 14.445 11.616 25.125 1.00 97.56 376 PRO A N 1
ATOM 3121 C CA . PRO A 1 376 ? 15.344 11.299 26.232 1.00 97.56 376 PRO A CA 1
ATOM 3122 C C . PRO A 1 376 ? 14.958 10.043 27.036 1.00 97.56 376 PRO A C 1
ATOM 3124 O O . PRO A 1 376 ? 15.801 9.567 27.796 1.00 97.56 376 PRO A O 1
ATOM 3127 N N . ASP A 1 377 ? 13.730 9.524 26.906 1.00 98.38 377 ASP A N 1
ATOM 3128 C CA . ASP A 1 377 ? 13.232 8.357 27.649 1.00 98.38 377 ASP A CA 1
ATOM 3129 C C . ASP A 1 377 ? 12.285 7.508 26.780 1.00 98.38 377 ASP A C 1
ATOM 3131 O O . ASP A 1 377 ? 11.066 7.458 26.985 1.00 98.38 377 ASP A O 1
ATOM 3135 N N . LEU A 1 378 ? 12.873 6.783 25.820 1.00 98.44 378 LEU A N 1
ATOM 3136 C CA . LEU A 1 378 ? 12.132 5.909 24.903 1.00 98.44 378 LEU A CA 1
ATOM 3137 C C . LEU A 1 378 ? 11.343 4.826 25.646 1.00 98.44 378 LEU A C 1
ATOM 3139 O O . LEU A 1 378 ? 10.272 4.414 25.202 1.00 98.44 378 LEU A O 1
ATOM 3143 N N . ALA A 1 379 ? 11.847 4.362 26.793 1.00 98.62 379 ALA A N 1
ATOM 3144 C CA . ALA A 1 379 ? 11.172 3.345 27.587 1.00 98.62 379 ALA A CA 1
ATOM 3145 C C . ALA A 1 379 ? 9.866 3.878 28.196 1.00 98.62 379 ALA A C 1
ATOM 3147 O O . ALA A 1 379 ? 8.871 3.151 28.233 1.00 98.62 379 ALA A O 1
ATOM 3148 N N . ALA A 1 380 ? 9.845 5.127 28.673 1.00 98.44 380 ALA A N 1
ATOM 3149 C CA . ALA A 1 380 ? 8.618 5.769 29.132 1.00 98.44 380 ALA A CA 1
ATOM 3150 C C . ALA A 1 380 ? 7.652 6.072 27.983 1.00 98.44 380 ALA A C 1
ATOM 3152 O O . ALA A 1 380 ? 6.448 5.889 28.163 1.00 98.44 380 ALA A O 1
ATOM 3153 N N . THR A 1 381 ? 8.157 6.485 26.819 1.00 98.44 381 THR A N 1
ATOM 3154 C CA . THR A 1 381 ? 7.325 6.709 25.627 1.00 98.44 381 THR A CA 1
ATOM 3155 C C . THR A 1 381 ? 6.637 5.423 25.177 1.00 98.44 381 THR A C 1
ATOM 3157 O O . THR A 1 381 ? 5.413 5.410 25.088 1.00 98.44 381 THR A O 1
ATOM 3160 N N . LEU A 1 382 ? 7.374 4.316 25.029 1.00 98.31 382 LEU A N 1
ATOM 3161 C CA . LEU A 1 382 ? 6.797 3.015 24.664 1.00 98.31 382 LEU A CA 1
ATOM 3162 C C . LEU A 1 382 ? 5.734 2.535 25.662 1.00 98.31 382 LEU A C 1
ATOM 3164 O O . LEU A 1 382 ? 4.695 2.020 25.254 1.00 98.31 382 LEU A O 1
ATOM 3168 N N . ARG A 1 383 ? 5.964 2.711 26.974 1.00 98.50 383 ARG A N 1
ATOM 3169 C CA . ARG A 1 383 ? 4.954 2.379 27.996 1.00 98.50 383 ARG A CA 1
ATOM 3170 C C . ARG A 1 383 ? 3.694 3.224 27.839 1.00 98.50 383 ARG A C 1
ATOM 3172 O O . ARG A 1 383 ? 2.601 2.675 27.859 1.00 98.50 383 ARG A O 1
ATOM 3179 N N . ARG A 1 384 ? 3.847 4.536 27.641 1.00 98.31 384 ARG A N 1
ATOM 3180 C CA . ARG A 1 384 ? 2.717 5.458 27.470 1.00 98.31 384 ARG A CA 1
ATOM 3181 C C . ARG A 1 384 ? 1.896 5.122 26.228 1.00 98.31 384 ARG A C 1
ATOM 3183 O O . ARG A 1 384 ? 0.676 5.158 26.291 1.00 98.31 384 ARG A O 1
ATOM 3190 N N . GLU A 1 385 ? 2.545 4.800 25.115 1.00 97.50 385 GLU A N 1
ATOM 3191 C CA . GLU A 1 385 ? 1.856 4.408 23.881 1.00 97.50 385 GLU A CA 1
ATOM 3192 C C . GLU A 1 385 ? 1.097 3.082 24.045 1.00 97.50 385 GLU A C 1
ATOM 3194 O O . GLU A 1 385 ? -0.031 2.959 23.570 1.00 97.50 385 GLU A O 1
ATOM 3199 N N . ALA A 1 386 ? 1.670 2.110 24.765 1.00 97.56 386 ALA A N 1
ATOM 3200 C CA . ALA A 1 386 ? 0.978 0.865 25.102 1.00 97.56 386 ALA A CA 1
ATOM 3201 C C . ALA A 1 386 ? -0.246 1.116 26.005 1.00 97.56 386 ALA A C 1
ATOM 3203 O O . ALA A 1 386 ? -1.341 0.650 25.705 1.00 97.56 386 ALA A O 1
ATOM 3204 N N . GLU A 1 387 ? -0.091 1.928 27.055 1.00 98.06 387 GLU A N 1
ATOM 3205 C CA . GLU A 1 387 ? -1.188 2.332 27.948 1.00 98.06 387 GLU A CA 1
ATOM 3206 C C . GLU A 1 387 ? -2.293 3.105 27.203 1.00 98.06 387 GLU A C 1
ATOM 3208 O O . GLU A 1 387 ? -3.479 2.953 27.505 1.00 98.06 387 GLU A O 1
ATOM 3213 N N . GLN A 1 388 ? -1.928 3.928 26.214 1.00 97.19 388 GLN A N 1
ATOM 3214 C CA . GLN A 1 388 ? -2.881 4.630 25.351 1.00 97.19 388 GLN A CA 1
ATOM 3215 C C . GLN A 1 388 ? -3.696 3.655 24.498 1.00 97.19 388 GLN A C 1
ATOM 3217 O O . GLN A 1 388 ? -4.911 3.812 24.414 1.00 97.19 388 GLN A O 1
ATOM 3222 N N . MET A 1 389 ? -3.064 2.632 23.915 1.00 96.56 389 MET A N 1
ATOM 3223 C CA . MET A 1 389 ? -3.773 1.585 23.171 1.00 96.56 389 MET A CA 1
ATOM 3224 C C . MET A 1 389 ? -4.753 0.824 24.076 1.00 96.56 389 MET A C 1
ATOM 3226 O O . MET A 1 389 ? -5.920 0.659 23.721 1.00 96.56 389 MET A O 1
ATOM 3230 N N . ASP A 1 390 ? -4.320 0.434 25.279 1.00 97.75 390 ASP A N 1
ATOM 3231 C CA . ASP A 1 390 ? -5.193 -0.218 26.266 1.00 97.75 390 ASP A CA 1
ATOM 3232 C C . ASP A 1 390 ? -6.373 0.684 26.661 1.00 97.75 390 ASP A C 1
ATOM 3234 O O . ASP A 1 390 ? -7.512 0.224 26.792 1.00 97.75 390 ASP A O 1
ATOM 3238 N N . THR A 1 391 ? -6.121 1.988 26.808 1.00 97.88 391 THR A N 1
ATOM 3239 C CA . THR A 1 391 ? -7.159 2.984 27.097 1.00 97.88 391 THR A CA 1
ATOM 3240 C C . THR A 1 391 ? -8.186 3.050 25.970 1.00 97.88 391 THR A C 1
ATOM 3242 O O . THR A 1 391 ? -9.379 2.966 26.254 1.00 97.88 391 THR A O 1
ATOM 3245 N N . VAL A 1 392 ? -7.748 3.101 24.707 1.00 96.88 392 VAL A N 1
ATOM 3246 C CA . VAL A 1 392 ? -8.638 3.080 23.533 1.00 96.88 392 VAL A CA 1
ATOM 3247 C C . VAL A 1 392 ? -9.508 1.823 23.526 1.00 96.88 392 VAL A C 1
ATOM 3249 O O . VAL A 1 392 ? -10.718 1.920 23.333 1.00 96.88 392 VAL A O 1
ATOM 3252 N N . VAL A 1 393 ? -8.941 0.645 23.808 1.00 97.75 393 VAL A N 1
ATOM 3253 C CA . VAL A 1 393 ? -9.703 -0.615 23.882 1.00 97.75 393 VAL A CA 1
ATOM 3254 C C . VAL A 1 393 ? -10.775 -0.558 24.978 1.00 97.75 393 VAL A C 1
ATOM 3256 O O . VAL A 1 393 ? -11.919 -0.969 24.757 1.00 97.75 393 VAL A O 1
ATOM 3259 N N . ILE A 1 394 ? -10.438 -0.023 26.155 1.00 98.31 394 ILE A N 1
ATOM 3260 C CA . ILE A 1 394 ? -11.379 0.131 27.273 1.00 98.31 394 ILE A CA 1
ATOM 3261 C C . ILE A 1 394 ? -12.481 1.144 26.935 1.00 98.31 394 ILE A C 1
ATOM 3263 O O . ILE A 1 394 ? -13.656 0.876 27.192 1.00 98.31 394 ILE A O 1
ATOM 3267 N N . GLU A 1 395 ? -12.126 2.302 26.378 1.00 98.31 395 GLU A N 1
ATOM 3268 C CA . GLU A 1 395 ? -13.070 3.355 25.987 1.00 98.31 395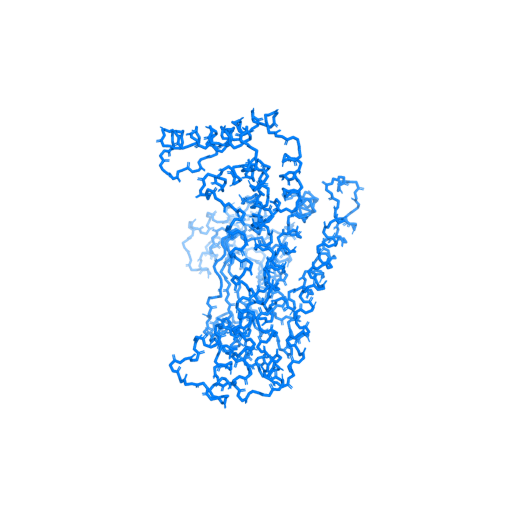 GLU A CA 1
ATOM 3269 C C . GLU A 1 395 ? -14.021 2.876 24.896 1.00 98.31 395 GLU A C 1
ATOM 3271 O O . GLU A 1 395 ? -15.233 3.056 25.017 1.00 98.31 395 GLU A O 1
ATOM 3276 N N . ARG A 1 396 ? -13.493 2.183 23.886 1.00 98.06 396 ARG A N 1
ATOM 3277 C CA . ARG A 1 396 ? -14.266 1.550 22.820 1.00 98.06 396 ARG A CA 1
ATOM 3278 C C . ARG A 1 396 ? -15.263 0.542 23.380 1.00 98.06 396 ARG A C 1
ATOM 3280 O O . ARG A 1 396 ? -16.446 0.617 23.060 1.00 98.06 396 ARG A O 1
ATOM 3287 N N . LYS A 1 397 ? -14.826 -0.344 24.282 1.00 97.62 397 LYS A N 1
ATOM 3288 C CA . LYS A 1 397 ? -15.712 -1.308 24.951 1.00 97.62 397 LYS A CA 1
ATOM 3289 C C . LYS A 1 397 ? -16.822 -0.615 25.746 1.00 97.62 397 LYS A C 1
ATOM 3291 O O . LYS A 1 397 ? -17.987 -0.966 25.586 1.00 97.62 397 LYS A O 1
ATOM 3296 N N . ARG A 1 398 ? -16.483 0.388 26.563 1.00 98.25 398 ARG A N 1
ATOM 3297 C CA . ARG A 1 398 ? -17.475 1.173 27.323 1.00 98.25 398 ARG A CA 1
ATOM 3298 C C . ARG A 1 398 ? -18.457 1.891 26.402 1.00 98.25 398 ARG A C 1
ATOM 3300 O O . ARG A 1 398 ? -19.645 1.952 26.706 1.00 98.25 398 ARG A O 1
ATOM 3307 N N . CYS A 1 399 ? -17.967 2.427 25.285 1.00 98.19 399 CYS A N 1
ATOM 3308 C CA . CYS A 1 399 ? -18.798 3.062 24.276 1.00 98.19 399 CYS A CA 1
ATOM 3309 C C . CYS A 1 399 ? -19.806 2.054 23.714 1.00 98.19 399 CYS A C 1
ATOM 3311 O O . CYS A 1 399 ? -21.002 2.296 23.837 1.00 98.19 399 CYS A O 1
ATOM 3313 N N . LEU A 1 400 ? -19.357 0.892 23.230 1.00 97.12 400 LEU A N 1
ATOM 3314 C CA . LEU A 1 400 ? -20.237 -0.172 22.729 1.00 97.12 400 LEU A CA 1
ATOM 3315 C C . LEU A 1 400 ? -21.279 -0.624 23.767 1.00 97.12 400 LEU A C 1
ATOM 3317 O O . LEU A 1 400 ? -22.446 -0.765 23.421 1.00 97.12 400 LEU A O 1
ATOM 3321 N N . GLU A 1 401 ? -20.891 -0.789 25.037 1.00 96.62 401 GLU A N 1
ATOM 3322 C CA . GLU A 1 401 ? -21.800 -1.171 26.135 1.00 96.62 401 GLU A CA 1
ATOM 3323 C C . GLU A 1 401 ? -22.878 -0.112 26.434 1.00 96.62 401 GLU A C 1
ATOM 3325 O O . GLU A 1 401 ? -23.954 -0.447 26.931 1.00 96.62 401 GLU A O 1
ATOM 3330 N N . SER A 1 402 ? -22.596 1.163 26.147 1.00 97.31 402 SER A N 1
ATOM 3331 C CA . SER A 1 402 ? -23.539 2.277 26.332 1.00 97.31 402 SER A CA 1
ATOM 3332 C C . SER A 1 402 ? -24.482 2.507 25.150 1.00 97.31 402 SER A C 1
ATOM 3334 O O . SER A 1 402 ? -25.474 3.222 25.294 1.00 97.31 402 SER A O 1
ATOM 3336 N N . LEU A 1 403 ? -24.186 1.916 23.990 1.00 97.25 403 LEU A N 1
ATOM 3337 C CA . LEU A 1 403 ? -25.001 2.036 22.788 1.00 97.25 403 LEU A CA 1
ATOM 3338 C C . LEU A 1 403 ? -25.995 0.879 22.693 1.00 97.25 403 LEU A C 1
ATOM 3340 O O . LEU A 1 403 ? -25.707 -0.255 23.065 1.00 97.25 403 LEU A O 1
ATOM 3344 N N . SER A 1 404 ? -27.173 1.148 22.134 1.00 95.88 404 SER A N 1
ATOM 3345 C CA . SER A 1 404 ? -28.193 0.113 21.902 1.00 95.88 404 SER A CA 1
ATOM 3346 C C . SER A 1 404 ? -27.955 -0.635 20.583 1.00 95.88 404 SER A C 1
ATOM 3348 O O . SER A 1 404 ? -28.845 -0.703 19.738 1.00 95.88 404 SER A O 1
ATOM 3350 N N . LEU A 1 405 ? -26.741 -1.159 20.383 1.00 97.00 405 LEU A N 1
ATOM 3351 C CA . LEU A 1 405 ? -26.361 -1.895 19.174 1.00 97.00 405 LEU A CA 1
ATOM 3352 C C . LEU A 1 405 ? -26.623 -3.402 19.320 1.00 97.00 405 LEU A C 1
ATOM 3354 O O . LEU A 1 405 ? -26.430 -3.999 20.379 1.00 97.00 405 LEU A O 1
ATOM 3358 N N . SER A 1 406 ? -27.046 -4.035 18.229 1.00 97.00 406 SER A N 1
ATOM 3359 C CA . SER A 1 406 ? -27.112 -5.495 18.106 1.00 97.00 406 SER A CA 1
ATOM 3360 C C . SER A 1 406 ? -25.711 -6.114 18.028 1.00 97.00 406 SER A C 1
ATOM 3362 O O . SER A 1 406 ? -24.738 -5.437 17.702 1.00 97.00 406 SER A O 1
ATOM 3364 N N . LYS A 1 407 ? -25.602 -7.425 18.277 1.00 96.94 407 LYS A N 1
ATOM 3365 C CA . LYS A 1 407 ? -24.323 -8.151 18.162 1.00 96.94 407 LYS A CA 1
ATOM 3366 C C . LYS A 1 407 ? -23.698 -8.022 16.770 1.00 96.94 407 LYS A C 1
ATOM 3368 O O . LYS A 1 407 ? -22.496 -7.818 16.664 1.00 96.94 407 LYS A O 1
ATOM 3373 N N . ASP A 1 408 ? -24.530 -8.078 15.740 1.00 97.06 408 ASP A N 1
ATOM 3374 C CA . ASP A 1 408 ? -24.136 -7.952 14.337 1.00 97.06 408 ASP A CA 1
ATOM 3375 C C . ASP A 1 408 ? -23.541 -6.568 14.038 1.00 97.06 408 ASP A C 1
ATOM 3377 O O . ASP A 1 408 ? -22.505 -6.452 13.392 1.00 97.06 408 ASP A O 1
ATOM 3381 N N . GLN A 1 409 ? -24.137 -5.508 14.592 1.00 97.56 409 GLN A N 1
ATOM 3382 C CA . GLN A 1 409 ? -23.611 -4.144 14.474 1.00 97.56 409 GLN A CA 1
ATOM 3383 C C . GLN A 1 409 ? -22.301 -3.952 15.252 1.00 97.56 409 GLN A C 1
ATOM 3385 O O . GLN A 1 409 ? -21.429 -3.215 14.801 1.00 97.56 409 GLN A O 1
ATOM 3390 N N . VAL A 1 410 ? -22.140 -4.605 16.407 1.00 97.38 410 VAL A N 1
ATOM 3391 C CA . VAL A 1 410 ? -20.862 -4.599 17.141 1.00 97.38 410 VAL A CA 1
ATOM 3392 C C . VAL A 1 410 ? -19.769 -5.278 16.309 1.00 97.38 410 VAL A C 1
ATOM 3394 O O . VAL A 1 410 ? -18.713 -4.684 16.103 1.00 97.38 410 VAL A O 1
ATOM 3397 N N . CYS A 1 411 ? -20.060 -6.461 15.754 1.00 97.19 411 CYS A N 1
ATOM 3398 C CA . CYS A 1 411 ? -19.166 -7.192 14.851 1.00 97.19 411 CYS A CA 1
ATOM 3399 C C . CYS A 1 411 ? -18.769 -6.345 13.627 1.00 97.19 411 CYS A C 1
ATOM 3401 O O . CYS A 1 411 ? -17.590 -6.274 13.284 1.00 97.19 411 CYS A O 1
ATOM 3403 N N . PHE A 1 412 ? -19.716 -5.611 13.033 1.00 97.69 412 PHE A N 1
ATOM 3404 C CA . PHE A 1 412 ? -19.445 -4.674 11.939 1.00 97.69 412 PHE A CA 1
ATOM 3405 C C . PHE A 1 412 ? -18.369 -3.629 12.307 1.00 97.69 412 PHE A C 1
ATOM 3407 O O . PHE A 1 412 ? -17.413 -3.435 11.553 1.00 97.69 412 PHE A O 1
ATOM 3414 N N . PHE A 1 413 ? -18.471 -2.977 13.475 1.00 97.81 413 PHE A N 1
ATOM 3415 C CA . PHE A 1 413 ? -17.468 -1.992 13.909 1.00 97.81 413 PHE A CA 1
ATOM 3416 C C . PHE A 1 413 ? -16.123 -2.628 14.285 1.00 97.81 413 PHE A C 1
ATOM 3418 O O . PHE A 1 413 ? -15.079 -2.029 14.023 1.00 97.81 413 PHE A O 1
ATOM 3425 N N . ASP A 1 414 ? -16.130 -3.828 14.876 1.00 97.31 414 ASP A N 1
ATOM 3426 C CA . ASP A 1 414 ? -14.916 -4.612 15.148 1.00 97.31 414 ASP A CA 1
ATOM 3427 C C . ASP A 1 414 ? -14.156 -4.923 13.852 1.00 97.31 414 ASP A C 1
ATOM 3429 O O . ASP A 1 414 ? -12.976 -4.586 13.721 1.00 97.31 414 ASP A O 1
ATOM 3433 N N . ALA A 1 415 ? -14.843 -5.481 12.857 1.00 97.81 415 ALA A N 1
ATOM 3434 C CA . ALA A 1 415 ? -14.231 -5.851 11.588 1.00 97.81 415 ALA A CA 1
ATOM 3435 C C . ALA A 1 415 ? -13.765 -4.632 10.773 1.00 97.81 415 ALA A C 1
ATOM 3437 O O . ALA A 1 415 ? -12.736 -4.696 10.094 1.00 97.81 415 ALA A O 1
ATOM 3438 N N . TRP A 1 416 ? -14.474 -3.501 10.855 1.00 97.69 416 TRP A N 1
ATOM 3439 C CA . TRP A 1 416 ? -14.032 -2.268 10.205 1.00 97.69 416 TRP A CA 1
ATOM 3440 C C . TRP A 1 416 ? -12.751 -1.711 10.831 1.00 97.69 416 TRP A C 1
ATOM 3442 O O . TRP A 1 416 ? -11.832 -1.337 10.101 1.00 97.69 416 TRP A O 1
ATOM 3452 N N . GLY A 1 417 ? -12.632 -1.709 12.164 1.00 96.81 417 GLY A N 1
ATOM 3453 C CA . GLY A 1 417 ? -11.388 -1.300 12.824 1.00 96.81 417 GLY A CA 1
ATOM 3454 C C . GLY A 1 417 ? -10.183 -2.134 12.375 1.00 96.81 417 GLY A C 1
ATOM 3455 O O . GLY A 1 417 ? -9.095 -1.602 12.137 1.00 96.81 417 GLY A O 1
ATOM 3456 N N . GLU A 1 418 ? -10.397 -3.428 12.139 1.00 97.69 418 GLU A N 1
ATOM 3457 C CA . GLU A 1 418 ? -9.371 -4.335 11.621 1.00 97.69 418 GLU A CA 1
ATOM 3458 C C . GLU A 1 418 ? -8.958 -4.055 10.166 1.00 97.69 418 GLU A C 1
ATOM 3460 O O . GLU A 1 418 ? -7.798 -4.303 9.820 1.00 97.69 418 GLU A O 1
ATOM 3465 N N . PHE A 1 419 ? -9.815 -3.448 9.329 1.00 97.38 419 PHE A N 1
ATOM 3466 C CA . PHE A 1 419 ? -9.436 -3.065 7.959 1.00 97.38 419 PHE A CA 1
ATOM 3467 C C . PHE A 1 419 ? -8.221 -2.135 7.923 1.00 97.38 419 PHE A C 1
ATOM 3469 O O . PHE A 1 419 ? -7.407 -2.213 7.001 1.00 97.38 419 PHE A O 1
ATOM 3476 N N . MET A 1 420 ? -8.055 -1.271 8.925 1.00 94.75 420 MET A N 1
ATOM 3477 C CA . MET A 1 420 ? -6.896 -0.379 9.005 1.00 94.75 420 MET A CA 1
ATOM 3478 C C . MET A 1 420 ? -5.599 -1.148 9.274 1.00 94.75 420 MET A C 1
ATOM 3480 O O . MET A 1 420 ? -4.549 -0.799 8.728 1.00 94.75 420 MET A O 1
ATOM 3484 N N . VAL A 1 421 ? -5.666 -2.227 10.056 1.00 97.56 421 VAL A N 1
ATOM 3485 C CA . VAL A 1 421 ? -4.509 -3.085 10.327 1.00 97.56 421 VAL A CA 1
ATOM 3486 C C . VAL A 1 421 ? -4.182 -3.941 9.109 1.00 97.56 421 VAL A C 1
ATOM 3488 O O . VAL A 1 421 ? -3.034 -3.964 8.655 1.00 97.56 421 VAL A O 1
ATOM 3491 N N . THR A 1 422 ? -5.190 -4.595 8.530 1.00 97.94 422 THR A N 1
ATOM 3492 C CA . THR A 1 422 ? -5.003 -5.464 7.364 1.00 97.94 422 THR A CA 1
ATOM 3493 C C . THR A 1 422 ? -4.602 -4.677 6.114 1.00 97.94 422 THR A C 1
ATOM 3495 O O . THR A 1 422 ? -3.831 -5.190 5.305 1.00 97.94 422 THR A O 1
ATOM 3498 N N . LYS A 1 423 ? -4.993 -3.398 5.983 1.00 96.50 423 LYS A N 1
ATOM 3499 C CA . LYS A 1 423 ? -4.514 -2.483 4.928 1.00 96.50 423 LYS A CA 1
ATOM 3500 C C . LYS A 1 423 ? -2.998 -2.272 4.962 1.00 96.50 423 LYS A C 1
ATOM 3502 O O . LYS A 1 423 ? -2.361 -2.279 3.909 1.00 96.50 423 LYS A O 1
ATOM 3507 N N . ILE A 1 424 ? -2.411 -2.071 6.141 1.00 97.50 424 ILE A N 1
ATOM 3508 C CA . ILE A 1 424 ? -0.952 -1.924 6.266 1.00 97.50 424 ILE A CA 1
ATOM 3509 C C . ILE A 1 424 ? -0.264 -3.278 6.083 1.00 97.50 424 ILE A C 1
ATOM 3511 O O . ILE A 1 424 ? 0.741 -3.366 5.380 1.00 97.50 424 ILE A O 1
ATOM 3515 N N . TYR A 1 425 ? -0.843 -4.337 6.649 1.00 97.81 425 TYR A N 1
ATOM 3516 C CA . TYR A 1 425 ? -0.325 -5.697 6.530 1.00 97.81 425 TYR A CA 1
ATOM 3517 C C . TYR A 1 425 ? -0.165 -6.135 5.069 1.00 97.81 425 TYR A C 1
ATOM 3519 O O . TYR A 1 425 ? 0.923 -6.496 4.620 1.00 97.81 425 TYR A O 1
ATOM 3527 N N . ARG A 1 426 ? -1.245 -6.006 4.295 1.00 97.19 426 ARG A N 1
ATOM 3528 C CA . ARG A 1 426 ? -1.273 -6.381 2.882 1.00 97.19 426 ARG A CA 1
ATOM 3529 C C . ARG A 1 426 ? -0.287 -5.556 2.055 1.00 97.19 426 ARG A C 1
ATOM 3531 O O . ARG A 1 426 ? 0.384 -6.078 1.170 1.00 97.19 426 ARG A O 1
ATOM 3538 N N . ARG A 1 427 ? -0.123 -4.273 2.407 1.00 96.88 427 ARG A N 1
ATOM 3539 C CA . ARG A 1 427 ? 0.825 -3.385 1.741 1.00 96.88 427 ARG A CA 1
ATOM 3540 C C . ARG A 1 427 ? 2.250 -3.907 1.882 1.00 96.88 427 ARG A C 1
ATOM 3542 O O . ARG A 1 427 ? 2.964 -3.910 0.890 1.00 96.88 427 ARG A O 1
ATOM 3549 N N . PHE A 1 428 ? 2.655 -4.385 3.057 1.00 97.81 428 PHE A N 1
ATOM 3550 C CA . PHE A 1 428 ? 3.998 -4.942 3.251 1.00 97.81 428 PHE A CA 1
ATOM 3551 C C . PHE A 1 428 ? 4.219 -6.184 2.379 1.00 97.81 428 PHE A C 1
ATOM 3553 O O . PHE A 1 428 ? 5.237 -6.263 1.695 1.00 97.81 428 PHE A O 1
ATOM 3560 N N . ALA A 1 429 ? 3.248 -7.103 2.324 1.00 98.12 429 ALA A N 1
ATOM 3561 C CA . ALA A 1 429 ? 3.326 -8.275 1.450 1.00 98.12 429 ALA A CA 1
ATOM 3562 C C . ALA A 1 429 ? 3.446 -7.888 -0.033 1.00 98.12 429 ALA A C 1
ATOM 3564 O O . ALA A 1 429 ? 4.297 -8.420 -0.741 1.00 98.12 429 ALA A O 1
ATOM 3565 N N . GLN A 1 430 ? 2.656 -6.910 -0.485 1.00 97.62 430 GLN A N 1
ATOM 3566 C CA . GLN A 1 430 ? 2.723 -6.382 -1.846 1.00 97.62 430 GLN A CA 1
ATOM 3567 C C . GLN A 1 430 ? 4.094 -5.772 -2.167 1.00 97.62 430 GLN A C 1
ATOM 3569 O O . GLN A 1 430 ? 4.662 -6.077 -3.213 1.00 97.62 430 GLN A O 1
ATOM 3574 N N . LEU A 1 431 ? 4.636 -4.909 -1.298 1.00 97.00 431 LEU A N 1
ATOM 3575 C CA . LEU A 1 431 ? 5.943 -4.285 -1.541 1.00 97.00 431 LEU A CA 1
ATOM 3576 C C . LEU A 1 431 ? 7.058 -5.332 -1.582 1.00 97.00 431 LEU A C 1
ATOM 3578 O O . LEU A 1 431 ? 7.922 -5.270 -2.455 1.00 97.00 431 LEU A O 1
ATOM 3582 N N . PHE A 1 432 ? 7.003 -6.321 -0.688 1.00 97.75 432 PHE A N 1
ATOM 3583 C CA . PHE A 1 432 ? 7.949 -7.428 -0.693 1.00 97.75 432 PHE A CA 1
ATOM 3584 C C . PHE A 1 432 ? 7.855 -8.246 -1.982 1.00 97.75 432 PHE A C 1
ATOM 3586 O O . PHE A 1 432 ? 8.871 -8.482 -2.625 1.00 97.75 432 PHE A O 1
ATOM 3593 N N . ALA A 1 433 ? 6.648 -8.628 -2.404 1.00 97.69 433 ALA A N 1
ATOM 3594 C CA . ALA A 1 433 ? 6.446 -9.395 -3.629 1.00 97.69 433 ALA A CA 1
ATOM 3595 C C . ALA A 1 433 ? 6.983 -8.665 -4.864 1.00 97.69 433 ALA A C 1
ATOM 3597 O O . ALA A 1 433 ? 7.689 -9.255 -5.679 1.00 97.69 433 ALA A O 1
ATOM 3598 N N . LEU A 1 434 ? 6.728 -7.358 -4.961 1.00 96.19 434 LEU A N 1
ATOM 3599 C CA . LEU A 1 434 ? 7.251 -6.540 -6.051 1.00 96.19 434 LEU A CA 1
ATOM 3600 C C . LEU A 1 434 ? 8.775 -6.455 -6.038 1.00 96.19 434 LEU A C 1
ATOM 3602 O O . LEU A 1 434 ? 9.390 -6.641 -7.085 1.00 96.19 434 LEU A O 1
ATOM 3606 N N . TYR A 1 435 ? 9.377 -6.244 -4.866 1.00 96.44 435 TYR A N 1
ATOM 3607 C CA . TYR A 1 435 ? 10.829 -6.264 -4.711 1.00 96.44 435 TYR A CA 1
ATOM 3608 C C . TYR A 1 435 ? 11.427 -7.608 -5.165 1.00 96.44 435 TYR A C 1
ATOM 3610 O O . TYR A 1 435 ? 12.383 -7.638 -5.936 1.00 96.44 435 TYR A O 1
ATOM 3618 N N . ARG A 1 436 ? 10.833 -8.730 -4.741 1.00 97.00 436 ARG A N 1
ATOM 3619 C CA . ARG A 1 436 ? 11.310 -10.084 -5.073 1.00 97.00 436 ARG A CA 1
ATOM 3620 C C . ARG A 1 436 ? 11.106 -10.469 -6.536 1.00 97.00 436 ARG A C 1
ATOM 3622 O O . ARG A 1 436 ? 11.823 -11.328 -7.037 1.00 97.00 436 ARG A O 1
ATOM 3629 N N . MET A 1 437 ? 10.161 -9.839 -7.229 1.00 96.69 437 MET A N 1
ATOM 3630 C CA . MET A 1 437 ? 9.928 -10.077 -8.653 1.00 96.69 437 MET A CA 1
ATOM 3631 C C . MET A 1 437 ? 10.912 -9.345 -9.568 1.00 96.69 437 MET A C 1
ATOM 3633 O O . MET A 1 437 ? 11.000 -9.721 -10.735 1.00 96.69 437 MET A O 1
ATOM 3637 N N . VAL A 1 438 ? 11.664 -8.350 -9.080 1.00 94.81 438 VAL A N 1
ATOM 3638 C CA . VAL A 1 438 ? 12.597 -7.569 -9.914 1.00 94.81 438 VAL A CA 1
ATOM 3639 C C . VAL A 1 438 ? 13.539 -8.465 -10.734 1.00 94.81 438 VAL A C 1
ATOM 3641 O O . VAL A 1 438 ? 13.478 -8.371 -11.961 1.00 94.81 438 VAL A O 1
ATOM 3644 N N . PRO A 1 439 ? 14.310 -9.408 -10.145 1.00 95.38 439 PRO A N 1
ATOM 3645 C CA . PRO A 1 439 ? 15.246 -10.225 -10.923 1.00 95.38 439 PRO A CA 1
ATOM 3646 C C . PRO A 1 439 ? 14.550 -11.081 -11.989 1.00 95.38 439 PRO A C 1
ATOM 3648 O O . PRO A 1 439 ? 15.078 -11.275 -13.083 1.00 95.38 439 PRO A O 1
ATOM 3651 N N . VAL A 1 440 ? 13.342 -11.575 -11.689 1.00 96.12 440 VAL A N 1
ATOM 3652 C CA . VAL A 1 440 ? 12.533 -12.377 -12.620 1.00 96.12 440 VAL A CA 1
ATOM 3653 C C . VAL A 1 440 ? 12.103 -11.531 -13.818 1.00 96.12 440 VAL A C 1
ATOM 3655 O O . VAL A 1 440 ? 12.236 -11.967 -14.960 1.00 96.12 440 VAL A O 1
ATOM 3658 N N . ILE A 1 441 ? 11.617 -10.312 -13.574 1.00 94.19 441 ILE A N 1
ATOM 3659 C CA . ILE A 1 441 ? 11.189 -9.393 -14.634 1.00 94.19 441 ILE A CA 1
ATOM 3660 C C . ILE A 1 441 ? 12.382 -8.931 -15.481 1.00 94.19 441 ILE A C 1
ATOM 3662 O O . ILE A 1 441 ? 12.268 -8.880 -16.707 1.00 94.19 441 ILE A O 1
ATOM 3666 N N . GLU A 1 442 ? 13.533 -8.656 -14.866 1.00 93.12 442 GLU A N 1
ATOM 3667 C CA . GLU A 1 442 ? 14.771 -8.333 -15.585 1.00 93.12 442 GLU A CA 1
ATOM 3668 C C . GLU A 1 442 ? 15.242 -9.488 -16.480 1.00 93.12 442 GLU A C 1
ATOM 3670 O O . GLU A 1 442 ? 15.649 -9.262 -17.622 1.00 93.12 442 GLU A O 1
ATOM 3675 N N . ASP A 1 443 ? 15.177 -10.733 -15.996 1.00 95.56 443 ASP A N 1
ATOM 3676 C CA . ASP A 1 443 ? 15.545 -11.911 -16.787 1.00 95.56 443 ASP A CA 1
ATOM 3677 C C . ASP A 1 443 ? 14.595 -12.124 -17.973 1.00 95.56 443 ASP A C 1
ATOM 3679 O O . ASP A 1 443 ? 15.058 -12.352 -19.093 1.00 95.56 443 ASP A O 1
ATOM 3683 N N . ILE A 1 444 ? 13.282 -11.959 -17.766 1.00 93.50 444 ILE A N 1
ATOM 3684 C CA . ILE A 1 444 ? 12.287 -11.975 -18.850 1.00 93.50 444 ILE A CA 1
ATOM 3685 C C . ILE A 1 444 ? 12.613 -10.893 -19.884 1.00 93.50 444 ILE A C 1
ATOM 3687 O O . ILE A 1 444 ? 12.666 -11.184 -21.079 1.00 93.50 444 ILE A O 1
ATOM 3691 N N . GLY A 1 445 ? 12.885 -9.662 -19.441 1.00 90.44 445 GLY A N 1
ATOM 3692 C CA . GLY A 1 445 ? 13.283 -8.563 -20.323 1.00 90.44 445 GLY A CA 1
ATOM 3693 C C . GLY A 1 445 ? 14.516 -8.912 -21.158 1.00 90.44 445 GLY A C 1
ATOM 3694 O O . GLY A 1 445 ? 14.493 -8.777 -22.382 1.00 90.44 445 GLY A O 1
ATOM 3695 N N . ARG A 1 446 ? 15.552 -9.471 -20.522 1.00 93.56 446 ARG A N 1
ATOM 3696 C CA . ARG A 1 446 ? 16.788 -9.902 -21.191 1.00 93.56 446 ARG A CA 1
ATOM 3697 C C . ARG A 1 446 ? 16.539 -10.977 -22.249 1.00 93.56 446 ARG A C 1
ATOM 3699 O O . ARG A 1 446 ? 17.084 -10.873 -23.346 1.00 93.56 446 ARG A O 1
ATOM 3706 N N . ARG A 1 447 ? 15.716 -11.991 -21.953 1.00 91.69 447 ARG A N 1
ATOM 3707 C CA . ARG A 1 447 ? 15.353 -13.063 -22.905 1.00 91.69 447 ARG A CA 1
ATOM 3708 C C . ARG A 1 447 ? 14.572 -12.536 -24.107 1.00 91.69 447 ARG A C 1
ATOM 3710 O O . ARG A 1 447 ? 14.735 -13.046 -25.212 1.00 91.69 447 ARG A O 1
ATOM 3717 N N . LEU A 1 448 ? 13.769 -11.494 -23.901 1.00 87.50 448 LEU A N 1
ATOM 3718 C CA . LEU A 1 448 ? 13.026 -10.800 -24.955 1.00 87.50 448 LEU A CA 1
ATOM 3719 C C . LEU A 1 448 ? 13.870 -9.762 -25.721 1.00 87.50 448 LEU A C 1
ATOM 3721 O O . LEU A 1 448 ? 13.384 -9.194 -26.699 1.00 87.50 448 LEU A O 1
ATOM 3725 N N . GLY A 1 449 ? 15.118 -9.519 -25.307 1.00 87.00 449 GLY A N 1
ATOM 3726 C CA . GLY A 1 449 ? 16.010 -8.537 -25.927 1.00 87.00 449 GLY A CA 1
ATOM 3727 C C . GLY A 1 449 ? 15.604 -7.079 -25.681 1.00 87.00 449 GLY A C 1
ATOM 3728 O O . GLY A 1 449 ? 15.780 -6.251 -26.578 1.00 87.00 449 GLY A O 1
ATOM 3729 N N . LEU A 1 450 ? 15.024 -6.784 -24.510 1.00 80.12 450 LEU A N 1
ATOM 3730 C CA . LEU A 1 450 ? 14.574 -5.446 -24.098 1.00 80.12 450 LEU A CA 1
ATOM 3731 C C . LEU A 1 450 ? 15.638 -4.632 -23.357 1.00 80.12 450 LEU A C 1
ATOM 3733 O O . LEU A 1 450 ? 16.469 -5.238 -22.643 1.00 80.12 450 LEU A O 1
#

Foldseek 3Di:
DCLQPVDPLSLLVLLPQLQDPDAKAALVRSCVVVVHDSVVNVVSQVSCVVVQQWDWDDDPGTIIHGRPPDPCSVVSSVVSVVVVVDPVVVVPPFDKDFQDWDAQADPLLVVLLQCLQCPVLCPLQVDHAVDKDWDDDPRIITIIGGLVSLVVSLLSLLVVCVVDVVSLVVLLVQLLVLLCVLLVLLVPFDPDDPVVDDPVVLVVSSVVNSVSVSSNSSSLCSLCSNQVRPGNNVVVQLVQQVVQVDDPVCSVVLLCLLLAALDDAVVVVLVVLLLVLLVVQLVDPQSLVVLVVLVVVVVVCCCPPAHVDDPDPVVVVVLLVVLVVCLVVHDVVSSVSLVVSCVLAQLLQQDNDCPSPTHDSSNSVVVSSCSSVVDVCSVVVVVVVVVVSVVSVVVSVVSVVSTPHDPSSSSSSNSSSSSVRSNSSSSRSVSSSSVSCVVSVVVVCVVVVD

Sequence (450 aa):
MRKLFRSQTSFELLRTMSLSSAQSWTLTELARLLDKDPANVLRELAILQEEGYVSVGDEDKKTYCFNQQSFIKQELHALFLRLEEGDFSQRFKRTWLLAEDIPNMCPFFSKIWLECFVEQFAEPGGRAYERVVAIYRDYHIWFYYDEQDAHTVAEHLVKKMAEDPGFMEEVNRQIIATSDALKMFSEHLPDARLESLSDEQVWSFYAKHEELHTQYYQWGWIPPAADMFGGQLTEYGKRLLHQGGVAEERLNEVLSLLTQPTRPSLLKEEQDALARIGCLVQADPNQLGIFKDLFRKLKEEDVKLFGLYEHTPKYEEHFEGMVRALVDRVRPDILKAVRDHYATYFYTRFLFTEEQGTYSFEHYLKSLVRLVNADPDLAATLRREAEQMDTVVIERKRCLESLSLSKDQVCFFDAWGEFMVTKIYRRFAQLFALYRMVPVIEDIGRRLGL

Secondary structure (DSSP, 8-state):
-TTTTSSHHHHHHHHHHHH-S-S-EEHHHHHHHTT--HHHHHHHHHHHHHTTSEEEEEESEEEEEE-TT-TTHHHHHHHHHHHHSS-HHHHH-SPEEEEEEETT--HHHHHHHHHIIIIITHHHHS---S-EEEEEETTEEEEEEEHHHHHHHHHHHHHHHHH-HHHHHHHHHHHHHHHHHHHHHHHTS-SS-GGGS-HHHHHHHHHHHHHHHHHHHHHHTHHHHHHTTT-HHHHHHHHHHHHTT--GGGHHHHHHHHTS-SS--HHHHHHHHHHHHHHHHHT-HHHHHHHHHHHHHHHHHHHHHSTTT---HHHHHHHHHHHHTTTTTS-HHHHHHHHHHHHHHGGGG-BSBGGG----HHHHHHHHHHHHHH-S-HHHHHHHHHHHHHHHHHHHHHHHHHS---HHHHHHHHHHHHHHHHHHHHHHHHHHHHHHHHHHHHHHHHHTT-